Protein AF-0000000078442812 (afdb_homodimer)

Solvent-accessible surface area (backbone atoms only — not comparable to full-atom values): 28249 Å² total; per-residue (Å²): 132,88,78,66,85,74,67,72,80,41,74,65,47,37,11,46,42,33,46,47,59,70,31,63,67,51,40,49,63,43,30,47,69,53,46,41,62,39,36,38,23,37,68,52,84,61,92,64,85,57,55,71,45,46,63,47,52,42,52,51,50,50,49,54,58,50,40,55,38,58,44,39,46,77,37,81,42,53,36,33,48,32,51,81,50,75,86,76,42,66,52,78,58,76,56,96,58,49,57,55,56,26,43,18,50,23,48,52,50,48,45,42,49,49,46,60,70,72,42,85,71,58,88,68,63,68,68,58,71,88,43,47,63,45,56,71,66,58,38,59,68,57,49,50,49,52,43,51,52,54,52,49,66,38,55,59,81,32,35,40,37,41,36,38,29,31,49,52,66,36,69,34,87,94,20,29,67,50,31,49,53,45,50,52,51,55,54,47,55,32,69,38,84,80,35,50,27,35,25,34,38,39,39,30,16,49,27,80,60,77,69,80,44,62,87,52,55,74,89,33,49,46,54,39,66,79,49,57,88,53,86,20,66,33,33,71,65,49,35,48,47,53,53,66,65,40,64,44,48,36,41,55,54,60,60,66,63,62,80,103,132,87,77,67,84,77,66,73,81,41,74,65,47,38,10,45,42,33,46,47,58,70,32,66,68,52,39,50,64,43,30,46,68,55,46,40,62,39,37,38,24,37,68,51,84,62,93,65,84,55,57,72,45,47,64,46,53,40,51,52,51,49,49,53,58,50,40,56,38,60,43,40,47,76,37,82,41,56,36,33,48,31,52,80,49,74,89,76,42,65,52,77,60,77,56,97,58,48,57,53,55,26,44,18,50,22,48,52,52,49,45,44,49,48,47,58,69,73,43,85,72,58,89,69,61,69,67,58,69,88,43,48,63,45,58,71,68,58,38,60,68,58,48,51,49,51,42,51,53,54,53,50,65,39,56,59,81,31,36,39,36,41,36,41,29,32,48,51,66,36,69,34,88,94,20,29,66,50,30,48,53,45,49,50,50,57,53,48,53,32,69,37,84,82,35,49,26,34,25,33,39,39,39,29,17,49,28,79,59,78,70,81,45,62,85,52,54,75,89,33,50,46,54,39,65,78,50,59,88,53,87,20,66,36,33,70,65,49,36,49,44,53,54,66,62,40,65,44,47,36,41,54,53,60,59,65,62,62,81,102

pLDDT: mean 73.85, std 23.43, range [16.73, 98.19]

Sequence (520 aa):
MATRNHDHITGAEQGGAGHLVAHHKLQLWLRVPASSQLLIHGTSDGRGLWPVSGLSLFCASLAMTLGSHPRIIRLLFFCGLHADDRHNRGSTFQSDDEALHVGGRAIISSFICQLLCAYDFGPELLIDATREGAVVDGDLDELCRIFGALVSGLPPDLVLVCVVDGAAYYERPEFLADASVVLACILRLSMDDSVPAVVKILVASPVPTTHIRRPFSDDTILSMAALYHTQWDHSPARIERMLLDDEQVMGLDEYDMGHSMATRNHDHITGAEQGGAGHLVAHHKLQLWLRVPASSQLLIHGTSDGRGLWPVSGLSLFCASLAMTLGSHPRIIRLLFFCGLHADDRHNRGSTFQSDDEALHVGGRAIISSFICQLLCAYDFGPELLIDATREGAVVDGDLDELCRIFGALVSGLPPDLVLVCVVDGAAYYERPEFLADASVVLACILRLSMDDSVPAVVKILVASPVPTTHIRRPFSDDTILSMAALYHTQWDHSPARIERMLLDDEQVMGLDEYDMGHS

Secondary structure (DSSP, 8-state):
-TTSTT--S-HHHHHHHHHHHH-HHHHHHHH--S-EEEEEE----SSS--SS-HHHHHHHHHHHHHHTSTTEEEEEEEGGGG---TTT---S--SGGGGGGSHHHHHHHHHHHHHHHH----TT----GGGHHHHHHT-HHHHHHHHHHHHHTS-TT-EEEEEEE-GGGG-SHHHHHHHHHHHHHHHHHHH-TT--SEEEEEEEESS--SSTTTTS-GGGEEEGGGTTTS-----HHHHHHHHHH-TTGGGHHHHHHHT-/-TTSTT----HHHHHHHHHHHH-HHHHHHHH--S-EEEEEE----SSS--SS-HHHHHHHHHHHHHHTSTTEEEEEEEGGGG---TTT---S--SGGGGGGSHHHHHHHHHHHHHHHH----TT----GGGHHHHHHT-HHHHHHHHHHHHHTS-TT-EEEEEEE-GGGG-SHHHHHHHHHHHHHHHHHHH-TT-SSEEEEEEEESS--SSTTTTS-GGGEEEGGGTTTS-----HHHHHHHHHH-TTGGGHHHHHHHT-

Organism: NCBI:txid1398154

Radius of gyration: 21.72 Å; Cα contacts (8 Å, |Δi|>4): 918; chains: 2; bounding box: 67×53×62 Å

Structure (mmCIF, N/CA/C/O backbone):
data_AF-0000000078442812-model_v1
#
loop_
_entity.id
_entity.type
_entity.pdbx_description
1 polymer 'Uncharacterized protein'
#
loop_
_atom_site.group_PDB
_atom_site.id
_atom_site.type_symbol
_atom_site.label_atom_id
_atom_site.label_alt_id
_atom_site.label_comp_id
_atom_site.label_asym_id
_atom_site.label_entity_id
_atom_site.label_seq_id
_atom_site.pdbx_PDB_ins_code
_atom_site.Cartn_x
_atom_site.Cartn_y
_atom_site.Cartn_z
_atom_site.occupancy
_atom_site.B_iso_or_equiv
_atom_site.auth_seq_id
_atom_site.auth_comp_id
_atom_site.auth_asym_id
_atom_site.auth_atom_id
_atom_site.pdbx_PDB_model_num
ATOM 1 N N . MET A 1 1 ? 33.469 -2.961 11.992 1 16.73 1 MET A N 1
ATOM 2 C CA . MET A 1 1 ? 32.875 -1.829 12.711 1 16.73 1 MET A CA 1
ATOM 3 C C . MET A 1 1 ? 31.422 -1.621 12.328 1 16.73 1 MET A C 1
ATOM 5 O O . MET A 1 1 ? 30.797 -0.666 12.781 1 16.73 1 MET A O 1
ATOM 9 N N . ALA A 1 2 ? 31.062 -2.066 11.125 1 20.48 2 ALA A N 1
ATOM 10 C CA . ALA A 1 2 ? 29.797 -1.815 10.453 1 20.48 2 ALA A CA 1
ATOM 11 C C . ALA A 1 2 ? 28.656 -2.523 11.164 1 20.48 2 ALA A C 1
ATOM 13 O O . ALA A 1 2 ? 27.547 -2.623 10.633 1 20.48 2 ALA A O 1
ATOM 14 N N . THR A 1 3 ? 28.875 -3.27 12.203 1 24.17 3 THR A N 1
ATOM 15 C CA . THR A 1 3 ? 28.016 -4.23 12.883 1 24.17 3 THR A CA 1
ATOM 16 C C . THR A 1 3 ? 26.844 -3.521 13.57 1 24.17 3 THR A C 1
ATOM 18 O O . THR A 1 3 ? 25.891 -4.168 14.008 1 24.17 3 THR A O 1
ATOM 21 N N . ARG A 1 4 ? 27.047 -2.271 14.141 1 24.31 4 ARG A N 1
ATOM 22 C CA . ARG A 1 4 ? 26.406 -1.762 15.344 1 24.31 4 ARG A CA 1
ATOM 23 C C . ARG A 1 4 ? 24.969 -1.31 15.039 1 24.31 4 ARG A C 1
ATOM 25 O O . ARG A 1 4 ? 24.203 -1.036 15.961 1 24.31 4 ARG A O 1
ATOM 32 N N . ASN A 1 5 ? 24.828 -0.632 14.031 1 26.17 5 ASN A N 1
ATOM 33 C CA . ASN A 1 5 ? 23.75 0.35 14.141 1 26.17 5 ASN A CA 1
ATOM 34 C C . ASN A 1 5 ? 22.375 -0.304 14.008 1 26.17 5 ASN A C 1
ATOM 36 O O . ASN A 1 5 ? 21.391 0.36 13.664 1 26.17 5 ASN A O 1
ATOM 40 N N . HIS A 1 6 ? 22.344 -1.587 13.852 1 28.95 6 HIS A N 1
ATOM 41 C CA . HIS A 1 6 ? 21.188 -2.328 13.391 1 28.95 6 HIS A CA 1
ATOM 42 C C . HIS A 1 6 ? 20.094 -2.371 14.469 1 28.95 6 HIS A C 1
ATOM 44 O O . HIS A 1 6 ? 19.141 -3.127 14.352 1 28.95 6 HIS A O 1
ATOM 50 N N . ASP A 1 7 ? 20.359 -1.962 15.742 1 28.16 7 ASP A N 1
ATOM 51 C CA . ASP A 1 7 ? 19.625 -2.312 16.953 1 28.16 7 ASP A CA 1
ATOM 52 C C . ASP A 1 7 ? 18.156 -1.941 16.828 1 28.16 7 ASP A C 1
ATOM 54 O O . AS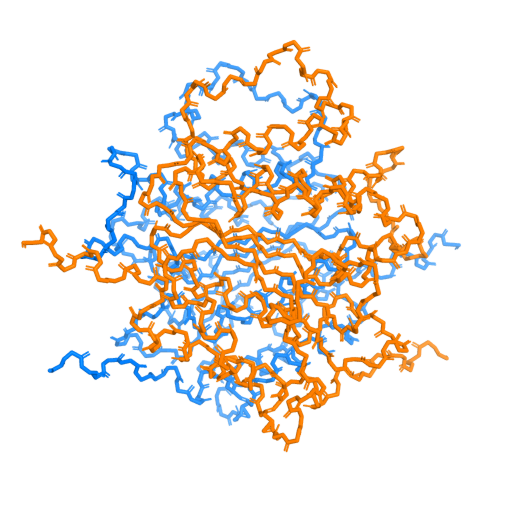P A 1 7 ? 17.266 -2.771 17.078 1 28.16 7 ASP A O 1
ATOM 58 N N . HIS A 1 8 ? 17.562 -0.663 17.281 1 31.39 8 HIS A N 1
ATOM 59 C CA . HIS A 1 8 ? 16.766 -0.429 18.484 1 31.39 8 HIS A CA 1
ATOM 60 C C . HIS A 1 8 ? 15.305 -0.149 18.125 1 31.39 8 HIS A C 1
ATOM 62 O O . HIS A 1 8 ? 14.914 1.009 17.969 1 31.39 8 HIS A O 1
ATOM 68 N N . ILE A 1 9 ? 14.812 -0.578 16.906 1 35.91 9 ILE A N 1
ATOM 69 C CA . ILE A 1 9 ? 13.43 -0.305 17.297 1 35.91 9 ILE A CA 1
ATOM 70 C C . ILE A 1 9 ? 13.141 -0.995 18.625 1 35.91 9 ILE A C 1
ATOM 72 O O . ILE A 1 9 ? 13.078 -2.225 18.703 1 35.91 9 ILE A O 1
ATOM 76 N N . THR A 1 10 ? 13.328 -0.356 19.656 1 37.56 10 THR A N 1
ATOM 77 C CA . THR A 1 10 ? 13.281 -0.78 21.062 1 37.56 10 THR A CA 1
ATOM 78 C C . THR A 1 10 ? 11.875 -1.242 21.438 1 37.56 10 THR A C 1
ATOM 80 O O . THR A 1 10 ? 10.898 -0.871 20.781 1 37.56 10 THR A O 1
ATOM 83 N N . GLY A 1 11 ? 11.789 -2.402 22.047 1 38.72 11 GLY A N 1
ATOM 84 C CA . GLY A 1 11 ? 10.594 -2.869 22.719 1 38.72 11 GLY A CA 1
ATOM 85 C C . GLY A 1 11 ? 9.641 -1.748 23.078 1 38.72 11 GLY A C 1
ATOM 86 O O . GLY A 1 11 ? 8.422 -1.914 23 1 38.72 11 GLY A O 1
ATOM 87 N N . ALA A 1 12 ? 10.172 -0.625 23.266 1 38.72 12 ALA A N 1
ATOM 88 C CA . ALA A 1 12 ? 9.391 0.548 23.641 1 38.72 12 ALA A CA 1
ATOM 89 C C . ALA A 1 12 ? 8.562 1.062 22.469 1 38.72 12 ALA A C 1
ATOM 91 O O . ALA A 1 12 ? 7.395 1.417 22.641 1 38.72 12 ALA A O 1
ATOM 92 N N . GLU A 1 13 ? 9.109 1.039 21.344 1 46.22 13 GLU A N 1
ATOM 93 C CA . GLU A 1 13 ? 8.422 1.55 20.156 1 46.22 13 GLU A CA 1
ATOM 94 C C . GLU A 1 13 ? 7.293 0.617 19.734 1 46.22 13 GLU A C 1
ATOM 96 O O . GLU A 1 13 ? 6.254 1.072 19.25 1 46.22 13 GLU A O 1
ATOM 101 N N . GLN A 1 14 ? 7.41 -0.735 19.953 1 43.97 14 GLN A N 1
ATOM 102 C CA . GLN A 1 14 ? 6.406 -1.743 19.625 1 43.97 14 GLN A CA 1
ATOM 103 C C . GLN A 1 14 ? 5.223 -1.665 20.594 1 43.97 14 GLN A C 1
ATOM 105 O O . GLN A 1 14 ? 4.074 -1.874 20.188 1 43.97 14 GLN A O 1
ATOM 110 N N . GLY A 1 15 ? 5.508 -1.459 21.844 1 43.28 15 GLY A N 1
ATOM 111 C CA . GLY A 1 15 ? 4.508 -1.268 22.875 1 43.28 15 GLY A CA 1
ATOM 112 C C . GLY A 1 15 ? 3.609 -0.071 22.625 1 43.28 15 GLY A C 1
ATOM 113 O O . GLY A 1 15 ? 2.432 -0.089 22.984 1 43.28 15 GLY A O 1
ATOM 114 N N . GLY A 1 16 ? 4.031 0.811 21.797 1 49.47 16 GLY A N 1
ATOM 115 C CA . GLY A 1 16 ? 3.369 2.09 21.609 1 49.47 16 GLY A CA 1
ATOM 116 C C . GLY A 1 16 ? 2.172 2.01 20.688 1 49.47 16 GLY A C 1
ATOM 117 O O . GLY A 1 16 ? 1.146 2.648 20.922 1 49.47 16 GLY A O 1
ATOM 118 N N . ALA A 1 17 ? 2.09 0.978 19.766 1 53.66 17 ALA A N 1
ATOM 119 C CA . ALA A 1 17 ? 1.016 0.955 18.781 1 53.66 17 ALA A CA 1
ATOM 120 C C . ALA A 1 17 ? -0.301 0.508 19.406 1 53.66 17 ALA A C 1
ATOM 122 O O . ALA A 1 17 ? -1.366 1.027 19.062 1 53.66 17 ALA A O 1
ATOM 123 N N . GLY A 1 18 ? -0.297 -0.515 20.344 1 54.41 18 GLY A N 1
ATOM 124 C CA . GLY A 1 18 ? -1.509 -0.916 21.031 1 54.41 18 GLY A CA 1
ATOM 125 C C . GLY A 1 18 ? -2.139 0.21 21.844 1 54.41 18 GLY A C 1
ATOM 126 O O . GLY A 1 18 ? -3.361 0.369 21.844 1 54.41 18 GLY A O 1
ATOM 127 N N . HIS A 1 19 ? -1.366 1.012 22.359 1 58.94 19 HIS A N 1
ATOM 128 C CA . HIS A 1 19 ? -1.847 2.154 23.141 1 58.94 19 HIS A CA 1
ATOM 129 C C . HIS A 1 19 ? -2.449 3.217 22.219 1 58.94 19 HIS A C 1
ATOM 131 O O . HIS A 1 19 ? -3.418 3.885 22.594 1 58.94 19 HIS A O 1
ATOM 137 N N . LEU A 1 20 ? -1.943 3.219 21.125 1 66.12 20 LEU A N 1
ATOM 138 C CA . LEU A 1 20 ? -2.396 4.223 20.172 1 66.12 20 LEU A CA 1
ATOM 139 C C . LEU A 1 20 ? -3.854 3.986 19.781 1 66.12 20 LEU A C 1
ATOM 141 O O . LEU A 1 20 ? -4.645 4.93 19.734 1 66.12 20 LEU A O 1
ATOM 145 N N . VAL A 1 21 ? -4.227 2.697 19.688 1 61.59 21 VAL A N 1
ATOM 146 C CA . VAL A 1 21 ? -5.57 2.406 19.188 1 61.59 21 VAL A CA 1
ATOM 147 C C . VAL A 1 21 ? -6.598 2.734 20.281 1 61.59 21 VAL A C 1
ATOM 149 O O . VAL A 1 21 ? -7.738 3.09 19.969 1 61.59 21 VAL A O 1
ATOM 152 N N . ALA A 1 22 ? -6.133 2.732 21.5 1 61 22 ALA A N 1
ATOM 153 C CA . ALA A 1 22 ? -7.051 2.973 22.609 1 61 22 ALA A CA 1
ATOM 154 C C . ALA A 1 22 ? -7.117 4.457 22.953 1 61 22 ALA A C 1
ATOM 156 O O . ALA A 1 22 ? -7.988 4.887 23.703 1 61 22 ALA A O 1
ATOM 157 N N . HIS A 1 23 ? -6.234 5.215 22.406 1 73.81 23 HIS A N 1
ATOM 158 C CA . HIS A 1 23 ? -6.219 6.633 22.734 1 73.81 23 HIS A CA 1
ATOM 159 C C . HIS A 1 23 ? -7.465 7.336 22.203 1 73.81 23 HIS A C 1
ATOM 161 O O . HIS A 1 23 ? -7.887 7.09 21.078 1 73.81 23 HIS A O 1
ATOM 167 N N . HIS A 1 24 ? -8.008 8.242 23.062 1 76.81 24 HIS A N 1
ATOM 168 C CA . HIS A 1 24 ? -9.297 8.844 22.75 1 76.81 24 HIS A CA 1
ATOM 169 C C . HIS A 1 24 ? -9.227 9.672 21.469 1 76.81 24 HIS A C 1
ATOM 171 O O . HIS A 1 24 ? -10.18 9.688 20.688 1 76.81 24 HIS A O 1
ATOM 177 N N . LYS A 1 25 ? -8.172 10.406 21.219 1 83.06 25 LYS A N 1
ATOM 178 C CA . LYS A 1 25 ? -8.055 11.242 20.031 1 83.06 25 LYS A CA 1
ATOM 179 C C . LYS A 1 25 ? -8.078 10.398 18.766 1 83.06 25 LYS A C 1
ATOM 181 O O . LYS A 1 25 ? -8.719 10.766 17.781 1 83.06 25 LYS A O 1
ATOM 186 N N . LEU A 1 26 ? -7.406 9.297 18.812 1 82.88 26 LEU A N 1
ATOM 187 C CA . LEU A 1 26 ? -7.406 8.414 17.656 1 82.88 26 LEU A CA 1
ATOM 188 C C . LEU A 1 26 ? -8.773 7.746 17.484 1 82.88 26 LEU A C 1
ATOM 190 O O . LEU A 1 26 ? -9.273 7.629 16.359 1 82.88 26 LEU A O 1
ATOM 194 N N . GLN A 1 27 ? -9.391 7.418 18.547 1 75.75 27 GLN A N 1
ATOM 195 C CA . GLN A 1 27 ? -10.719 6.805 18.5 1 75.75 27 GLN A CA 1
ATOM 196 C C . GLN A 1 27 ? -11.75 7.77 17.922 1 75.75 27 GLN A C 1
ATOM 198 O O . GLN A 1 27 ? -12.57 7.387 17.094 1 75.75 27 GLN A O 1
ATOM 203 N N . LEU A 1 28 ? -11.695 8.922 18.422 1 79.88 28 LEU A N 1
ATOM 204 C CA . LEU A 1 28 ? -12.602 9.938 17.906 1 79.88 28 LEU A CA 1
ATOM 205 C C . LEU A 1 28 ? -12.383 10.164 16.406 1 79.88 28 LEU A C 1
ATOM 207 O O . LEU A 1 28 ? -13.336 10.234 15.641 1 79.88 28 LEU A O 1
ATOM 211 N N . TRP A 1 29 ? -11.133 10.195 16.047 1 86.75 29 TRP A N 1
ATOM 212 C CA . TRP A 1 29 ? -10.773 10.375 14.641 1 86.75 29 TRP A CA 1
ATOM 213 C C . TRP A 1 29 ? -11.305 9.227 13.789 1 86.75 29 TRP A C 1
ATOM 215 O O . TRP A 1 29 ? -11.797 9.438 12.68 1 86.75 29 TRP A O 1
ATOM 225 N N . LEU A 1 30 ? -11.328 8.055 14.32 1 79.88 30 LEU A N 1
ATOM 226 C CA . LEU A 1 30 ? -11.742 6.855 13.602 1 79.88 30 LEU A CA 1
ATOM 227 C C . LEU A 1 30 ? -13.266 6.727 13.586 1 79.88 30 LEU A C 1
ATOM 229 O O . LEU A 1 30 ? -13.844 6.27 12.602 1 79.88 30 LEU A O 1
ATOM 233 N N . ARG A 1 31 ? -13.922 7.203 14.547 1 75.69 31 ARG A N 1
ATOM 234 C CA . ARG A 1 31 ? -15.336 6.879 14.742 1 75.69 31 ARG A CA 1
ATOM 235 C C . ARG A 1 31 ? -16.234 7.973 14.18 1 75.69 31 ARG A C 1
ATOM 237 O O . ARG A 1 31 ? -17.312 7.688 13.641 1 75.69 31 ARG A O 1
ATOM 244 N N . VAL A 1 32 ? -15.789 9.164 14.336 1 77.62 32 VAL A N 1
ATOM 245 C CA . VAL A 1 32 ? -16.641 10.281 13.922 1 77.62 32 VAL A CA 1
ATOM 246 C C . VAL A 1 32 ? -16.672 10.367 12.398 1 77.62 32 VAL A C 1
ATOM 248 O O . VAL A 1 32 ? -15.633 10.438 11.742 1 77.62 32 VAL A O 1
ATOM 251 N N . PRO A 1 33 ? -17.859 10.273 11.812 1 81.25 33 PRO A N 1
ATOM 252 C CA . PRO A 1 33 ? -18 10.289 10.359 1 81.25 33 PRO A CA 1
ATOM 253 C C . PRO A 1 33 ? -17.922 11.695 9.773 1 81.25 33 PRO A C 1
ATOM 255 O O . PRO A 1 33 ? -18.844 12.133 9.07 1 81.25 33 PRO A O 1
ATOM 258 N N . ALA A 1 34 ? -17.016 12.445 10.188 1 90.31 34 ALA A N 1
ATOM 259 C CA . ALA A 1 34 ? -16.781 13.789 9.68 1 90.31 34 ALA A CA 1
ATOM 260 C C . ALA A 1 34 ? -15.328 13.984 9.289 1 90.31 34 ALA A C 1
ATOM 262 O O . ALA A 1 34 ? -14.438 13.352 9.852 1 90.31 34 ALA A O 1
ATOM 263 N N . SER A 1 35 ? -15.188 14.852 8.344 1 95.31 35 SER A N 1
ATOM 264 C CA . SER A 1 35 ? -13.82 15.188 7.941 1 95.31 35 SER A CA 1
ATOM 265 C C . SER A 1 35 ? -13.008 15.703 9.125 1 95.31 35 SER A C 1
ATOM 267 O O . SER A 1 35 ? -13.523 16.438 9.969 1 95.31 35 SER A O 1
ATOM 269 N N . SER A 1 36 ? -11.82 15.234 9.266 1 94.69 36 SER A N 1
ATOM 270 C CA . SER A 1 36 ? -10.961 15.641 10.375 1 94.69 36 SER A CA 1
ATOM 271 C C . SER A 1 36 ? -9.5 15.312 10.094 1 94.69 36 SER A C 1
ATOM 273 O O . SER A 1 36 ? -9.18 14.68 9.086 1 94.69 36 SER A O 1
ATOM 275 N N . GLN A 1 37 ? -8.641 15.859 10.875 1 96.94 37 GLN A N 1
ATOM 276 C CA . GLN A 1 37 ? -7.199 15.648 10.75 1 96.94 37 GLN A CA 1
ATOM 277 C C . GLN A 1 37 ? -6.574 15.312 12.094 1 96.94 37 GLN A C 1
ATOM 279 O O . GLN A 1 37 ? -7.059 15.75 13.141 1 96.94 37 GLN A O 1
ATOM 284 N N . LEU A 1 38 ? -5.566 14.508 12.117 1 96.19 38 LEU A N 1
ATOM 285 C CA . LEU A 1 38 ? -4.859 14.07 13.32 1 96.19 38 LEU A CA 1
ATOM 286 C C . LEU A 1 38 ? -3.361 13.953 13.055 1 96.19 38 LEU A C 1
ATOM 288 O O . LEU A 1 38 ? -2.947 13.438 12.008 1 96.19 38 LEU A O 1
ATOM 292 N N . LEU A 1 39 ? -2.596 14.539 13.883 1 97.56 39 LEU A N 1
ATOM 293 C CA . LEU A 1 39 ? -1.146 14.375 13.883 1 97.56 39 LEU A CA 1
ATOM 294 C C . LEU A 1 39 ? -0.697 13.508 15.055 1 97.56 39 LEU A C 1
ATOM 296 O O . LEU A 1 39 ? -1.044 13.781 16.203 1 97.56 39 LEU A O 1
ATOM 300 N N . ILE A 1 40 ? 0.017 12.43 14.75 1 93.94 40 ILE A N 1
ATOM 301 C CA . ILE A 1 40 ? 0.534 11.547 15.789 1 93.94 40 ILE A CA 1
ATOM 302 C C . ILE A 1 40 ? 2.053 11.672 15.867 1 93.94 40 ILE A C 1
ATOM 304 O O . ILE A 1 40 ? 2.752 11.484 14.867 1 93.94 40 ILE A O 1
ATOM 308 N N . HIS A 1 41 ? 2.584 12.008 17 1 92.25 41 HIS A N 1
ATOM 309 C CA . HIS A 1 41 ? 4.012 11.992 17.297 1 92.25 41 HIS A CA 1
ATOM 310 C C . HIS A 1 41 ? 4.402 10.75 18.094 1 92.25 41 HIS A C 1
ATOM 312 O O . HIS A 1 41 ? 3.838 10.484 19.156 1 92.25 41 HIS A O 1
ATOM 318 N N . GLY A 1 42 ? 5.383 10.047 17.516 1 86.5 42 GLY A N 1
ATOM 319 C CA . GLY A 1 42 ? 5.902 8.875 18.203 1 86.5 42 GLY A CA 1
ATOM 320 C C . GLY A 1 42 ? 6.895 9.219 19.297 1 86.5 42 GLY A C 1
ATOM 321 O O . GLY A 1 42 ? 6.961 10.367 19.75 1 86.5 42 GLY A O 1
ATOM 322 N N . THR A 1 43 ? 7.574 8.148 19.797 1 77.69 43 THR A N 1
ATOM 323 C CA . THR A 1 43 ? 8.453 8.328 20.953 1 77.69 43 THR A CA 1
ATOM 324 C C . THR A 1 43 ? 9.914 8.156 20.547 1 77.69 43 THR A C 1
ATOM 326 O O . THR A 1 43 ? 10.805 8.125 21.406 1 77.69 43 THR A O 1
ATOM 329 N N . SER A 1 44 ? 10.148 8.07 19.25 1 74.44 44 SER A N 1
ATOM 330 C CA . SER A 1 44 ? 11.539 7.922 18.828 1 74.44 44 SER A CA 1
ATOM 331 C C . SER A 1 44 ? 12.375 9.133 19.25 1 74.44 44 SER A C 1
ATOM 333 O O . SER A 1 44 ? 11.852 10.25 19.328 1 74.44 44 SER A O 1
ATOM 335 N N . ASP A 1 45 ? 13.617 8.867 19.734 1 66.5 45 ASP A N 1
ATOM 336 C CA . ASP A 1 45 ? 14.445 9.961 20.234 1 66.5 45 ASP A CA 1
ATOM 337 C C . ASP A 1 45 ? 15.133 10.688 19.078 1 66.5 45 ASP A C 1
ATOM 339 O O . ASP A 1 45 ? 15.922 11.617 19.312 1 66.5 45 ASP A O 1
ATOM 343 N N . GLY A 1 46 ? 14.953 10.453 18.016 1 61.16 46 GLY A N 1
ATOM 344 C CA . GLY A 1 46 ? 15.469 11.18 16.859 1 61.16 46 GLY A CA 1
ATOM 345 C C . GLY A 1 46 ? 16.859 10.734 16.453 1 61.16 46 GLY A C 1
ATOM 346 O O . GLY A 1 46 ? 17.375 11.156 15.414 1 61.16 46 GLY A O 1
ATOM 347 N N . ARG A 1 47 ? 17.797 10.109 17.391 1 58.44 47 ARG A N 1
ATOM 348 C CA . ARG A 1 47 ? 19.188 9.781 17.109 1 58.44 47 ARG A CA 1
ATOM 349 C C . ARG A 1 47 ? 19.297 8.852 15.898 1 58.44 47 ARG A C 1
ATOM 351 O O . ARG A 1 47 ? 20.297 8.883 15.172 1 58.44 47 ARG A O 1
ATOM 358 N N . GLY A 1 48 ? 18.172 8.484 15.375 1 63.19 48 GLY A N 1
ATOM 359 C CA . GLY A 1 48 ? 18.203 7.652 14.18 1 63.19 48 GLY A CA 1
ATOM 360 C C . GLY A 1 48 ? 16.828 7.414 13.594 1 63.19 48 GLY A C 1
ATOM 361 O O . GLY A 1 48 ? 16 6.695 14.18 1 63.19 48 GLY A O 1
ATOM 362 N N . LEU A 1 49 ? 16.531 8.234 12.602 1 72.44 49 LEU A N 1
ATOM 363 C CA . LEU A 1 49 ? 15.289 7.984 11.891 1 72.44 49 LEU A CA 1
ATOM 364 C C . LEU A 1 49 ? 15.406 6.754 11 1 72.44 49 LEU A C 1
ATOM 366 O O . LEU A 1 49 ? 16.328 6.652 10.188 1 72.44 49 LEU A O 1
ATOM 370 N N . TRP A 1 50 ? 14.586 5.711 11.422 1 71.69 50 TRP A N 1
ATOM 371 C CA . TRP A 1 50 ? 14.508 4.52 10.578 1 71.69 50 TRP A CA 1
ATOM 372 C C . TRP A 1 50 ? 13.391 4.656 9.555 1 71.69 50 TRP A C 1
ATOM 374 O O . TRP A 1 50 ? 12.328 5.207 9.852 1 71.69 50 TRP A O 1
ATOM 384 N N . PRO A 1 51 ? 13.695 4.176 8.422 1 79.5 51 PRO A N 1
ATOM 385 C CA . PRO A 1 51 ? 12.688 4.309 7.375 1 79.5 51 PRO A CA 1
ATOM 386 C C . PRO A 1 51 ? 11.336 3.723 7.781 1 79.5 51 PRO A C 1
ATOM 388 O O . PRO A 1 51 ? 10.289 4.258 7.41 1 79.5 51 PRO A O 1
ATOM 391 N N . VAL A 1 52 ? 11.438 2.635 8.539 1 79.12 52 VAL A N 1
ATOM 392 C CA . VAL A 1 52 ? 10.227 1.99 9.031 1 79.12 52 VAL A CA 1
ATOM 393 C C . VAL A 1 52 ? 10.266 1.917 10.555 1 79.12 52 VAL A C 1
ATOM 395 O O . VAL A 1 52 ? 11.219 1.395 11.133 1 79.12 52 VAL A O 1
ATOM 398 N N . SER A 1 53 ? 9.289 2.502 11.18 1 75.81 53 SER A N 1
ATOM 399 C CA . SER A 1 53 ? 9.172 2.496 12.633 1 75.81 53 SER A CA 1
ATOM 400 C C . SER A 1 53 ? 7.91 1.762 13.086 1 75.81 53 SER A C 1
ATOM 402 O O . SER A 1 53 ? 7.117 1.314 12.25 1 75.81 53 SER A O 1
ATOM 404 N N . GLY A 1 54 ? 7.797 1.56 14.43 1 76.69 54 GLY A N 1
ATOM 405 C CA . GLY A 1 54 ? 6.555 1.011 14.953 1 76.69 54 GLY A CA 1
ATOM 406 C C . GLY A 1 54 ? 5.332 1.799 14.523 1 76.69 54 GLY A C 1
ATOM 407 O O . GLY A 1 54 ? 4.281 1.22 14.242 1 76.69 54 GLY A O 1
ATOM 408 N N . LEU A 1 55 ? 5.508 3.008 14.422 1 84 55 LEU A N 1
ATOM 409 C CA . LEU A 1 55 ? 4.406 3.869 14 1 84 55 LEU A CA 1
ATOM 410 C C . LEU A 1 55 ? 4.074 3.646 12.531 1 84 55 LEU A C 1
ATOM 412 O O . LEU A 1 55 ? 2.906 3.684 12.141 1 84 55 LEU A O 1
ATOM 416 N N . SER A 1 56 ? 5.102 3.406 11.688 1 85.25 56 SER A N 1
ATOM 417 C CA . SER A 1 56 ? 4.871 3.07 10.289 1 85.25 56 SER A CA 1
ATOM 418 C C . SER A 1 56 ? 4.031 1.806 10.148 1 85.25 56 SER A C 1
ATOM 420 O O . SER A 1 56 ? 3.074 1.769 9.375 1 85.25 56 SER A O 1
ATOM 422 N N . LEU A 1 57 ? 4.402 0.843 10.977 1 79.5 57 LEU A N 1
ATOM 423 C CA . LEU A 1 57 ? 3.678 -0.424 10.945 1 79.5 57 LEU A CA 1
ATOM 424 C C . LEU A 1 57 ? 2.246 -0.244 11.445 1 79.5 57 LEU A C 1
ATOM 426 O O . LEU A 1 57 ? 1.319 -0.861 10.914 1 79.5 57 LEU A O 1
ATOM 430 N N . PHE A 1 58 ? 2.098 0.576 12.406 1 79.69 58 PHE A N 1
ATOM 431 C CA . PHE A 1 58 ? 0.759 0.919 12.875 1 79.69 58 PHE A CA 1
ATOM 432 C C . PHE A 1 58 ? -0.063 1.537 11.75 1 79.69 58 PHE A C 1
ATOM 434 O O . PHE A 1 58 ? -1.207 1.141 11.516 1 79.69 58 PHE A O 1
ATOM 441 N N . CYS A 1 59 ? 0.491 2.48 11.047 1 88.81 59 CYS A N 1
ATOM 442 C CA . CYS A 1 59 ? -0.198 3.143 9.945 1 88.81 59 CYS A CA 1
ATOM 443 C C . CYS A 1 59 ? -0.592 2.137 8.867 1 88.81 59 CYS A C 1
ATOM 445 O O . CYS A 1 59 ? -1.71 2.182 8.352 1 88.81 59 CYS A O 1
ATOM 447 N N . ALA A 1 60 ? 0.314 1.243 8.555 1 87.12 60 ALA A N 1
ATOM 448 C CA . ALA A 1 60 ? 0.025 0.216 7.559 1 87.12 60 ALA A CA 1
ATOM 449 C C . ALA A 1 60 ? -1.12 -0.685 8.016 1 87.12 60 ALA A C 1
ATOM 451 O O . ALA A 1 60 ? -2.027 -0.989 7.234 1 87.12 60 ALA A O 1
ATOM 452 N N . SER A 1 61 ? -1.054 -1.082 9.25 1 79.06 61 SER A N 1
ATOM 453 C CA . SER A 1 61 ? -2.094 -1.939 9.805 1 79.06 61 SER A CA 1
ATOM 454 C C . SER A 1 61 ? -3.447 -1.236 9.812 1 79.06 61 SER A C 1
ATOM 456 O O . SER A 1 61 ? -4.465 -1.834 9.453 1 79.06 61 SER A O 1
ATOM 458 N N . LEU A 1 62 ? -3.389 -0.059 10.242 1 81.25 62 LEU A N 1
ATOM 459 C CA . LEU A 1 62 ? -4.605 0.744 10.242 1 81.25 62 LEU A CA 1
ATOM 460 C C . LEU A 1 62 ? -5.195 0.848 8.844 1 81.25 62 LEU A C 1
ATOM 462 O O . LEU A 1 62 ? -6.398 0.637 8.656 1 81.25 62 LEU A O 1
ATOM 466 N N . ALA A 1 63 ? -4.367 1.12 7.895 1 85.69 63 ALA A N 1
ATOM 467 C CA . ALA A 1 63 ? -4.801 1.254 6.508 1 85.69 63 ALA A CA 1
ATOM 468 C C . ALA A 1 63 ? -5.41 -0.049 5.992 1 85.69 63 ALA A C 1
ATOM 470 O O . ALA A 1 63 ? -6.418 -0.035 5.281 1 85.69 63 ALA A O 1
ATOM 471 N N . MET A 1 64 ? -4.781 -1.158 6.359 1 82.69 64 MET A N 1
ATOM 472 C CA . MET A 1 64 ? -5.297 -2.453 5.922 1 82.69 64 MET A CA 1
ATOM 473 C C . MET A 1 64 ? -6.676 -2.717 6.516 1 82.69 64 MET A C 1
ATOM 475 O O . MET A 1 64 ? -7.574 -3.193 5.82 1 82.69 64 MET A O 1
ATOM 479 N N . THR A 1 65 ? -6.789 -2.391 7.727 1 73.69 65 THR A N 1
ATOM 480 C CA . THR A 1 65 ? -8.07 -2.586 8.398 1 73.69 65 THR A CA 1
ATOM 481 C C . THR A 1 65 ? -9.148 -1.702 7.785 1 73.69 65 THR A C 1
ATOM 483 O O . THR A 1 65 ? -10.25 -2.17 7.504 1 73.69 65 THR A O 1
ATOM 486 N N . LEU A 1 66 ? -8.828 -0.492 7.562 1 77.88 66 LEU A N 1
ATOM 487 C CA . LEU A 1 66 ? -9.773 0.429 6.941 1 77.88 66 LEU A CA 1
ATOM 488 C C . LEU A 1 66 ? -10.109 -0.012 5.523 1 77.88 66 LEU A C 1
ATOM 490 O O . LEU A 1 66 ? -11.227 0.204 5.051 1 77.88 66 LEU A O 1
ATOM 494 N N . GLY A 1 67 ? -9.164 -0.618 4.867 1 77.81 67 GLY A N 1
ATOM 495 C CA . GLY A 1 67 ? -9.305 -1.039 3.482 1 77.81 67 GLY A CA 1
ATOM 496 C C . GLY A 1 67 ? -10.305 -2.168 3.305 1 77.81 67 GLY A C 1
ATOM 497 O O . GLY A 1 67 ? -10.742 -2.447 2.186 1 77.81 67 GLY A O 1
ATOM 498 N N . SER A 1 68 ? -10.672 -2.744 4.379 1 73.19 68 SER A N 1
ATOM 499 C CA . SER A 1 68 ? -11.656 -3.814 4.293 1 73.19 68 SER A CA 1
ATOM 500 C C . SER A 1 68 ? -13.062 -3.254 4.094 1 73.19 68 SER A C 1
ATOM 502 O O . SER A 1 68 ? -13.977 -3.977 3.686 1 73.19 68 SER A O 1
ATOM 504 N N . HIS A 1 69 ? -13.219 -2.004 4.363 1 74.62 69 HIS A N 1
ATOM 505 C CA . HIS A 1 69 ? -14.516 -1.367 4.164 1 74.62 69 HIS A CA 1
ATOM 506 C C . HIS A 1 69 ? -14.664 -0.858 2.734 1 74.62 69 HIS A C 1
ATOM 508 O O . HIS A 1 69 ? -13.82 -0.101 2.248 1 74.62 69 HIS A O 1
ATOM 514 N N . PRO A 1 70 ? -15.742 -1.189 2.07 1 76.88 70 PRO A N 1
ATOM 515 C CA . PRO A 1 70 ? -15.875 -0.891 0.643 1 76.88 70 PRO A CA 1
ATOM 516 C C . PRO A 1 70 ? -16.047 0.601 0.366 1 76.88 70 PRO A C 1
ATOM 518 O O . PRO A 1 70 ? -15.828 1.052 -0.762 1 76.88 70 PRO A O 1
ATOM 521 N N . ARG A 1 71 ? -16.422 1.395 1.393 1 83.69 71 ARG A N 1
ATOM 522 C CA . ARG A 1 71 ? -16.672 2.814 1.169 1 83.69 71 ARG A CA 1
ATOM 523 C C . ARG A 1 71 ? -15.438 3.65 1.522 1 83.69 71 ARG A C 1
ATOM 525 O O . ARG A 1 71 ? -15.469 4.879 1.414 1 83.69 71 ARG A O 1
ATOM 532 N N . ILE A 1 72 ? -14.398 2.977 1.9 1 87.69 72 ILE A N 1
ATOM 533 C CA . ILE A 1 72 ? -13.219 3.723 2.322 1 87.69 72 ILE A CA 1
ATOM 534 C C . ILE A 1 72 ? -12.125 3.604 1.262 1 87.69 72 ILE A C 1
ATOM 536 O O . ILE A 1 72 ? -11.773 2.498 0.847 1 87.69 72 ILE A O 1
ATOM 540 N N . ILE A 1 73 ? -11.695 4.727 0.787 1 93.56 73 ILE A N 1
ATOM 541 C CA . ILE A 1 73 ? -10.492 4.812 -0.035 1 93.56 73 ILE A CA 1
ATOM 542 C C . ILE A 1 73 ? -9.312 5.27 0.823 1 93.56 73 ILE A C 1
ATOM 544 O O . ILE A 1 73 ? -9.422 6.254 1.56 1 93.56 73 ILE A O 1
ATOM 548 N N . ARG A 1 74 ? -8.266 4.531 0.798 1 93.38 74 ARG A N 1
ATOM 549 C CA . ARG A 1 74 ? -7.098 4.887 1.593 1 93.38 74 ARG A CA 1
ATOM 550 C C . ARG A 1 74 ? -5.906 5.211 0.698 1 93.38 74 ARG A C 1
ATOM 552 O O . ARG A 1 74 ? -5.664 4.523 -0.297 1 93.38 74 ARG A O 1
ATOM 559 N N . LEU A 1 75 ? -5.23 6.262 0.977 1 97.12 75 LEU A N 1
ATOM 560 C CA . LEU A 1 75 ? -3.969 6.652 0.354 1 97.12 75 LEU A CA 1
ATOM 561 C C . LEU A 1 75 ? -2.846 6.707 1.384 1 97.12 75 LEU A C 1
ATOM 563 O O . LEU A 1 75 ? -3.016 7.277 2.465 1 97.12 75 LEU A O 1
ATOM 567 N N . LEU A 1 76 ? -1.739 6.078 1.025 1 96.44 76 LEU A N 1
ATOM 568 C CA . LEU A 1 76 ? -0.635 5.988 1.975 1 96.44 76 LEU A CA 1
ATOM 569 C C . LEU A 1 76 ? 0.662 6.492 1.349 1 96.44 76 LEU A C 1
ATOM 571 O O . LEU A 1 76 ? 0.945 6.207 0.183 1 96.44 76 LEU A O 1
ATOM 575 N N . PHE A 1 77 ? 1.396 7.242 2.104 1 96.5 77 PHE A N 1
ATOM 576 C CA . PHE A 1 77 ? 2.748 7.633 1.719 1 96.5 77 PHE A CA 1
ATOM 577 C C . PHE A 1 77 ? 3.691 7.562 2.912 1 96.5 77 PHE A C 1
ATOM 579 O O . PHE A 1 77 ? 3.447 8.195 3.941 1 96.5 77 PHE A O 1
ATOM 586 N N . PHE A 1 78 ? 4.746 6.781 2.742 1 94.19 78 PHE A N 1
ATOM 587 C CA . PHE A 1 78 ? 5.77 6.633 3.768 1 94.19 78 PHE A CA 1
ATOM 588 C C . PHE A 1 78 ? 7.016 7.438 3.408 1 94.19 78 PHE A C 1
ATOM 590 O O . PHE A 1 78 ? 7.84 6.984 2.611 1 94.19 78 PHE A O 1
ATOM 597 N N . CYS A 1 79 ? 7.152 8.531 4.051 1 94.75 79 CYS A N 1
ATOM 598 C CA . CYS A 1 79 ? 8.258 9.438 3.738 1 94.75 79 CYS A CA 1
ATOM 599 C C . CYS A 1 79 ? 9.602 8.75 3.943 1 94.75 79 CYS A C 1
ATOM 601 O O . CYS A 1 79 ? 10.539 8.961 3.174 1 94.75 79 CYS A O 1
ATOM 603 N N . GLY A 1 80 ? 9.695 7.938 4.961 1 90 80 GLY A N 1
ATOM 604 C CA . GLY A 1 80 ? 10.945 7.254 5.266 1 90 80 GLY A CA 1
ATOM 605 C C . GLY A 1 80 ? 11.414 6.352 4.141 1 90 80 GLY A C 1
ATOM 606 O O . GLY A 1 80 ? 12.609 6.07 4.027 1 90 80 GLY A O 1
ATOM 607 N N . LEU A 1 81 ? 10.477 5.926 3.338 1 88.44 81 LEU A N 1
ATOM 608 C CA . LEU A 1 81 ? 10.812 5.047 2.221 1 88.44 81 LEU A CA 1
ATOM 609 C C . LEU A 1 81 ? 11.18 5.859 0.982 1 88.44 81 LEU A C 1
ATOM 611 O O . LEU A 1 81 ? 11.602 5.301 -0.03 1 88.44 81 LEU A O 1
ATOM 615 N N . HIS A 1 82 ? 10.953 7.125 0.984 1 87.88 82 HIS A N 1
ATOM 616 C CA . HIS A 1 82 ? 11.234 8.047 -0.108 1 87.88 82 HIS A CA 1
ATOM 617 C C . HIS A 1 82 ? 12.188 9.148 0.338 1 87.88 82 HIS A C 1
ATOM 619 O O . HIS A 1 82 ? 11.992 10.32 0.011 1 87.88 82 HIS A O 1
ATOM 625 N N . ALA A 1 83 ? 12.992 8.773 1.271 1 76.31 83 ALA A N 1
ATOM 626 C CA . ALA A 1 83 ? 13.969 9.742 1.762 1 76.31 83 ALA A CA 1
ATOM 627 C C . ALA A 1 83 ? 15.305 9.586 1.046 1 76.31 83 ALA A C 1
ATOM 629 O O . ALA A 1 83 ? 15.633 8.5 0.551 1 76.31 83 ALA A O 1
ATOM 630 N N . ASP A 1 84 ? 15.773 10.656 0.246 1 60.81 84 ASP A N 1
ATOM 631 C CA . ASP A 1 84 ? 17.031 10.68 -0.498 1 60.81 84 ASP A CA 1
ATOM 632 C C . ASP A 1 84 ? 18.156 10 0.289 1 60.81 84 ASP A C 1
ATOM 634 O O . ASP A 1 84 ? 18.516 10.461 1.37 1 60.81 84 ASP A O 1
ATOM 638 N N . ASP A 1 85 ? 18.094 8.844 0.709 1 51.06 85 ASP A N 1
ATOM 639 C CA . ASP A 1 85 ? 19.406 8.562 1.265 1 51.06 85 ASP A CA 1
ATOM 640 C C . ASP A 1 85 ? 20.5 8.719 0.205 1 51.06 85 ASP A C 1
ATOM 642 O O . ASP A 1 85 ? 20.609 7.883 -0.695 1 51.06 85 ASP A O 1
ATOM 646 N N . ARG A 1 86 ? 20.844 9.898 -0.328 1 41.56 86 ARG A N 1
ATOM 647 C CA . ARG A 1 86 ? 22.078 10.078 -1.098 1 41.56 86 ARG A CA 1
ATOM 648 C C . ARG A 1 86 ? 23.047 8.93 -0.851 1 41.56 86 ARG A C 1
ATOM 650 O O . ARG A 1 86 ? 23.906 8.648 -1.687 1 41.56 86 ARG A O 1
ATOM 657 N N . HIS A 1 87 ? 23.578 8.734 0.331 1 36.97 87 HIS A N 1
ATOM 658 C CA . HIS A 1 87 ? 24.734 7.852 0.441 1 36.97 87 HIS A CA 1
ATOM 659 C C . HIS A 1 87 ? 24.453 6.492 -0.184 1 36.97 87 HIS A C 1
ATOM 661 O O . HIS A 1 87 ? 25.375 5.738 -0.5 1 36.97 87 HIS A O 1
ATOM 667 N N . ASN A 1 88 ? 23.344 5.801 0.038 1 34.72 88 ASN A N 1
ATOM 668 C CA . ASN A 1 88 ? 23.328 4.398 -0.369 1 34.72 88 ASN A CA 1
ATOM 669 C C . ASN A 1 88 ? 22.547 4.195 -1.662 1 34.72 88 ASN A C 1
ATOM 671 O O . ASN A 1 88 ? 22.328 3.061 -2.094 1 34.72 88 ASN A O 1
ATOM 675 N N . ARG A 1 89 ? 21.641 5.105 -1.996 1 35.88 89 ARG A N 1
ATOM 676 C CA . ARG A 1 89 ? 20.641 4.535 -2.906 1 35.88 89 ARG A CA 1
ATOM 677 C C . ARG A 1 89 ? 21.016 4.812 -4.359 1 35.88 89 ARG A C 1
ATOM 679 O O . ARG A 1 89 ? 21.297 5.953 -4.73 1 35.88 89 ARG A O 1
ATOM 686 N N . GLY A 1 90 ? 21.672 4.156 -4.988 1 33.19 90 GLY A N 1
ATOM 687 C CA . GLY A 1 90 ? 21.734 4.082 -6.441 1 33.19 90 GLY A CA 1
ATOM 688 C C . GLY A 1 90 ? 20.406 4.336 -7.117 1 33.19 90 GLY A C 1
ATOM 689 O O . GLY A 1 90 ? 19.609 3.416 -7.277 1 33.19 90 GLY A O 1
ATOM 690 N N . SER A 1 91 ? 19.906 5.477 -6.789 1 37.97 91 SER A N 1
ATOM 691 C CA . SER A 1 91 ? 18.609 5.785 -7.398 1 37.97 91 SER A CA 1
ATOM 692 C C . SER A 1 91 ? 18.578 5.359 -8.867 1 37.97 91 SER A C 1
ATOM 694 O O . SER A 1 91 ? 19.547 5.594 -9.602 1 37.97 91 SER A O 1
ATOM 696 N N . THR A 1 92 ? 17.969 4.391 -9.148 1 38.66 92 THR A N 1
ATOM 697 C CA . THR A 1 92 ? 17.75 3.908 -10.508 1 38.66 92 THR A CA 1
ATOM 698 C C . THR A 1 92 ? 17.25 5.031 -11.406 1 38.66 92 THR A C 1
ATOM 700 O O . THR A 1 92 ? 17 4.816 -12.602 1 38.66 92 THR A O 1
ATOM 703 N N . PHE A 1 93 ? 16.719 6.105 -10.742 1 39.44 93 PHE A N 1
ATOM 704 C CA . PHE A 1 93 ? 16.344 7.219 -11.602 1 39.44 93 PHE A CA 1
ATOM 705 C C . PHE A 1 93 ? 17.516 8.164 -11.812 1 39.44 93 PHE A C 1
ATOM 707 O O . PHE A 1 93 ? 18.125 8.641 -10.852 1 39.44 93 PHE A O 1
ATOM 714 N N . GLN A 1 94 ? 18.25 7.953 -12.633 1 38.47 94 GLN A N 1
ATOM 715 C CA . GLN A 1 94 ? 19.422 8.75 -13.008 1 38.47 94 GLN A CA 1
ATOM 716 C C . GLN A 1 94 ? 19.109 10.242 -12.938 1 38.47 94 GLN A C 1
ATOM 718 O O . GLN A 1 94 ? 20 11.062 -12.75 1 38.47 94 GLN A O 1
ATOM 723 N N . SER A 1 95 ? 18.156 10.727 -13.75 1 39.75 95 SER A N 1
ATOM 724 C CA . SER A 1 95 ? 18.078 12.117 -14.188 1 39.75 95 SER A CA 1
ATOM 725 C C . SER A 1 95 ? 17.594 13.023 -13.062 1 39.75 95 SER A C 1
ATOM 727 O O . SER A 1 95 ? 17.094 12.539 -12.047 1 39.75 95 SER A O 1
ATOM 729 N N . ASP A 1 96 ? 17.734 14.359 -13.211 1 41.16 96 ASP A N 1
ATOM 730 C CA . ASP A 1 96 ? 17.109 15.523 -12.586 1 41.16 96 ASP A CA 1
ATOM 731 C C . ASP A 1 96 ? 15.742 15.156 -12.016 1 41.16 96 ASP A C 1
ATOM 733 O O . ASP A 1 96 ? 15.109 15.977 -11.336 1 41.16 96 ASP A O 1
ATOM 737 N N . ASP A 1 97 ? 15.25 13.945 -12.234 1 45.47 97 ASP A N 1
ATOM 738 C CA . ASP A 1 97 ? 13.898 13.469 -11.961 1 45.47 97 ASP A CA 1
ATOM 739 C C . ASP A 1 97 ? 13.812 12.812 -10.586 1 45.47 97 ASP A C 1
ATOM 741 O O . ASP A 1 97 ? 12.781 12.234 -10.227 1 45.47 97 ASP A O 1
ATOM 745 N N . GLU A 1 98 ? 14.891 12.727 -9.961 1 49.88 98 GLU A N 1
ATOM 746 C CA . GLU A 1 98 ? 14.984 12.242 -8.586 1 49.88 98 GLU A CA 1
ATOM 747 C C . GLU A 1 98 ? 14.008 12.977 -7.676 1 49.88 98 GLU A C 1
ATOM 749 O O . GLU A 1 98 ? 13.445 12.391 -6.75 1 49.88 98 GLU A O 1
ATOM 754 N N . ALA A 1 99 ? 13.945 14.219 -8.078 1 48.91 99 ALA A N 1
ATOM 755 C CA . ALA A 1 99 ? 13.117 15.102 -7.266 1 48.91 99 ALA A CA 1
ATOM 756 C C . ALA A 1 99 ? 11.664 14.617 -7.246 1 48.91 99 ALA A C 1
ATOM 758 O O . ALA A 1 99 ? 10.922 14.906 -6.309 1 48.91 99 ALA A O 1
ATOM 759 N N . LEU A 1 100 ? 11.438 13.727 -8.258 1 54.78 100 LEU A N 1
ATOM 760 C CA . LEU A 1 100 ? 10.031 13.344 -8.367 1 54.78 100 LEU A CA 1
ATOM 761 C C . LEU A 1 100 ? 9.711 12.195 -7.406 1 54.78 100 LEU A C 1
ATOM 763 O O . LEU A 1 100 ? 8.539 11.93 -7.125 1 54.78 100 LEU A O 1
ATOM 767 N N . HIS A 1 101 ? 10.781 11.742 -6.734 1 66.62 101 HIS A N 1
ATOM 768 C CA . HIS A 1 101 ? 10.508 10.547 -5.945 1 66.62 101 HIS A CA 1
ATOM 769 C C . HIS A 1 101 ? 10.688 10.812 -4.457 1 66.62 101 HIS A C 1
ATOM 771 O O . HIS A 1 101 ? 10.555 9.906 -3.635 1 66.62 101 HIS A O 1
ATOM 777 N N . VAL A 1 102 ? 11.062 12.109 -4.277 1 80.25 102 VAL A N 1
ATOM 778 C CA . VAL A 1 102 ? 11.203 12.484 -2.871 1 80.25 102 VAL A CA 1
ATOM 779 C C . VAL A 1 102 ? 10.492 13.812 -2.619 1 80.25 102 VAL A C 1
ATOM 781 O O . VAL A 1 102 ? 10.234 14.578 -3.555 1 80.25 102 VAL A O 1
ATOM 784 N N . GLY A 1 103 ? 10.086 14.039 -1.378 1 89 103 GLY A N 1
ATOM 785 C CA . GLY A 1 103 ? 9.555 15.336 -0.982 1 89 103 GLY A CA 1
ATOM 786 C C . GLY A 1 103 ? 8.078 15.5 -1.266 1 89 103 GLY A C 1
ATOM 787 O O . GLY A 1 103 ? 7.363 14.508 -1.436 1 89 103 GLY A O 1
ATOM 788 N N . GLY A 1 104 ? 7.652 16.719 -1.229 1 93.5 104 GLY A N 1
ATOM 789 C CA . GLY A 1 104 ? 6.242 17.047 -1.392 1 93.5 104 GLY A CA 1
ATOM 790 C C . GLY A 1 104 ? 5.68 16.594 -2.727 1 93.5 104 GLY A C 1
ATOM 791 O O . GLY A 1 104 ? 4.559 16.094 -2.795 1 93.5 104 GLY A O 1
ATOM 792 N N . ARG A 1 105 ? 6.492 16.734 -3.736 1 92.12 105 ARG A N 1
ATOM 793 C CA . ARG A 1 105 ? 6.047 16.312 -5.059 1 92.12 105 ARG A CA 1
ATOM 794 C C . ARG A 1 105 ? 5.777 14.812 -5.094 1 92.12 105 ARG A C 1
ATOM 796 O O . ARG A 1 105 ? 4.82 14.359 -5.727 1 92.12 105 ARG A O 1
ATOM 803 N N . ALA A 1 106 ? 6.578 14.078 -4.43 1 92.38 106 ALA A N 1
ATOM 804 C CA . ALA A 1 106 ? 6.395 12.633 -4.371 1 92.38 106 ALA A CA 1
ATOM 805 C C . ALA A 1 106 ? 5.113 12.273 -3.625 1 92.38 106 ALA A C 1
ATOM 807 O O . ALA A 1 106 ? 4.387 11.359 -4.027 1 92.38 106 ALA A O 1
ATOM 808 N N . ILE A 1 107 ? 4.797 13.008 -2.602 1 96 107 ILE A N 1
ATOM 809 C CA . ILE A 1 107 ? 3.586 12.75 -1.829 1 96 107 ILE A CA 1
ATOM 810 C C . ILE A 1 107 ? 2.357 12.93 -2.721 1 96 107 ILE A C 1
ATOM 812 O O . ILE A 1 107 ? 1.568 11.992 -2.891 1 96 107 ILE A O 1
ATOM 816 N N . ILE A 1 108 ? 2.307 14.086 -3.318 1 96.19 108 ILE A N 1
ATOM 817 C CA . ILE A 1 108 ? 1.081 14.445 -4.023 1 96.19 108 ILE A CA 1
ATOM 818 C C . ILE A 1 108 ? 0.96 13.617 -5.301 1 96.19 108 ILE A C 1
ATOM 820 O O . ILE A 1 108 ? -0.137 13.195 -5.676 1 96.19 108 ILE A O 1
ATOM 824 N N . SER A 1 109 ? 2.047 13.359 -5.953 1 92.88 109 SER A N 1
ATOM 825 C CA . SER A 1 109 ? 2.016 12.5 -7.129 1 92.88 109 SER A CA 1
ATOM 826 C C . SER A 1 109 ? 1.568 11.086 -6.766 1 92.88 109 SER A C 1
ATOM 828 O O . SER A 1 109 ? 0.76 10.484 -7.477 1 92.88 109 SER A O 1
ATOM 830 N N . SER A 1 110 ? 2.072 10.602 -5.66 1 93.94 110 SER A N 1
ATOM 831 C CA . SER A 1 110 ? 1.687 9.281 -5.188 1 93.94 110 SER A CA 1
ATOM 832 C C . SER A 1 110 ? 0.201 9.227 -4.844 1 93.94 110 SER A C 1
ATOM 834 O O . SER A 1 110 ? -0.489 8.266 -5.195 1 93.94 110 SER A O 1
ATOM 836 N N . PHE A 1 111 ? -0.271 10.258 -4.242 1 96.56 111 PHE A N 1
ATOM 837 C CA . PHE A 1 111 ? -1.679 10.312 -3.865 1 96.56 111 PHE A CA 1
ATOM 838 C C . PHE A 1 111 ? -2.568 10.352 -5.102 1 96.56 111 PHE A C 1
ATOM 840 O O . PHE A 1 111 ? -3.594 9.672 -5.16 1 96.56 111 PHE A O 1
ATOM 847 N N . ILE A 1 112 ? -2.156 11.125 -6.082 1 93.81 112 ILE A N 1
ATOM 848 C CA . ILE A 1 112 ? -2.914 11.203 -7.324 1 93.81 112 ILE A CA 1
ATOM 849 C C . ILE A 1 112 ? -2.967 9.828 -7.988 1 93.81 112 ILE A C 1
ATOM 851 O O . ILE A 1 112 ? -4.043 9.352 -8.367 1 93.81 112 ILE A O 1
ATOM 855 N N . CYS A 1 113 ? -1.833 9.211 -8.062 1 91.56 113 CYS A N 1
ATOM 856 C CA . CYS A 1 113 ? -1.754 7.906 -8.711 1 91.56 113 CYS A CA 1
ATOM 857 C C . CYS A 1 113 ? -2.596 6.875 -7.973 1 91.56 113 CYS A C 1
ATOM 859 O O . CYS A 1 113 ? -3.381 6.148 -8.586 1 91.56 113 CYS A O 1
ATOM 861 N N . GLN A 1 114 ? -2.494 6.816 -6.68 1 92.75 114 GLN A N 1
ATOM 862 C CA . GLN A 1 114 ? -3.25 5.859 -5.879 1 92.75 114 GLN A CA 1
ATOM 863 C C . GLN A 1 114 ? -4.75 6.09 -6.016 1 92.75 114 GLN A C 1
ATOM 865 O O . GLN A 1 114 ? -5.523 5.137 -6.141 1 92.75 114 GLN A O 1
ATOM 870 N N . LEU A 1 115 ? -5.129 7.336 -6.004 1 94.31 115 LEU A N 1
ATOM 871 C CA . LEU A 1 115 ? -6.547 7.668 -6.105 1 94.31 115 LEU A CA 1
ATOM 872 C C . LEU A 1 115 ? -7.105 7.254 -7.461 1 94.31 115 LEU A C 1
ATOM 874 O O . LEU A 1 115 ? -8.195 6.676 -7.539 1 94.31 115 LEU A O 1
ATOM 878 N N . LEU A 1 116 ? -6.375 7.461 -8.492 1 89.38 116 LEU A N 1
ATOM 879 C CA . LEU A 1 116 ? -6.793 7.074 -9.828 1 89.38 116 LEU A CA 1
ATOM 880 C C . LEU A 1 116 ? -6.895 5.559 -9.953 1 89.38 116 LEU A C 1
ATOM 882 O O . LEU A 1 116 ? -7.73 5.047 -10.703 1 89.38 116 LEU A O 1
ATOM 886 N N . CYS A 1 117 ? -6.086 4.867 -9.203 1 88.12 117 CYS A N 1
ATOM 887 C CA . CYS A 1 117 ? -6.117 3.41 -9.227 1 88.12 117 CYS A CA 1
ATOM 888 C C . CYS A 1 117 ? -7.289 2.881 -8.398 1 88.12 117 CYS A C 1
ATOM 890 O O . CYS A 1 117 ? -7.824 1.812 -8.695 1 88.12 117 CYS A O 1
ATOM 892 N N . ALA A 1 118 ? -7.688 3.656 -7.445 1 89.31 118 ALA A N 1
ATOM 893 C CA . ALA A 1 118 ? -8.656 3.166 -6.473 1 89.31 118 ALA A CA 1
ATOM 894 C C . ALA A 1 118 ? -10.086 3.512 -6.898 1 89.31 118 ALA A C 1
ATOM 896 O O . ALA A 1 118 ? -11.047 2.889 -6.438 1 89.31 118 ALA A O 1
ATOM 897 N N . TYR A 1 119 ? -10.188 4.5 -7.719 1 89.25 119 TYR A N 1
ATOM 898 C CA . TYR A 1 119 ? -11.523 4.98 -8.062 1 89.25 119 TYR A CA 1
ATOM 899 C C . TYR A 1 119 ? -11.609 5.344 -9.539 1 89.25 119 TYR A C 1
ATOM 901 O O . TYR A 1 119 ? -10.703 5.988 -10.078 1 89.25 119 TYR A O 1
ATOM 909 N N . ASP A 1 120 ? -12.703 4.957 -10.141 1 84.44 120 ASP A N 1
ATOM 910 C CA . ASP A 1 120 ? -12.938 5.266 -11.547 1 84.44 120 ASP A CA 1
ATOM 911 C C . ASP A 1 120 ? -13.711 6.578 -11.703 1 84.44 120 ASP A C 1
ATOM 913 O O . ASP A 1 120 ? -14.922 6.617 -11.5 1 84.44 120 ASP A O 1
ATOM 917 N N . PHE A 1 121 ? -13 7.574 -12.031 1 85.38 121 PHE A N 1
ATOM 918 C CA . PHE A 1 121 ? -13.602 8.898 -12.156 1 85.38 121 PHE A CA 1
ATOM 919 C C . PHE A 1 121 ? -14.289 9.055 -13.508 1 85.38 121 PHE A C 1
ATOM 921 O O . PHE A 1 121 ? -14.953 10.062 -13.758 1 85.38 121 PHE A O 1
ATOM 928 N N . GLY A 1 122 ? -14.289 8 -14.281 1 76.06 122 GLY A N 1
ATOM 929 C CA . GLY A 1 122 ? -14.906 8.078 -15.594 1 76.06 122 GLY A CA 1
ATOM 930 C C . GLY A 1 122 ? -14.109 8.914 -16.578 1 76.06 122 GLY A C 1
ATOM 931 O O . GLY A 1 122 ? -13.008 9.383 -16.25 1 76.06 122 GLY A O 1
ATOM 932 N N . PRO A 1 123 ? -14.539 8.812 -17.766 1 66.62 123 PRO A N 1
ATOM 933 C CA . PRO A 1 123 ? -13.812 9.508 -18.828 1 66.62 123 PRO A CA 1
ATOM 934 C C . PRO A 1 123 ? -13.789 11.023 -18.625 1 66.62 123 PRO A C 1
ATOM 936 O O . PRO A 1 123 ? -12.969 11.719 -19.234 1 66.62 123 PRO A O 1
ATOM 939 N N . GLU A 1 124 ? -14.648 11.508 -17.812 1 59.22 124 GLU A N 1
ATOM 940 C CA . GLU A 1 124 ? -14.758 12.953 -17.656 1 59.22 124 GLU A CA 1
ATOM 941 C C . GLU A 1 124 ? -13.586 13.523 -16.875 1 59.22 124 GLU A C 1
ATOM 943 O O . GLU A 1 124 ? -13.43 14.742 -16.766 1 59.22 124 GLU A O 1
ATOM 948 N N . LEU A 1 125 ? -12.883 12.641 -16.188 1 58.38 125 LEU A N 1
ATOM 949 C CA . LEU A 1 125 ? -11.82 13.242 -15.391 1 58.38 125 LEU A CA 1
ATOM 950 C C . LEU A 1 125 ? -10.93 14.133 -16.25 1 58.38 125 LEU A C 1
ATOM 952 O O . LEU A 1 125 ? -10.266 13.648 -17.172 1 58.38 125 LEU A O 1
ATOM 956 N N . LEU A 1 126 ? -11.375 15.328 -16.703 1 54.22 126 LEU A N 1
ATOM 957 C CA . LEU A 1 126 ? -10.867 16.375 -17.594 1 54.22 126 LEU A CA 1
ATOM 958 C C . LEU A 1 126 ? -9.492 16.844 -17.141 1 54.22 126 LEU A C 1
ATOM 960 O O . LEU A 1 126 ? -9.375 17.562 -16.141 1 54.22 126 LEU A O 1
ATOM 964 N N . ILE A 1 127 ? -8.547 15.977 -17.109 1 54.91 127 ILE A N 1
ATOM 965 C CA . ILE A 1 127 ? -7.289 16.703 -17.031 1 54.91 127 ILE A CA 1
ATOM 966 C C . ILE A 1 127 ? -7.188 17.672 -18.203 1 54.91 127 ILE A C 1
ATOM 968 O O . ILE A 1 127 ? -7.391 17.297 -19.359 1 54.91 127 ILE A O 1
ATOM 972 N N . ASP A 1 128 ? -7.309 18.891 -17.875 1 56.12 128 ASP A N 1
ATOM 973 C CA . ASP A 1 128 ? -7.074 19.938 -18.875 1 56.12 128 ASP A CA 1
ATOM 974 C C . ASP A 1 128 ? -5.812 19.656 -19.688 1 56.12 128 ASP A C 1
ATOM 976 O O . ASP A 1 128 ? -4.699 19.797 -19.172 1 56.12 128 ASP A O 1
ATOM 980 N N . ALA A 1 129 ? -5.988 19.016 -20.75 1 57.09 129 ALA A N 1
ATOM 981 C CA . ALA A 1 129 ? -4.891 18.688 -21.656 1 57.09 129 ALA A CA 1
ATOM 982 C C . ALA A 1 129 ? -3.906 19.859 -21.766 1 57.09 129 ALA A C 1
ATOM 984 O O . ALA A 1 129 ? -2.717 19.641 -22.031 1 57.09 129 ALA A O 1
ATOM 985 N N . THR A 1 130 ? -4.426 21.031 -21.531 1 49.88 130 THR A N 1
ATOM 986 C CA . THR A 1 130 ? -3.568 22.203 -21.656 1 49.88 130 THR A CA 1
ATOM 987 C C . THR A 1 130 ? -2.549 22.234 -20.516 1 49.88 130 THR A C 1
ATOM 989 O O . THR A 1 130 ? -1.553 22.969 -20.609 1 49.88 130 THR A O 1
ATOM 992 N N . ARG A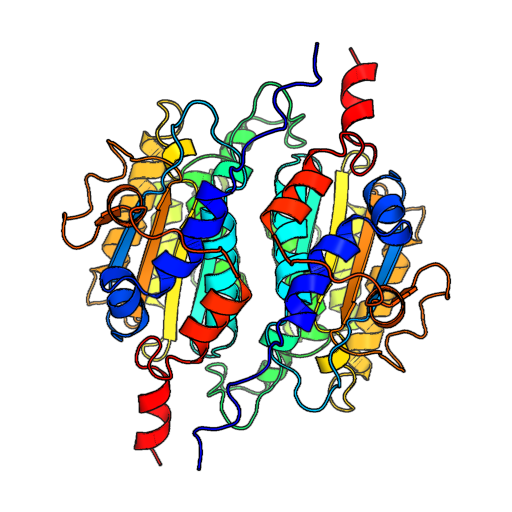 1 131 ? -2.807 21.391 -19.625 1 57.53 131 ARG A N 1
ATOM 993 C CA . ARG A 1 131 ? -1.894 21.484 -18.5 1 57.53 131 ARG A CA 1
ATOM 994 C C . ARG A 1 131 ? -1.062 20.203 -18.359 1 57.53 131 ARG A C 1
ATOM 996 O O . ARG A 1 131 ? -0.48 19.953 -17.297 1 57.53 131 ARG A O 1
ATOM 1003 N N . GLU A 1 132 ? -1.158 19.391 -19.375 1 62.31 132 GLU A N 1
ATOM 1004 C CA . GLU A 1 132 ? -0.403 18.141 -19.406 1 62.31 132 GLU A CA 1
ATOM 1005 C C . GLU A 1 132 ? 1.085 18.391 -19.188 1 62.31 132 GLU A C 1
ATOM 1007 O O . GLU A 1 132 ? 1.751 17.625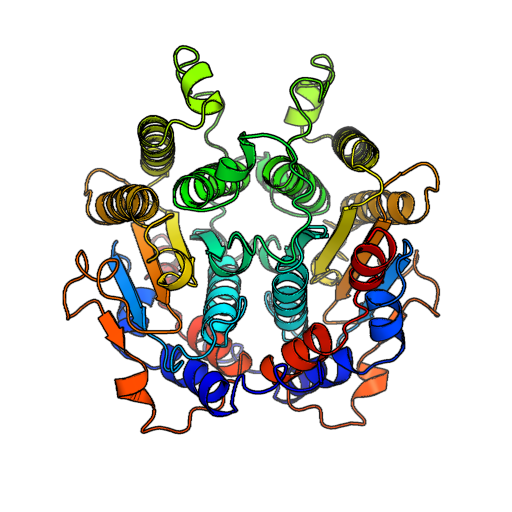 -18.5 1 62.31 132 GLU A O 1
ATOM 1012 N N . GLY A 1 133 ? 1.511 19.422 -19.797 1 61.22 133 GLY A N 1
ATOM 1013 C CA . GLY A 1 133 ? 2.914 19.766 -19.656 1 61.22 133 GLY A CA 1
ATOM 1014 C C . GLY A 1 133 ? 3.309 20.062 -18.219 1 61.22 133 GLY A C 1
ATOM 1015 O O . GLY A 1 133 ? 4.359 19.625 -17.75 1 61.22 133 GLY A O 1
ATOM 1016 N N . ALA A 1 134 ? 2.449 20.766 -17.562 1 62.62 134 ALA A N 1
ATOM 1017 C CA . ALA A 1 134 ? 2.738 21.125 -16.172 1 62.62 134 ALA A CA 1
ATOM 1018 C C . ALA A 1 134 ? 2.783 19.875 -15.297 1 62.62 134 ALA A C 1
ATOM 1020 O O . ALA A 1 134 ? 3.598 19.781 -14.375 1 62.62 134 ALA A O 1
ATOM 1021 N N . VAL A 1 135 ? 1.979 18.984 -15.609 1 67.5 135 VAL A N 1
ATOM 1022 C CA . VAL A 1 135 ? 1.942 17.734 -14.867 1 67.5 135 VAL A CA 1
ATOM 1023 C C . VAL A 1 135 ? 3.225 16.938 -15.125 1 67.5 135 VAL A C 1
ATOM 1025 O O . VAL A 1 135 ? 3.832 16.422 -14.188 1 67.5 135 VAL A O 1
ATOM 1028 N N . VAL A 1 136 ? 3.572 17.109 -16.266 1 65.69 136 VAL A N 1
ATOM 1029 C CA . VAL A 1 136 ? 4.77 16.375 -16.672 1 65.69 136 VAL A CA 1
ATOM 1030 C C . VAL A 1 136 ? 6 17 -16.016 1 65.69 136 VAL A C 1
ATOM 1032 O O . VAL A 1 136 ? 6.926 16.297 -15.609 1 65.69 136 VAL A O 1
ATOM 1035 N N . ASP A 1 137 ? 5.824 18.312 -15.844 1 68.81 137 ASP A N 1
ATOM 1036 C CA . ASP A 1 137 ? 6.953 19.031 -15.25 1 68.81 137 ASP A CA 1
ATOM 1037 C C . ASP A 1 137 ? 6.957 18.891 -13.734 1 68.81 137 ASP A C 1
ATOM 1039 O O . ASP A 1 137 ? 7.898 19.312 -13.062 1 68.81 137 ASP A O 1
ATOM 1043 N N . GLY A 1 138 ? 6.004 18.312 -13.273 1 73.19 138 GLY A N 1
ATOM 1044 C CA . GLY A 1 138 ? 5.938 18.109 -11.836 1 73.19 138 GLY A CA 1
ATOM 1045 C C . GLY A 1 138 ? 5.68 19.375 -11.062 1 73.19 138 GLY A C 1
ATOM 1046 O O . GLY A 1 138 ? 6.219 19.578 -9.969 1 73.19 138 GLY A O 1
ATOM 1047 N N . ASP A 1 139 ? 5.047 20.297 -11.656 1 85.69 139 ASP A N 1
ATOM 1048 C CA . ASP A 1 139 ? 4.684 21.531 -10.969 1 85.69 139 ASP A CA 1
ATOM 1049 C C . ASP A 1 139 ? 3.811 21.25 -9.742 1 85.69 139 ASP A C 1
ATOM 1051 O O . ASP A 1 139 ? 2.729 20.672 -9.867 1 85.69 139 ASP A O 1
ATOM 1055 N N . LEU A 1 140 ? 4.27 21.719 -8.672 1 91.06 140 LEU A N 1
ATOM 1056 C CA . LEU A 1 140 ? 3.664 21.375 -7.395 1 91.06 140 LEU A CA 1
ATOM 1057 C C . LEU A 1 140 ? 2.246 21.922 -7.293 1 91.06 140 LEU A C 1
ATOM 1059 O O . LEU A 1 140 ? 1.331 21.219 -6.863 1 91.06 140 LEU A O 1
ATOM 1063 N N . ASP A 1 141 ? 2.051 23.109 -7.723 1 90.69 141 ASP A N 1
ATOM 1064 C CA . ASP A 1 141 ? 0.738 23.734 -7.656 1 90.69 141 ASP A CA 1
ATOM 1065 C C . ASP A 1 141 ? -0.267 23.031 -8.555 1 90.69 141 ASP A C 1
ATOM 1067 O O . ASP A 1 141 ? -1.425 22.844 -8.18 1 90.69 141 ASP A O 1
ATOM 1071 N N . GLU A 1 142 ? 0.186 22.672 -9.68 1 90.5 142 GLU A N 1
ATOM 1072 C CA . GLU A 1 142 ? -0.689 21.969 -10.609 1 90.5 142 GLU A CA 1
ATOM 1073 C C . GLU A 1 142 ? -1.073 20.594 -10.062 1 90.5 142 GLU A C 1
ATOM 1075 O O . GLU A 1 142 ? -2.225 20.172 -10.18 1 90.5 142 GLU A O 1
ATOM 1080 N N . LEU A 1 143 ? -0.12 19.922 -9.492 1 92.94 143 LEU A N 1
ATOM 1081 C CA . LEU A 1 143 ? -0.4 18.609 -8.914 1 92.94 143 LEU A CA 1
ATOM 1082 C C . LEU A 1 143 ? -1.413 18.734 -7.781 1 92.94 143 LEU A C 1
ATOM 1084 O O . LEU A 1 143 ? -2.336 17.922 -7.684 1 92.94 143 LEU A O 1
ATOM 1088 N N . CYS A 1 144 ? -1.261 19.75 -6.988 1 94.62 144 CYS A N 1
ATOM 1089 C CA . CYS A 1 144 ? -2.223 19.984 -5.918 1 94.62 144 CYS A CA 1
ATOM 1090 C C . CYS A 1 144 ? -3.607 20.281 -6.484 1 94.62 144 CYS A C 1
ATOM 1092 O O . CYS A 1 144 ? -4.613 19.797 -5.961 1 94.62 144 CYS A O 1
ATOM 1094 N N . ARG A 1 145 ? -3.615 21.016 -7.516 1 93.25 145 ARG A N 1
ATOM 1095 C CA . ARG A 1 145 ? -4.883 21.328 -8.172 1 93.25 145 ARG A CA 1
ATOM 1096 C C . ARG A 1 145 ? -5.559 20.062 -8.68 1 93.25 145 ARG A C 1
ATOM 1098 O O . ARG A 1 145 ? -6.762 19.859 -8.484 1 93.25 145 ARG A O 1
ATOM 1105 N N . ILE A 1 146 ? -4.836 19.219 -9.328 1 92.44 146 ILE A N 1
ATOM 1106 C CA . ILE A 1 146 ? -5.363 17.969 -9.867 1 92.44 146 ILE A CA 1
ATOM 1107 C C . ILE A 1 146 ? -5.891 17.094 -8.727 1 92.44 146 ILE A C 1
ATOM 1109 O O . ILE A 1 146 ? -6.988 16.547 -8.812 1 92.44 146 ILE A O 1
ATOM 1113 N N . PHE A 1 147 ? -5.109 16.984 -7.715 1 95.31 147 PHE A N 1
ATOM 1114 C CA . PHE A 1 147 ? -5.535 16.172 -6.578 1 95.31 147 PHE A CA 1
ATOM 1115 C C . PHE A 1 147 ? -6.836 16.703 -5.988 1 95.31 147 PHE A C 1
ATOM 1117 O O . PHE A 1 147 ? -7.762 15.945 -5.715 1 95.31 147 PHE A O 1
ATOM 1124 N N . GLY A 1 148 ? -6.852 18 -5.812 1 95.56 148 GLY A N 1
ATOM 1125 C CA . GLY A 1 148 ? -8.062 18.625 -5.32 1 95.56 148 GLY A CA 1
ATOM 1126 C C . GLY A 1 148 ? -9.273 18.344 -6.191 1 95.56 148 GLY A C 1
ATOM 1127 O O . GLY A 1 148 ? -10.367 18.078 -5.684 1 95.56 148 GLY A O 1
ATOM 1128 N N . ALA A 1 149 ? -9.078 18.391 -7.449 1 93.19 149 ALA A N 1
ATOM 1129 C CA . ALA A 1 149 ? -10.164 18.109 -8.391 1 93.19 149 ALA A CA 1
ATOM 1130 C C . ALA A 1 149 ? -10.648 16.672 -8.273 1 93.19 149 ALA A C 1
ATOM 1132 O O . ALA A 1 149 ? -11.852 16.406 -8.297 1 93.19 149 ALA A O 1
ATOM 1133 N N . LEU A 1 150 ? -9.727 15.812 -8.164 1 94.56 150 LEU A N 1
ATOM 1134 C CA . LEU A 1 150 ? -10.086 14.406 -8.008 1 94.56 150 LEU A CA 1
ATOM 1135 C C . LEU A 1 150 ? -10.883 14.188 -6.727 1 94.56 150 LEU A C 1
ATOM 1137 O O . LEU A 1 150 ? -11.93 13.547 -6.746 1 94.56 150 LEU A O 1
ATOM 1141 N N . VAL A 1 151 ? -10.43 14.773 -5.668 1 96.88 151 VAL A N 1
ATOM 1142 C CA . VAL A 1 151 ? -11.078 14.602 -4.375 1 96.88 151 VAL A CA 1
ATOM 1143 C C . VAL A 1 151 ? -12.477 15.203 -4.414 1 96.88 151 VAL A C 1
ATOM 1145 O O . VAL A 1 151 ? -13.43 14.617 -3.902 1 96.88 151 VAL A O 1
ATOM 1148 N N . SER A 1 152 ? -12.617 16.281 -5.059 1 94.88 152 SER A N 1
ATOM 1149 C CA . SER A 1 152 ? -13.906 16.953 -5.168 1 94.88 152 SER A CA 1
ATOM 1150 C C . SER A 1 152 ? -14.883 16.156 -6.012 1 94.88 152 SER A C 1
ATOM 1152 O O . SER A 1 152 ? -16.094 16.375 -5.961 1 94.88 152 SER A O 1
ATOM 1154 N N . GLY A 1 153 ? -14.367 15.25 -6.781 1 93.06 153 GLY A N 1
ATOM 1155 C CA . GLY A 1 153 ? -15.203 14.422 -7.641 1 93.06 153 GLY A CA 1
ATOM 1156 C C . GLY A 1 153 ? -15.68 13.156 -6.965 1 93.06 153 GLY A C 1
ATOM 1157 O O . GLY A 1 153 ? -16.484 12.414 -7.527 1 93.06 153 GLY A O 1
ATOM 1158 N N . LEU A 1 154 ? -15.258 12.859 -5.766 1 94.12 154 LEU A N 1
ATOM 1159 C CA . LEU A 1 154 ? -15.695 11.672 -5.039 1 94.12 154 LEU A CA 1
ATOM 1160 C C . LEU A 1 154 ? -17.125 11.844 -4.523 1 94.12 154 LEU A C 1
ATOM 1162 O O . LEU A 1 154 ? -17.5 12.938 -4.082 1 94.12 154 LEU A O 1
ATOM 1166 N N . PRO A 1 155 ? -17.891 10.867 -4.574 1 93.62 155 PRO A N 1
ATOM 1167 C CA . PRO A 1 155 ? -19.266 10.953 -4.082 1 93.62 155 PRO A CA 1
ATOM 1168 C C . PRO A 1 155 ? -19.344 11.047 -2.561 1 93.62 155 PRO A C 1
ATOM 1170 O O . PRO A 1 155 ? -18.391 10.688 -1.868 1 93.62 155 PRO A O 1
ATOM 1173 N N . PRO A 1 156 ? -20.484 11.5 -2.018 1 93.38 156 PRO A N 1
ATOM 1174 C CA . PRO A 1 156 ? -20.625 11.781 -0.586 1 93.38 156 PRO A CA 1
ATOM 1175 C C . PRO A 1 156 ? -20.656 10.516 0.262 1 93.38 156 PRO A C 1
ATOM 1177 O O . PRO A 1 156 ? -20.5 10.578 1.482 1 93.38 156 PRO A O 1
ATOM 1180 N N . ASP A 1 157 ? -20.844 9.398 -0.302 1 88.81 157 ASP A N 1
ATOM 1181 C CA . ASP A 1 157 ? -20.953 8.172 0.483 1 88.81 157 ASP A CA 1
ATOM 1182 C C . ASP A 1 157 ? -19.578 7.543 0.715 1 88.81 157 ASP A C 1
ATOM 1184 O O . ASP A 1 157 ? -19.469 6.562 1.449 1 88.81 157 ASP A O 1
ATOM 1188 N N . LEU A 1 158 ? -18.547 8.188 0.17 1 92 158 LEU A N 1
ATOM 1189 C CA . LEU A 1 158 ? -17.203 7.656 0.345 1 92 158 LEU A CA 1
ATOM 1190 C C . LEU A 1 158 ? -16.438 8.422 1.424 1 92 158 LEU A C 1
ATOM 1192 O O . LEU A 1 158 ? -16.75 9.586 1.691 1 92 158 LEU A O 1
ATOM 1196 N N . VAL A 1 159 ? -15.547 7.699 2.061 1 91.88 159 VAL A N 1
ATOM 1197 C CA . VAL A 1 159 ? -14.578 8.289 2.975 1 91.88 159 VAL A CA 1
ATOM 1198 C C . VAL A 1 159 ? -13.172 8.156 2.395 1 91.88 159 VAL A C 1
ATOM 1200 O O . VAL A 1 159 ? -12.742 7.055 2.029 1 91.88 159 VAL A O 1
ATOM 1203 N N . LEU A 1 160 ? -12.523 9.242 2.223 1 96.56 160 LEU A N 1
ATOM 1204 C CA . LEU A 1 160 ? -11.125 9.25 1.784 1 96.56 160 LEU A CA 1
ATOM 1205 C C . LEU A 1 160 ? -10.188 9.422 2.971 1 96.56 160 LEU A C 1
ATOM 1207 O O . LEU A 1 160 ? -10.266 10.422 3.691 1 96.56 160 LEU A O 1
ATOM 1211 N N . VAL A 1 161 ? -9.352 8.445 3.195 1 95.5 161 VAL A N 1
ATOM 1212 C CA . VAL A 1 161 ? -8.359 8.516 4.262 1 95.5 161 VAL A CA 1
ATOM 1213 C C . VAL A 1 161 ? -6.969 8.711 3.658 1 95.5 161 VAL A C 1
ATOM 1215 O O . VAL A 1 161 ? -6.496 7.871 2.887 1 95.5 161 VAL A O 1
ATOM 1218 N N . CYS A 1 162 ? -6.316 9.789 3.932 1 98 162 CYS A N 1
ATOM 1219 C CA . CYS A 1 162 ? -4.945 10.055 3.52 1 98 162 CYS A CA 1
ATOM 1220 C C . CYS A 1 162 ? -3.984 9.914 4.695 1 98 162 CYS A C 1
ATOM 1222 O O . CYS A 1 162 ? -4.137 10.594 5.715 1 98 162 CYS A O 1
ATOM 1224 N N . VAL A 1 163 ? -3.012 9.07 4.547 1 97.62 163 VAL A N 1
ATOM 1225 C CA . VAL A 1 163 ? -2.031 8.836 5.602 1 97.62 163 VAL A CA 1
ATOM 1226 C C . VAL A 1 163 ? -0.64 9.234 5.109 1 97.62 163 VAL A C 1
ATOM 1228 O O . VAL A 1 163 ? -0.173 8.734 4.082 1 97.62 163 VAL A O 1
ATOM 1231 N N . VAL A 1 164 ? -0.019 10.148 5.762 1 98 164 VAL A N 1
ATOM 1232 C CA . VAL A 1 164 ? 1.375 10.508 5.531 1 98 164 VAL A CA 1
ATOM 1233 C C . VAL A 1 164 ? 2.215 10.141 6.75 1 98 164 VAL A C 1
ATOM 1235 O O . VAL A 1 164 ? 2.111 10.781 7.801 1 98 164 VAL A O 1
ATOM 1238 N N . ASP A 1 165 ? 3 9.125 6.637 1 94.88 165 ASP A N 1
ATOM 1239 C CA . ASP A 1 165 ? 3.82 8.625 7.734 1 94.88 165 ASP A CA 1
ATOM 1240 C C . ASP A 1 165 ? 5.277 9.055 7.574 1 94.88 165 ASP A C 1
ATOM 1242 O O . ASP A 1 165 ? 5.754 9.242 6.453 1 94.88 165 ASP A O 1
ATOM 1246 N N . GLY A 1 166 ? 5.922 9.18 8.672 1 95 166 GLY A N 1
ATOM 1247 C CA . GLY A 1 166 ? 7.324 9.555 8.664 1 95 166 GLY A CA 1
ATOM 1248 C C . GLY A 1 166 ? 7.551 11.023 8.352 1 95 166 GLY A C 1
ATOM 1249 O O . GLY A 1 166 ? 8.523 11.383 7.684 1 95 166 GLY A O 1
ATOM 1250 N N . ALA A 1 167 ? 6.727 11.867 8.805 1 95.94 167 ALA A N 1
ATOM 1251 C CA . ALA A 1 167 ? 6.723 13.281 8.43 1 95.94 167 ALA A CA 1
ATOM 1252 C C . ALA A 1 167 ? 8.047 13.945 8.789 1 95.94 167 ALA A C 1
ATOM 1254 O O . ALA A 1 167 ? 8.484 14.883 8.117 1 95.94 167 ALA A O 1
ATOM 1255 N N . ALA A 1 168 ? 8.734 13.453 9.805 1 93.88 168 ALA A N 1
ATOM 1256 C CA . ALA A 1 168 ? 9.992 14.039 10.25 1 93.88 168 ALA A CA 1
ATOM 1257 C C . ALA A 1 168 ? 11.055 13.953 9.156 1 93.88 168 ALA A C 1
ATOM 1259 O O . ALA A 1 168 ? 11.961 14.789 9.094 1 93.88 168 ALA A O 1
ATOM 1260 N N . TYR A 1 169 ? 10.914 13.023 8.25 1 92.25 169 TYR A N 1
ATOM 1261 C CA . TYR A 1 169 ? 11.867 12.867 7.156 1 92.25 169 TYR A CA 1
ATOM 1262 C C . TYR A 1 169 ? 11.812 14.062 6.215 1 92.25 169 TYR A C 1
ATOM 1264 O O . TYR A 1 169 ? 12.797 14.383 5.547 1 92.25 169 TYR A O 1
ATOM 1272 N N . TYR A 1 170 ? 10.719 14.703 6.176 1 93.81 170 TYR A N 1
ATOM 1273 C CA . TYR A 1 170 ? 10.555 15.797 5.227 1 93.81 170 TYR A CA 1
ATOM 1274 C C . TYR A 1 170 ? 10.625 17.156 5.93 1 93.81 170 TYR A C 1
ATOM 1276 O O . TYR A 1 170 ? 10.406 18.188 5.305 1 93.81 170 TYR A O 1
ATOM 1284 N N . GLU A 1 171 ? 10.82 17.094 7.262 1 92.06 171 GLU A N 1
ATOM 1285 C CA . GLU A 1 171 ? 11.148 18.344 7.953 1 92.06 171 GLU A CA 1
ATOM 1286 C C . GLU A 1 171 ? 12.641 18.656 7.859 1 92.06 171 GLU A C 1
ATOM 1288 O O . GLU A 1 171 ? 13.32 18.781 8.875 1 92.06 171 GLU A O 1
ATOM 1293 N N . ARG A 1 172 ? 13.148 18.641 6.766 1 90.25 172 ARG A N 1
ATOM 1294 C CA . ARG A 1 172 ? 14.5 19.016 6.367 1 90.25 172 ARG A CA 1
ATOM 1295 C C . ARG A 1 172 ? 14.484 20.141 5.344 1 90.25 172 ARG A C 1
ATOM 1297 O O . ARG A 1 172 ? 13.539 20.266 4.562 1 90.25 172 ARG A O 1
ATOM 1304 N N . PRO A 1 173 ? 15.516 20.875 5.395 1 89.62 173 PRO A N 1
ATOM 1305 C CA . PRO A 1 173 ? 15.516 22.078 4.551 1 89.62 173 PRO A CA 1
ATOM 1306 C C . PRO A 1 173 ? 15.242 21.75 3.08 1 89.62 173 PRO A C 1
ATOM 1308 O O . PRO A 1 173 ? 14.562 22.516 2.396 1 89.62 173 PRO A O 1
ATOM 1311 N N . GLU A 1 174 ? 15.734 20.609 2.607 1 89.25 174 GLU A N 1
ATOM 1312 C CA . GLU A 1 174 ? 15.633 20.281 1.189 1 89.25 174 GLU A CA 1
ATOM 1313 C C . GLU A 1 174 ? 14.211 19.875 0.815 1 89.25 174 GLU A C 1
ATOM 1315 O O . GLU A 1 174 ? 13.836 19.922 -0.359 1 89.25 174 GLU A O 1
ATOM 1320 N N . PHE A 1 175 ? 13.391 19.547 1.868 1 91.88 175 PHE A N 1
ATOM 1321 C CA . PHE A 1 175 ? 12.102 18.938 1.548 1 91.88 175 PHE A CA 1
ATOM 1322 C C . PHE A 1 175 ? 10.961 19.781 2.127 1 91.88 175 PHE A C 1
ATOM 1324 O O . PHE A 1 175 ? 9.828 19.703 1.646 1 91.88 175 PHE A O 1
ATOM 1331 N N . LEU A 1 176 ? 11.234 20.562 3.047 1 94.31 176 LEU A N 1
ATOM 1332 C CA . LEU A 1 176 ? 10.219 21.141 3.918 1 94.31 176 LEU A CA 1
ATOM 1333 C C . LEU A 1 176 ? 9.281 22.062 3.133 1 94.31 176 LEU A C 1
ATOM 1335 O O . LEU A 1 176 ? 8.062 22.016 3.318 1 94.31 176 LEU A O 1
ATOM 1339 N N . ALA A 1 177 ? 9.82 22.844 2.27 1 93.88 177 ALA A N 1
ATOM 1340 C CA . ALA A 1 177 ? 9 23.812 1.55 1 93.88 177 ALA A CA 1
ATOM 1341 C C . ALA A 1 177 ? 7.914 23.125 0.738 1 93.88 177 ALA A C 1
ATOM 1343 O O . ALA A 1 177 ? 6.727 23.406 0.907 1 93.88 177 ALA A O 1
ATOM 1344 N N . ASP A 1 178 ? 8.281 22.172 -0.126 1 93.31 178 ASP A N 1
ATOM 1345 C CA . ASP A 1 178 ? 7.32 21.453 -0.955 1 93.31 178 ASP A CA 1
ATOM 1346 C C . ASP A 1 178 ? 6.375 20.609 -0.097 1 93.31 178 ASP A C 1
ATOM 1348 O O . ASP A 1 178 ? 5.172 20.547 -0.368 1 93.31 178 ASP A O 1
ATOM 1352 N N . ALA A 1 179 ? 6.922 19.984 0.896 1 95.75 179 ALA A N 1
ATOM 1353 C CA . ALA A 1 179 ? 6.102 19.156 1.775 1 95.75 179 ALA A CA 1
ATOM 1354 C C . ALA A 1 179 ? 5.039 20 2.48 1 95.75 179 ALA A C 1
ATOM 1356 O O . ALA A 1 179 ? 3.893 19.562 2.629 1 95.75 179 ALA A O 1
ATOM 1357 N N . SER A 1 180 ? 5.434 21.156 2.873 1 95.38 180 SER A N 1
ATOM 1358 C CA . SER A 1 180 ? 4.504 22.047 3.555 1 95.38 180 SER A CA 1
ATOM 1359 C C . SER A 1 180 ? 3.359 22.453 2.635 1 95.38 180 SER A C 1
ATOM 1361 O O . SER A 1 180 ? 2.203 22.516 3.061 1 95.38 180 SER A O 1
ATOM 1363 N N . VAL A 1 181 ? 3.668 22.703 1.432 1 95.62 181 VAL A N 1
ATOM 1364 C CA . VAL A 1 181 ? 2.654 23.094 0.452 1 95.62 181 VAL A CA 1
ATOM 1365 C C . VAL A 1 181 ? 1.657 21.953 0.272 1 95.62 181 VAL A C 1
ATOM 1367 O O . VAL A 1 181 ? 0.443 22.172 0.287 1 95.62 181 VAL A O 1
ATOM 1370 N N . VAL A 1 182 ? 2.164 20.781 0.128 1 97.31 182 VAL A N 1
ATOM 1371 C CA . VAL A 1 182 ? 1.321 19.609 -0.111 1 97.31 182 VAL A CA 1
ATOM 1372 C C . VAL A 1 182 ? 0.478 19.312 1.128 1 97.31 182 VAL A C 1
ATOM 1374 O O . VAL A 1 182 ? -0.721 19.047 1.021 1 97.31 182 VAL A O 1
ATOM 1377 N N . LEU A 1 183 ? 1.082 19.391 2.291 1 97.44 183 LEU A N 1
ATOM 1378 C CA . LEU A 1 183 ? 0.347 19.156 3.529 1 97.44 183 LEU A CA 1
ATOM 1379 C C . LEU A 1 183 ? -0.766 20.188 3.699 1 97.44 183 LEU A C 1
ATOM 1381 O O . LEU A 1 183 ? -1.892 19.844 4.059 1 97.44 183 LEU A O 1
ATOM 1385 N N . ALA A 1 184 ? -0.435 21.391 3.422 1 96.62 184 ALA A N 1
ATOM 1386 C CA . ALA A 1 184 ? -1.458 22.422 3.492 1 96.62 184 ALA A CA 1
ATOM 1387 C C . ALA A 1 184 ? -2.607 22.125 2.531 1 96.62 184 ALA A C 1
ATOM 1389 O O . ALA A 1 184 ? -3.777 22.312 2.879 1 96.62 184 ALA A O 1
ATOM 1390 N N . CYS A 1 185 ? -2.27 21.672 1.386 1 97.06 185 CYS A N 1
ATOM 1391 C CA . CYS A 1 185 ? -3.256 21.344 0.363 1 97.06 185 CYS A CA 1
ATOM 1392 C C . CYS A 1 185 ? -4.203 20.25 0.853 1 97.06 185 CYS A C 1
ATOM 1394 O O . CYS A 1 185 ? -5.422 20.406 0.787 1 97.06 185 CYS A O 1
ATOM 1396 N N . ILE A 1 186 ? -3.682 19.203 1.389 1 98 186 ILE A N 1
ATOM 1397 C CA . ILE A 1 186 ? -4.527 18.078 1.765 1 98 186 ILE A CA 1
ATOM 1398 C C . ILE A 1 186 ? -5.309 18.422 3.031 1 98 186 ILE A C 1
ATOM 1400 O O . ILE A 1 186 ? -6.461 18 3.184 1 98 186 ILE A O 1
ATOM 1404 N N . LEU A 1 187 ? -4.691 19.172 3.943 1 97.94 187 LEU A N 1
ATOM 1405 C CA . LEU A 1 187 ? -5.395 19.594 5.145 1 97.94 187 LEU A CA 1
ATOM 1406 C C . LEU A 1 187 ? -6.578 20.5 4.789 1 97.94 187 LEU A C 1
ATOM 1408 O O . LEU A 1 187 ? -7.66 20.359 5.371 1 97.94 187 LEU A O 1
ATOM 1412 N N . ARG A 1 188 ? -6.402 21.328 3.836 1 97.5 188 ARG A N 1
ATOM 1413 C CA . ARG A 1 188 ? -7.469 22.234 3.404 1 97.5 188 ARG A CA 1
ATOM 1414 C C . ARG A 1 188 ? -8.648 21.453 2.842 1 97.5 188 ARG A C 1
ATOM 1416 O O . ARG A 1 188 ? -9.805 21.828 3.051 1 97.5 188 ARG A O 1
ATOM 1423 N N . LEU A 1 189 ? -8.359 20.375 2.164 1 97.81 189 LEU A N 1
ATOM 1424 C CA . LEU A 1 189 ? -9.414 19.547 1.593 1 97.81 189 LEU A CA 1
ATOM 1425 C C . LEU A 1 189 ? -10.281 18.938 2.691 1 97.81 189 LEU A C 1
ATOM 1427 O O . LEU A 1 189 ? -11.492 18.766 2.516 1 97.81 189 LEU A O 1
ATOM 1431 N N . SER A 1 190 ? -9.703 18.594 3.805 1 97.19 190 SER A N 1
ATOM 1432 C CA . SER A 1 190 ? -10.445 18 4.914 1 97.19 190 SER A CA 1
ATOM 1433 C C . SER A 1 190 ? -11.273 19.062 5.645 1 97.19 190 SER A C 1
ATOM 1435 O O . SER A 1 190 ? -12.133 18.719 6.465 1 97.19 190 SER A O 1
ATOM 1437 N N . MET A 1 191 ? -11.023 20.328 5.348 1 96.19 191 MET A N 1
ATOM 1438 C CA . MET A 1 191 ? -11.758 21.4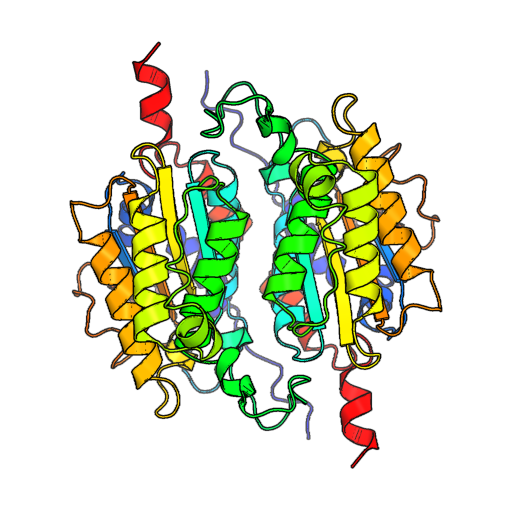22 5.988 1 96.19 191 MET A CA 1
ATOM 1439 C C . MET A 1 191 ? -12.719 22.078 5.008 1 96.19 191 MET A C 1
ATOM 1441 O O . MET A 1 191 ? -13.43 23.016 5.367 1 96.19 191 MET A O 1
ATOM 1445 N N . ASP A 1 192 ? -12.688 21.656 3.785 1 96.38 192 ASP A N 1
ATOM 1446 C CA . ASP A 1 192 ? -13.5 22.25 2.723 1 96.38 192 ASP A CA 1
ATOM 1447 C C . ASP A 1 192 ? -14.883 21.609 2.668 1 96.38 192 ASP A C 1
ATOM 1449 O O . ASP A 1 192 ? -15.039 20.484 2.188 1 96.38 192 ASP A O 1
ATOM 1453 N N . ASP A 1 193 ? -15.898 22.281 3.021 1 94.88 193 ASP A N 1
ATOM 1454 C CA . ASP A 1 193 ? -17.266 21.781 3.107 1 94.88 193 ASP A CA 1
ATOM 1455 C C . ASP A 1 193 ? -17.844 21.5 1.721 1 94.88 193 ASP A C 1
ATOM 1457 O O . ASP A 1 193 ? -18.859 20.828 1.591 1 94.88 193 ASP A O 1
ATOM 1461 N N . SER A 1 194 ? -17.188 21.969 0.71 1 96.12 194 SER A N 1
ATOM 1462 C CA . SER A 1 194 ? -17.688 21.75 -0.641 1 96.12 194 SER A CA 1
ATOM 1463 C C . SER A 1 194 ? -17.297 20.375 -1.162 1 96.12 194 SER A C 1
ATOM 1465 O O . SER A 1 194 ? -17.844 19.906 -2.162 1 96.12 194 SER A O 1
ATOM 1467 N N . VAL A 1 195 ? -16.359 19.75 -0.515 1 96.75 195 VAL A N 1
ATOM 1468 C CA . VAL A 1 195 ? -15.969 18.391 -0.876 1 96.75 195 VAL A CA 1
ATOM 1469 C C . VAL A 1 195 ? -17.031 17.406 -0.39 1 96.75 195 VAL A C 1
ATOM 1471 O O . VAL A 1 195 ? -17.312 17.328 0.809 1 96.75 195 VAL A O 1
ATOM 1474 N N . PRO A 1 196 ? -17.641 16.703 -1.284 1 96.75 196 PRO A N 1
ATOM 1475 C CA . PRO A 1 196 ? -18.766 15.828 -0.891 1 96.75 196 PRO A CA 1
ATOM 1476 C C . PRO A 1 196 ? -18.312 14.672 0.006 1 96.75 196 PRO A C 1
ATOM 1478 O O . PRO A 1 196 ? -18.984 14.375 1.002 1 96.75 196 PRO A O 1
ATOM 1481 N N . ALA A 1 197 ? -17.25 14.055 -0.271 1 95.62 197 ALA A N 1
ATOM 1482 C CA . ALA A 1 197 ? -16.766 12.906 0.501 1 95.62 197 ALA A CA 1
ATOM 1483 C C . ALA A 1 197 ? -16.203 13.352 1.845 1 95.62 197 ALA A C 1
ATOM 1485 O O . ALA A 1 197 ? -15.727 14.484 1.983 1 95.62 197 ALA A O 1
ATOM 1486 N N . VAL A 1 198 ? -16.312 12.5 2.826 1 95.12 198 VAL A N 1
ATOM 1487 C CA . VAL A 1 198 ? -15.594 12.719 4.082 1 95.12 198 VAL A CA 1
ATOM 1488 C C . VAL A 1 198 ? -14.094 12.516 3.869 1 95.12 198 VAL A C 1
ATOM 1490 O O . VAL A 1 198 ? -13.68 11.516 3.285 1 95.12 198 VAL A O 1
ATOM 1493 N N . VAL A 1 199 ? -13.32 13.5 4.277 1 97.69 199 VAL A N 1
ATOM 1494 C CA . VAL A 1 199 ? -11.875 13.438 4.094 1 97.69 199 VAL A CA 1
ATOM 1495 C C . VAL A 1 199 ? -11.18 13.398 5.453 1 97.69 199 VAL A C 1
ATOM 1497 O O . VAL A 1 199 ? -11.344 14.305 6.266 1 97.69 199 VAL A O 1
ATOM 1500 N N . LYS A 1 200 ? -10.453 12.344 5.688 1 95.94 200 LYS A N 1
ATOM 1501 C CA . LYS A 1 200 ? -9.711 12.164 6.934 1 95.94 200 LYS A CA 1
ATOM 1502 C C . LYS A 1 200 ? -8.211 12.133 6.68 1 95.94 200 LYS A C 1
ATOM 1504 O O . LYS A 1 200 ? -7.73 11.367 5.836 1 95.94 200 LYS A O 1
ATOM 1509 N N . ILE A 1 201 ? -7.473 12.961 7.422 1 98.12 201 ILE A N 1
ATOM 1510 C CA . ILE A 1 201 ? -6.031 13.07 7.234 1 98.12 201 ILE A CA 1
ATOM 1511 C C . ILE A 1 201 ? -5.309 12.594 8.492 1 98.12 201 ILE A C 1
ATOM 1513 O O . ILE A 1 201 ? -5.613 13.047 9.594 1 98.12 201 ILE A O 1
ATOM 1517 N N . LEU A 1 202 ? -4.438 11.641 8.312 1 96.94 202 LEU A N 1
ATOM 1518 C CA . LEU A 1 202 ? -3.549 11.203 9.383 1 96.94 202 LEU A CA 1
ATOM 1519 C C . LEU A 1 202 ? -2.092 11.461 9.023 1 96.94 202 LEU A C 1
ATOM 1521 O O . LEU A 1 202 ? -1.589 10.93 8.031 1 96.94 202 LEU A O 1
ATOM 1525 N N . VAL A 1 203 ? -1.467 12.32 9.766 1 98.19 203 VAL A N 1
ATOM 1526 C CA . VAL A 1 203 ? -0.025 12.508 9.648 1 98.19 203 VAL A CA 1
ATOM 1527 C C . VAL A 1 203 ? 0.679 11.883 10.852 1 98.19 203 VAL A C 1
ATOM 1529 O O . VAL A 1 203 ? 0.25 12.062 11.992 1 98.19 203 VAL A O 1
ATOM 1532 N N . ALA A 1 204 ? 1.677 11.062 10.586 1 95.69 204 ALA A N 1
ATOM 1533 C CA . ALA A 1 204 ? 2.424 10.391 11.648 1 95.69 204 ALA A CA 1
ATOM 1534 C C . ALA A 1 204 ? 3.916 10.695 11.547 1 95.69 204 ALA A C 1
ATOM 1536 O O . ALA A 1 204 ? 4.469 10.75 10.445 1 95.69 204 ALA A O 1
ATOM 1537 N N . SER A 1 205 ? 4.496 10.922 12.648 1 94.81 205 SER A N 1
ATOM 1538 C CA . SER A 1 205 ? 5.934 11.164 12.742 1 94.81 205 SER A CA 1
ATOM 1539 C C . SER A 1 205 ? 6.547 10.398 13.906 1 94.81 205 SER A C 1
ATOM 1541 O O . SER A 1 205 ? 6.016 10.414 15.016 1 94.81 205 SER A O 1
ATOM 1543 N N . PRO A 1 206 ? 7.699 9.695 13.625 1 88.38 206 PRO A N 1
ATOM 1544 C CA . PRO A 1 206 ? 8.312 8.953 14.727 1 88.38 206 PRO A CA 1
ATOM 1545 C C . PRO A 1 206 ? 8.836 9.859 15.836 1 88.38 206 PRO A C 1
ATOM 1547 O O . PRO A 1 206 ? 8.969 9.43 16.984 1 88.38 206 PRO A O 1
ATOM 1550 N N . VAL A 1 207 ? 9.141 11.133 15.484 1 90.62 207 VAL A N 1
ATOM 1551 C CA . VAL A 1 207 ? 9.609 12.133 16.438 1 90.62 207 VAL A CA 1
ATOM 1552 C C . VAL A 1 207 ? 8.742 13.391 16.328 1 90.62 207 VAL A C 1
ATOM 1554 O O . VAL A 1 207 ? 8.078 13.609 15.32 1 90.62 207 VAL A O 1
ATOM 1557 N N . PRO A 1 208 ? 8.742 14.18 17.406 1 92.44 208 PRO A N 1
ATOM 1558 C CA . PRO A 1 208 ? 7.988 15.438 17.297 1 92.44 208 PRO A CA 1
ATOM 1559 C C . PRO A 1 208 ? 8.484 16.344 16.172 1 92.44 208 PRO A C 1
ATOM 1561 O O . PRO A 1 208 ? 9.688 16.391 15.914 1 92.44 208 PRO A O 1
ATOM 1564 N N . THR A 1 209 ? 7.555 17 15.547 1 94.81 209 THR A N 1
ATOM 1565 C CA . THR A 1 209 ? 7.887 17.938 14.469 1 94.81 209 THR A CA 1
ATOM 1566 C C . THR A 1 209 ? 7.688 19.375 14.93 1 94.81 209 THR A C 1
ATOM 1568 O O . THR A 1 209 ? 6.941 19.641 15.875 1 94.81 209 THR A O 1
ATOM 1571 N N . THR A 1 210 ? 8.43 20.25 14.297 1 94.75 210 THR A N 1
ATOM 1572 C CA . THR A 1 210 ? 8.336 21.672 14.648 1 94.75 210 THR A CA 1
ATOM 1573 C C . THR A 1 210 ? 7.57 22.438 13.578 1 94.75 210 THR A C 1
ATOM 1575 O O . THR A 1 210 ? 6.734 23.281 13.891 1 94.75 210 THR A O 1
ATOM 1578 N N . HIS A 1 211 ? 7.812 22.203 12.391 1 95.5 211 HIS A N 1
ATOM 1579 C CA . HIS A 1 211 ? 7.207 22.953 11.297 1 95.5 211 HIS A CA 1
ATOM 1580 C C . HIS A 1 211 ? 5.93 22.281 10.805 1 95.5 211 HIS A C 1
ATOM 1582 O O . HIS A 1 211 ? 4.895 22.938 10.648 1 95.5 211 HIS A O 1
ATOM 1588 N N . ILE A 1 212 ? 6.004 21 10.664 1 95.94 212 ILE A N 1
ATOM 1589 C CA . ILE A 1 212 ? 4.898 20.219 10.109 1 95.94 212 ILE A CA 1
ATOM 1590 C C . ILE A 1 212 ? 3.707 20.266 11.062 1 95.94 212 ILE A C 1
ATOM 1592 O O . ILE A 1 212 ? 2.555 20.219 10.633 1 95.94 212 ILE A O 1
ATOM 1596 N N . ARG A 1 213 ? 4.02 20.484 12.312 1 96.44 213 ARG A N 1
ATOM 1597 C CA . ARG A 1 213 ? 2.951 20.469 13.312 1 96.44 213 ARG A CA 1
ATOM 1598 C C . ARG A 1 213 ? 2.184 21.781 13.297 1 96.44 213 ARG A C 1
ATOM 1600 O O . ARG A 1 213 ? 1.096 21.875 13.875 1 96.44 213 ARG A O 1
ATOM 1607 N N . ARG A 1 214 ? 2.646 22.797 12.703 1 96.19 214 ARG A N 1
ATOM 1608 C CA . ARG A 1 214 ? 2.156 24.172 12.844 1 96.19 214 ARG A CA 1
ATOM 1609 C C . ARG A 1 214 ? 0.698 24.266 12.414 1 96.19 214 ARG A C 1
ATOM 1611 O O . ARG A 1 214 ? -0.102 24.938 13.07 1 96.19 214 ARG A O 1
ATOM 1618 N N . PRO A 1 215 ? 0.313 23.609 11.336 1 96.19 215 PRO A N 1
ATOM 1619 C CA . PRO A 1 215 ? -1.08 23.734 10.906 1 96.19 215 PRO A CA 1
ATOM 1620 C C . PRO A 1 215 ? -2.053 22.984 11.812 1 96.19 215 PRO A C 1
ATOM 1622 O O . PRO A 1 215 ? -3.268 23.172 11.711 1 96.19 215 PRO A O 1
ATOM 1625 N N . PHE A 1 216 ? -1.591 22.203 12.695 1 96.62 216 PHE A N 1
ATOM 1626 C CA . PHE A 1 216 ? -2.443 21.406 13.57 1 96.62 216 PHE A CA 1
ATOM 1627 C C . PHE A 1 216 ? -2.68 22.125 14.891 1 96.62 216 PHE A C 1
ATOM 1629 O O . PHE A 1 216 ? -1.75 22.688 15.477 1 96.62 216 PHE A O 1
ATOM 1636 N N . SER A 1 217 ? -3.904 22.125 15.352 1 94.44 217 SER A N 1
ATOM 1637 C CA . SER A 1 217 ? -4.176 22.609 16.703 1 94.44 217 SER A CA 1
ATOM 1638 C C . SER A 1 217 ? -3.799 21.562 17.75 1 94.44 217 SER A C 1
ATOM 1640 O O . SER A 1 217 ? -3.684 20.375 17.422 1 94.44 217 SER A O 1
ATOM 1642 N N . ASP A 1 218 ? -3.66 21.891 19 1 91.06 218 ASP A N 1
ATOM 1643 C CA . ASP A 1 218 ? -3.221 21 20.078 1 91.06 218 ASP A CA 1
ATOM 1644 C C . ASP A 1 218 ? -4.199 19.844 20.266 1 91.06 218 ASP A C 1
ATOM 1646 O O . ASP A 1 218 ? -3.793 18.734 20.594 1 91.06 218 ASP A O 1
ATOM 1650 N N . ASP A 1 219 ? -5.453 20.125 20.031 1 91.19 219 ASP A N 1
ATOM 1651 C CA . ASP A 1 219 ? -6.469 19.094 20.219 1 91.19 219 ASP A CA 1
ATOM 1652 C C . ASP A 1 219 ? -6.402 18.031 19.125 1 91.19 219 ASP A C 1
ATOM 1654 O O . ASP A 1 219 ? -6.996 16.969 19.25 1 91.19 219 ASP A O 1
ATOM 1658 N N . THR A 1 220 ? -5.68 18.297 18.047 1 94.5 220 THR A N 1
ATOM 1659 C CA . THR A 1 220 ? -5.57 17.344 16.938 1 94.5 220 THR A CA 1
ATOM 1660 C C . THR A 1 220 ? -4.172 16.734 16.891 1 94.5 220 THR A C 1
ATOM 1662 O O . THR A 1 220 ? -3.785 16.141 15.875 1 94.5 220 THR A O 1
ATOM 1665 N N . ILE A 1 221 ? -3.424 16.938 17.953 1 94.94 221 ILE A N 1
ATOM 1666 C CA . ILE A 1 221 ? -2.102 16.328 18.047 1 94.94 221 ILE A CA 1
ATOM 1667 C C . ILE A 1 221 ? -2.098 15.273 19.156 1 94.94 221 ILE A C 1
ATOM 1669 O O . ILE A 1 221 ? -2.479 15.555 20.297 1 94.94 221 ILE A O 1
ATOM 1673 N N . LEU A 1 222 ? -1.773 14.094 18.781 1 92.12 222 LEU A N 1
ATOM 1674 C CA . LEU A 1 222 ? -1.581 12.992 19.703 1 92.12 222 LEU A CA 1
ATOM 1675 C C . LEU A 1 222 ? -0.099 12.688 19.891 1 92.12 222 LEU A C 1
ATOM 1677 O O . LEU A 1 222 ? 0.574 12.266 18.953 1 92.12 222 LEU A O 1
ATOM 1681 N N . SER A 1 223 ? 0.435 12.898 21.031 1 88.12 223 SER A N 1
ATOM 1682 C CA . SER A 1 223 ? 1.823 12.578 21.359 1 88.12 223 SER A CA 1
ATOM 1683 C C . SER A 1 223 ? 1.921 11.289 22.172 1 88.12 223 SER A C 1
ATOM 1685 O O . SER A 1 223 ? 1.38 11.211 23.281 1 88.12 223 SER A O 1
ATOM 1687 N N . MET A 1 224 ? 2.643 10.359 21.656 1 81.19 224 MET A N 1
ATOM 1688 C CA . MET A 1 224 ? 2.785 9.078 22.344 1 81.19 224 MET A CA 1
ATOM 1689 C C . MET A 1 224 ? 3.682 9.211 23.578 1 81.19 224 MET A C 1
ATOM 1691 O O . MET A 1 224 ? 3.596 8.406 24.5 1 81.19 224 MET A O 1
ATOM 1695 N N . ALA A 1 225 ? 4.672 10.07 23.469 1 72.25 225 ALA A N 1
ATOM 1696 C CA . ALA A 1 225 ? 5.488 10.328 24.656 1 72.25 225 ALA A CA 1
ATOM 1697 C C . ALA A 1 225 ? 4.613 10.664 25.859 1 72.25 225 ALA A C 1
ATOM 1699 O O . ALA A 1 225 ? 4.98 10.375 27 1 72.25 225 ALA A O 1
ATOM 1700 N N . ALA A 1 226 ? 3.545 11.164 25.516 1 63.62 226 ALA A N 1
ATOM 1701 C CA . ALA A 1 226 ? 2.625 11.531 26.594 1 63.62 226 ALA A CA 1
ATOM 1702 C C . ALA A 1 226 ? 1.843 10.312 27.078 1 63.62 226 ALA A C 1
ATOM 1704 O O . ALA A 1 226 ? 1.237 10.344 28.156 1 63.62 226 ALA A O 1
ATOM 1705 N N . LEU A 1 227 ? 1.948 9.156 26.188 1 59.22 227 LEU A N 1
ATOM 1706 C CA . LEU A 1 227 ? 1.203 7.938 26.5 1 59.22 227 LEU A CA 1
ATOM 1707 C C . LEU A 1 227 ? 2.049 6.98 27.328 1 59.22 227 LEU A C 1
ATOM 1709 O O . LEU A 1 227 ? 1.513 6.152 28.062 1 59.22 227 LEU A O 1
ATOM 1713 N N . TYR A 1 228 ? 3.412 6.609 26.875 1 53.22 228 TYR A N 1
ATOM 1714 C CA . TYR A 1 228 ? 4.301 5.602 27.438 1 53.22 228 TYR A CA 1
ATOM 1715 C C . TYR A 1 228 ? 4.137 5.516 28.953 1 53.22 228 TYR A C 1
ATOM 1717 O O . TYR A 1 228 ? 4.609 4.566 29.578 1 53.22 228 TYR A O 1
ATOM 1725 N N . HIS A 1 229 ? 3.59 6.234 29.703 1 45.06 229 HIS A N 1
ATOM 1726 C CA . HIS A 1 229 ? 3.539 5.613 31.016 1 45.06 229 HIS A CA 1
ATOM 1727 C C . HIS A 1 229 ? 2.844 4.254 30.969 1 45.06 229 HIS A C 1
ATOM 1729 O O . HIS A 1 229 ? 2.812 3.529 31.953 1 45.06 229 HIS A O 1
ATOM 1735 N N . THR A 1 230 ? 2.256 3.801 29.859 1 36.44 230 THR A N 1
ATOM 1736 C CA . THR A 1 230 ? 1.579 2.51 29.891 1 36.44 230 THR A CA 1
ATOM 1737 C C . THR A 1 230 ? 2.207 1.544 28.891 1 36.44 230 THR A C 1
ATOM 1739 O O . THR A 1 230 ? 2.529 1.93 27.766 1 36.44 230 THR A O 1
ATOM 1742 N N . GLN A 1 231 ? 3.033 0.52 29.219 1 34.25 231 GLN A N 1
ATOM 1743 C CA . GLN A 1 231 ? 3.834 -0.511 28.562 1 34.25 231 GLN A CA 1
ATOM 1744 C C . GLN A 1 231 ? 3.068 -1.153 27.406 1 34.25 231 GLN A C 1
ATOM 1746 O O . GLN A 1 231 ? 2.07 -1.845 27.625 1 34.25 231 GLN A O 1
ATOM 1751 N N . TRP A 1 232 ? 2.607 -0.552 26.469 1 35.69 232 TRP A N 1
ATOM 1752 C CA . TRP A 1 232 ? 1.656 -1.214 25.578 1 35.69 232 TRP A CA 1
ATOM 1753 C C . TRP A 1 232 ? 2.375 -2.135 24.594 1 35.69 232 TRP A C 1
ATOM 1755 O O . TRP A 1 232 ? 3.436 -1.785 24.062 1 35.69 232 TRP A O 1
ATOM 1765 N N . ASP A 1 233 ? 2.289 -3.355 24.703 1 34.28 233 ASP A N 1
ATOM 1766 C CA . ASP A 1 233 ? 2.762 -4.449 23.859 1 34.28 233 ASP A CA 1
ATOM 1767 C C . ASP A 1 233 ? 2.186 -4.344 22.453 1 34.28 233 ASP A C 1
ATOM 1769 O O . ASP A 1 233 ? 0.978 -4.164 22.281 1 34.28 233 ASP A O 1
ATOM 1773 N N . HIS A 1 234 ? 2.834 -3.842 21.5 1 35.56 234 HIS A N 1
ATOM 1774 C CA . HIS A 1 234 ? 2.506 -3.705 20.078 1 35.56 234 HIS A CA 1
ATOM 1775 C C . HIS A 1 234 ? 2.012 -5.027 19.5 1 35.56 234 HIS A C 1
ATOM 1777 O O . HIS A 1 234 ? 2.797 -5.953 19.297 1 35.56 234 HIS A O 1
ATOM 1783 N N . SER A 1 235 ? 0.759 -5.414 19.812 1 38.28 235 SER A N 1
ATOM 1784 C CA . SER A 1 235 ? 0.247 -6.578 19.094 1 38.28 235 SER A CA 1
ATOM 1785 C C . SER A 1 235 ? -0.626 -6.156 17.922 1 38.28 235 SER A C 1
ATOM 1787 O O . SER A 1 235 ? -1.69 -5.562 18.109 1 38.28 235 SER A O 1
ATOM 1789 N N . PRO A 1 236 ? 0.046 -5.887 16.703 1 40.66 236 PRO A N 1
ATOM 1790 C CA . PRO A 1 236 ? -0.798 -5.645 15.531 1 40.66 236 PRO A CA 1
ATOM 1791 C C . PRO A 1 236 ? -2.158 -6.332 15.633 1 40.66 236 PRO A C 1
ATOM 1793 O O . PRO A 1 236 ? -3.174 -5.762 15.234 1 40.66 236 PRO A O 1
ATOM 1796 N N . ALA A 1 237 ? -2.139 -7.449 16.25 1 42.06 237 ALA A N 1
ATOM 1797 C CA . ALA A 1 237 ? -3.396 -8.148 16.484 1 42.06 237 ALA A CA 1
ATOM 1798 C C . ALA A 1 237 ? -4.332 -7.32 17.359 1 42.06 237 ALA A C 1
ATOM 1800 O O . ALA A 1 237 ? -5.543 -7.297 17.141 1 42.06 237 ALA A O 1
ATOM 1801 N N . ARG A 1 238 ? -3.756 -6.629 18.234 1 43.03 238 ARG A N 1
ATOM 1802 C CA . ARG A 1 238 ? -4.574 -5.797 19.094 1 43.03 238 ARG A CA 1
ATOM 1803 C C . ARG A 1 238 ? -5.137 -4.598 18.344 1 43.03 238 ARG A C 1
ATOM 1805 O O . ARG A 1 238 ? -6.297 -4.227 18.531 1 43.03 238 ARG A O 1
ATOM 1812 N N . ILE A 1 239 ? -4.383 -3.971 17.547 1 42.41 239 ILE A N 1
ATOM 1813 C CA . ILE A 1 239 ? -4.832 -2.824 16.766 1 42.41 239 ILE A CA 1
ATOM 1814 C C . ILE A 1 239 ? -6 -3.234 15.875 1 42.41 239 ILE A C 1
ATOM 1816 O O . ILE A 1 239 ? -7.02 -2.541 15.812 1 42.41 239 ILE A O 1
ATOM 1820 N N . GLU A 1 240 ? -5.773 -4.289 15.188 1 40.19 240 GLU A N 1
ATOM 1821 C CA . GLU A 1 240 ? -6.836 -4.793 14.328 1 40.19 240 GLU A CA 1
ATOM 1822 C C . GLU A 1 240 ? -8.109 -5.078 15.125 1 40.19 240 GLU A C 1
ATOM 1824 O O . GLU A 1 240 ? -9.211 -4.73 14.688 1 40.19 240 GLU A O 1
ATOM 1829 N N . ARG A 1 241 ? -7.906 -5.699 16.234 1 42.75 241 ARG A N 1
ATOM 1830 C CA . ARG A 1 241 ? -9.047 -5.984 17.094 1 42.75 241 ARG A CA 1
ATOM 1831 C C . ARG A 1 241 ? -9.758 -4.695 17.5 1 42.75 241 ARG A C 1
ATOM 1833 O O . ARG A 1 241 ? -10.992 -4.637 17.516 1 42.75 241 ARG A O 1
ATOM 1840 N N . MET A 1 242 ? -9.008 -3.834 17.781 1 40.81 242 MET A N 1
ATOM 1841 C CA . MET A 1 242 ? -9.578 -2.572 18.25 1 40.81 242 MET A CA 1
ATOM 1842 C C . MET A 1 242 ? -10.312 -1.862 17.109 1 40.81 242 MET A C 1
ATOM 1844 O O . MET A 1 242 ? -11.367 -1.257 17.344 1 40.81 242 MET A O 1
ATOM 1848 N N . LEU A 1 243 ? -9.719 -1.923 16.016 1 40.16 243 LEU A N 1
ATOM 1849 C CA . LEU A 1 243 ? -10.328 -1.232 14.883 1 40.16 243 LEU A CA 1
ATOM 1850 C C . LEU A 1 243 ? -11.547 -1.99 14.375 1 40.16 243 LEU A C 1
ATOM 1852 O O . LEU A 1 243 ? -12.531 -1.379 13.953 1 40.16 243 LEU A O 1
ATOM 1856 N N . LEU A 1 244 ? -11.375 -3.254 14.258 1 40.97 244 LEU A N 1
ATOM 1857 C CA . LEU A 1 244 ? -12.492 -4.062 13.773 1 40.97 244 LEU A CA 1
ATOM 1858 C C . LEU A 1 244 ? -13.586 -4.168 14.828 1 40.97 244 LEU A C 1
ATOM 1860 O O . LEU A 1 244 ? -14.758 -4.352 14.5 1 40.97 244 LEU A O 1
ATOM 1864 N N . ASP A 1 245 ? -13.195 -4.242 16 1 40.03 245 ASP A N 1
ATOM 1865 C CA . ASP A 1 245 ? -14.195 -4.258 17.062 1 40.03 245 ASP A CA 1
ATOM 1866 C C . ASP A 1 245 ? -14.992 -2.957 17.078 1 40.03 245 ASP A C 1
ATOM 1868 O O . ASP A 1 245 ? -16.109 -2.916 17.594 1 40.03 245 ASP A O 1
ATOM 1872 N N . ASP A 1 246 ? -14.406 -1.917 16.641 1 36.94 246 ASP A N 1
ATOM 1873 C CA . ASP A 1 246 ? -15.195 -0.69 16.734 1 36.94 246 ASP A CA 1
ATOM 1874 C C . ASP A 1 246 ? -16.094 -0.529 15.516 1 36.94 246 ASP A C 1
ATOM 1876 O O . ASP A 1 246 ? -15.617 -0.315 14.398 1 36.94 246 ASP A O 1
ATOM 1880 N N . GLU A 1 247 ? -17.281 -1.285 15.445 1 40.16 247 GLU A N 1
ATOM 1881 C CA . GLU A 1 247 ? -18.422 -1.185 14.547 1 40.16 247 GLU A CA 1
ATOM 1882 C C . GLU A 1 247 ? -18.547 0.219 13.953 1 40.16 247 GLU A C 1
ATOM 1884 O O . GLU A 1 247 ? -19.25 0.427 12.969 1 40.16 247 GLU A O 1
ATOM 1889 N N . GLN A 1 248 ? -18.141 1.178 14.672 1 41.44 248 GLN A N 1
ATOM 1890 C CA . GLN A 1 248 ? -18.484 2.564 14.359 1 41.44 248 GLN A CA 1
ATOM 1891 C C . GLN A 1 248 ? -17.328 3.248 13.617 1 41.44 248 GLN A C 1
ATOM 1893 O O . GLN A 1 248 ? -17.047 4.426 13.852 1 41.44 248 GLN A O 1
ATOM 1898 N N . VAL A 1 249 ? -16.562 2.395 12.922 1 41.03 249 VAL A N 1
ATOM 1899 C CA . VAL A 1 249 ? -15.492 3.145 12.281 1 41.03 249 VAL A CA 1
ATOM 1900 C C . VAL A 1 249 ? -16.078 4.145 11.289 1 41.03 249 VAL A C 1
ATOM 1902 O O . VAL A 1 249 ? -16.781 3.76 10.352 1 41.03 249 VAL A O 1
ATOM 1905 N N . MET A 1 250 ? -15.836 5.219 11.469 1 43.72 250 MET A N 1
ATOM 1906 C CA . MET A 1 250 ? -16.188 6.41 10.695 1 43.72 250 MET A CA 1
ATOM 1907 C C . MET A 1 250 ? -17.688 6.457 10.43 1 43.72 250 MET A C 1
ATOM 1909 O O . MET A 1 250 ? -18.125 6.969 9.398 1 43.72 250 MET A O 1
ATOM 1913 N N . GLY A 1 251 ? -18.453 5.844 11.336 1 44.5 251 GLY A N 1
ATOM 1914 C CA . GLY A 1 251 ? -19.891 5.91 11.227 1 44.5 251 GLY A CA 1
ATOM 1915 C C . GLY A 1 251 ? -20.438 5.109 10.062 1 44.5 251 GLY A C 1
ATOM 1916 O O . GLY A 1 251 ? -21.594 5.297 9.664 1 44.5 251 GLY A O 1
ATOM 1917 N N . LEU A 1 252 ? -19.578 4.492 9.375 1 46.47 252 LEU A N 1
ATOM 1918 C CA . LEU A 1 252 ? -20 3.875 8.117 1 46.47 252 LEU A CA 1
ATOM 1919 C C . LEU A 1 252 ? -20.906 2.682 8.375 1 46.47 252 LEU A C 1
ATOM 1921 O O . LEU A 1 252 ? -21.688 2.287 7.504 1 46.47 252 LEU A O 1
ATOM 1925 N N . ASP A 1 253 ? -20.906 1.946 9.336 1 47.84 253 ASP A N 1
ATOM 1926 C CA . ASP A 1 253 ? -21.828 0.832 9.555 1 47.84 253 ASP A CA 1
ATOM 1927 C C . ASP A 1 253 ? -23.25 1.33 9.805 1 47.84 253 ASP A C 1
ATOM 1929 O O . ASP A 1 253 ? -24.219 0.645 9.477 1 47.84 253 ASP A O 1
ATOM 1933 N N . GLU A 1 254 ? -23.484 2.441 10.453 1 43.91 254 GLU A N 1
ATOM 1934 C CA . GLU A 1 254 ? -24.844 2.9 10.703 1 43.91 254 GLU A CA 1
ATOM 1935 C C . GLU A 1 254 ? -25.562 3.203 9.391 1 43.91 254 GLU A C 1
ATOM 1937 O O . GLU A 1 254 ? -26.797 3.09 9.312 1 43.91 254 GLU A O 1
ATOM 1942 N N . TYR A 1 255 ? -24.953 3.613 8.43 1 36.31 255 TYR A N 1
ATOM 1943 C CA . TYR A 1 255 ? -25.719 3.963 7.238 1 36.31 255 TYR A CA 1
ATOM 1944 C C . TYR A 1 255 ? -26.344 2.727 6.613 1 36.31 255 TYR A C 1
ATOM 1946 O O . TYR A 1 255 ? -27.406 2.818 5.977 1 36.31 255 TYR A O 1
ATOM 1954 N N . ASP A 1 256 ? -25.75 1.612 6.734 1 36.88 256 ASP A N 1
ATOM 1955 C CA . ASP A 1 256 ? -26.406 0.489 6.074 1 36.88 256 ASP A CA 1
ATOM 1956 C C . ASP A 1 256 ? -27.641 0.048 6.848 1 36.88 256 ASP A C 1
ATOM 1958 O O . ASP A 1 256 ? -28.594 -0.495 6.262 1 36.88 256 ASP A O 1
ATOM 1962 N N . MET A 1 257 ? -27.812 0.257 8.109 1 33.97 257 MET A N 1
ATOM 1963 C CA . MET A 1 257 ? -29.031 -0.203 8.781 1 33.97 257 MET A CA 1
ATOM 1964 C C . MET A 1 257 ? -30.203 0.721 8.484 1 33.97 257 MET A C 1
ATOM 1966 O O . MET A 1 257 ? -31.359 0.347 8.68 1 33.97 257 MET A O 1
ATOM 1970 N N . GLY A 1 258 ? -30.016 1.913 8.242 1 31.84 258 GLY A N 1
ATOM 1971 C CA . GLY A 1 258 ? -31.203 2.734 8.141 1 31.84 258 GLY A CA 1
ATOM 1972 C C . GLY A 1 258 ? -31.953 2.543 6.828 1 31.84 258 GLY A C 1
ATOM 1973 O O . GLY A 1 258 ? -33.031 3.07 6.648 1 31.84 258 GLY A O 1
ATOM 1974 N N . HIS A 1 259 ? -31.328 2.375 5.668 1 31.47 259 HIS A N 1
ATOM 1975 C CA . HIS A 1 259 ? -32.219 2.307 4.512 1 31.47 259 HIS A CA 1
ATOM 1976 C C . HIS A 1 259 ? -32.719 0.879 4.273 1 31.47 259 HIS A C 1
ATOM 1978 O O . HIS A 1 259 ? -33.156 0.55 3.174 1 31.47 259 HIS A O 1
ATOM 1984 N N . SER A 1 260 ? -32.625 0.067 5.301 1 25.72 260 SER A N 1
ATOM 1985 C CA . SER A 1 260 ? -33.656 -0.973 5.164 1 25.72 260 SER A CA 1
ATOM 1986 C C . SER A 1 260 ? -35 -0.493 5.668 1 25.72 260 SER A C 1
ATOM 1988 O O . SER A 1 260 ? -35.062 0.26 6.641 1 25.72 260 SER A O 1
ATOM 1990 N N . MET B 1 1 ? -27.25 -11 19.016 1 16.84 1 MET B N 1
ATOM 1991 C CA . MET B 1 1 ? -26.625 -12.195 18.469 1 16.84 1 MET B CA 1
ATOM 1992 C C . MET B 1 1 ? -25.375 -11.828 17.672 1 16.84 1 MET B C 1
ATOM 1994 O O . MET B 1 1 ? -24.688 -12.711 17.156 1 16.84 1 MET B O 1
ATOM 1998 N N . ALA B 1 2 ? -25.359 -10.625 17.109 1 21.14 2 ALA B N 1
ATOM 1999 C CA . ALA B 1 2 ? -24.359 -10.164 16.156 1 21.14 2 ALA B CA 1
ATOM 2000 C C . ALA B 1 2 ? -23 -10 16.844 1 21.14 2 ALA B C 1
ATOM 2002 O O . ALA B 1 2 ? -22.078 -9.398 16.266 1 21.14 2 ALA B O 1
ATOM 2003 N N . THR B 1 3 ? -22.859 -10.195 18.109 1 24.25 3 THR B N 1
ATOM 2004 C CA . THR B 1 3 ? -21.734 -9.828 18.969 1 24.25 3 THR B CA 1
ATOM 2005 C C . THR B 1 3 ? -20.5 -10.672 18.641 1 24.25 3 THR B C 1
ATOM 2007 O O . THR B 1 3 ? -19.406 -10.375 19.109 1 24.25 3 THR B O 1
ATOM 2010 N N . ARG B 1 4 ? -20.656 -11.992 18.266 1 24.62 4 ARG B N 1
ATOM 2011 C CA . ARG B 1 4 ? -19.719 -13.086 18.547 1 24.62 4 ARG B CA 1
ATOM 2012 C C . ARG B 1 4 ? -18.531 -13.039 17.609 1 24.62 4 ARG B C 1
ATOM 2014 O O . ARG B 1 4 ? -17.547 -13.773 17.797 1 24.62 4 ARG B O 1
ATOM 2021 N N . ASN B 1 5 ? -18.766 -12.805 16.422 1 26.77 5 ASN B N 1
ATOM 2022 C CA . ASN B 1 5 ? -17.828 -13.438 15.516 1 26.77 5 ASN B CA 1
ATOM 2023 C C . ASN B 1 5 ? -16.484 -12.703 15.484 1 26.77 5 ASN B C 1
ATOM 2025 O O . ASN B 1 5 ? -15.734 -12.805 14.516 1 26.77 5 ASN B O 1
ATOM 2029 N N . HIS B 1 6 ? -16.375 -11.672 16.266 1 29.16 6 HIS B N 1
ATOM 2030 C CA . HIS B 1 6 ? -15.312 -10.68 16.141 1 29.16 6 HIS B CA 1
ATOM 2031 C C . HIS B 1 6 ? -13.961 -11.25 16.562 1 29.16 6 HIS B C 1
ATOM 2033 O O . HIS B 1 6 ? -12.992 -10.508 16.703 1 29.16 6 HIS B O 1
ATOM 2039 N N . ASP B 1 7 ? -13.891 -12.445 17.219 1 28.52 7 ASP B N 1
ATOM 2040 C CA . ASP B 1 7 ? -12.805 -12.898 18.094 1 28.52 7 ASP B CA 1
ATOM 2041 C C . ASP B 1 7 ? -11.477 -12.922 17.344 1 28.52 7 ASP B C 1
ATOM 2043 O O . ASP B 1 7 ? -10.477 -12.383 17.828 1 28.52 7 ASP B O 1
ATOM 2047 N N . HIS B 1 8 ? -10.953 -14.094 16.594 1 30.84 8 HIS B N 1
ATOM 2048 C CA . HIS B 1 8 ? -9.867 -14.977 16.984 1 30.84 8 HIS B CA 1
ATOM 2049 C C . HIS B 1 8 ? -8.617 -14.734 16.141 1 30.84 8 HIS B C 1
ATOM 2051 O O . HIS B 1 8 ? -8.414 -15.406 15.133 1 30.84 8 HIS B O 1
ATOM 2057 N N . ILE B 1 9 ? -8.453 -13.508 15.531 1 36 9 ILE B N 1
ATOM 2058 C CA . ILE B 1 9 ? -7.059 -13.781 15.203 1 36 9 ILE B CA 1
ATOM 2059 C C . ILE B 1 9 ? -6.301 -14.18 16.469 1 36 9 ILE B C 1
ATOM 2061 O O . ILE B 1 9 ? -6.094 -13.352 17.359 1 36 9 ILE B O 1
ATOM 2065 N N . THR B 1 10 ? -6.23 -15.391 16.75 1 37.59 10 THR B N 1
ATOM 2066 C CA . THR B 1 10 ? -5.727 -16.062 17.953 1 37.59 10 THR B CA 1
ATOM 2067 C C . THR B 1 10 ? -4.23 -15.812 18.125 1 37.59 10 THR B C 1
ATOM 2069 O O . THR B 1 10 ? -3.535 -15.492 17.156 1 37.59 10 THR B O 1
ATOM 2072 N N . GLY B 1 11 ? -3.82 -15.398 19.312 1 38.28 11 GLY B N 1
ATOM 2073 C CA . GLY B 1 11 ? -2.432 -15.383 19.75 1 38.28 11 GLY B CA 1
ATOM 2074 C C . GLY B 1 11 ? -1.541 -16.297 18.922 1 38.28 11 GLY B C 1
ATOM 2075 O O . GLY B 1 11 ? -0.393 -15.953 18.625 1 38.28 11 GLY B O 1
ATOM 2076 N N . ALA B 1 12 ? -2.111 -17.297 18.406 1 38.94 12 ALA B N 1
ATOM 2077 C CA . ALA B 1 12 ? -1.388 -18.281 17.609 1 38.94 12 ALA B CA 1
ATOM 2078 C C . ALA B 1 12 ? -1.007 -17.719 16.25 1 38.94 12 ALA B C 1
ATOM 2080 O O . ALA B 1 12 ? 0.11 -17.938 15.773 1 38.94 12 ALA B O 1
ATOM 2081 N N . GLU B 1 13 ? -1.859 -16.969 15.68 1 46 13 GLU B N 1
ATOM 2082 C CA . GLU B 1 13 ? -1.612 -16.422 14.352 1 46 13 GLU B CA 1
ATOM 2083 C C . GLU B 1 13 ? -0.558 -15.312 14.398 1 46 13 GLU B C 1
ATOM 2085 O O . GLU B 1 13 ? 0.232 -15.164 13.469 1 46 13 GLU B O 1
ATOM 2090 N N . GLN B 1 14 ? -0.439 -14.539 15.531 1 43.75 14 GLN B N 1
ATOM 2091 C CA . GLN B 1 14 ? 0.537 -13.477 15.742 1 43.75 14 GLN B CA 1
ATOM 2092 C C . GLN B 1 14 ? 1.936 -14.047 15.953 1 43.75 14 GLN B C 1
ATOM 2094 O O . GLN B 1 14 ? 2.924 -13.469 15.492 1 43.75 14 GLN B O 1
ATOM 2099 N N . GLY B 1 15 ? 2.014 -15.094 16.719 1 43.5 15 GLY B N 1
ATOM 2100 C CA . GLY B 1 15 ? 3.246 -15.828 16.953 1 43.5 15 GLY B CA 1
ATOM 2101 C C . GLY B 1 15 ? 3.865 -16.375 15.672 1 43.5 15 GLY B C 1
ATOM 2102 O O . GLY B 1 15 ? 5.09 -16.453 15.562 1 43.5 15 GLY B O 1
ATOM 2103 N N . GLY B 1 16 ? 3.104 -16.453 14.648 1 49.66 16 GLY B N 1
ATOM 2104 C CA . GLY B 1 16 ? 3.508 -17.141 13.43 1 49.66 16 GLY B CA 1
ATOM 2105 C C . GLY B 1 16 ? 4.375 -16.281 12.531 1 49.66 16 GLY B C 1
ATOM 2106 O O . GLY B 1 16 ? 5.336 -16.781 11.93 1 49.66 16 GLY B O 1
ATOM 2107 N N . ALA B 1 17 ? 4.312 -14.906 12.641 1 53.88 17 ALA B N 1
ATOM 2108 C CA . ALA B 1 17 ? 5.039 -14.062 11.695 1 53.88 17 ALA B CA 1
ATOM 2109 C C . ALA B 1 17 ? 6.531 -14.031 12.023 1 53.88 17 ALA B C 1
ATOM 2111 O O . ALA B 1 17 ? 7.371 -14.023 11.125 1 53.88 17 ALA B O 1
ATOM 2112 N N . GLY B 1 18 ? 6.922 -13.977 13.344 1 54.38 18 GLY B N 1
ATOM 2113 C CA . GLY B 1 18 ? 8.328 -14.031 13.719 1 54.38 18 GLY B CA 1
ATOM 2114 C C . GLY B 1 18 ? 9.016 -15.305 13.266 1 54.38 18 GLY B C 1
ATOM 2115 O O . GLY B 1 18 ? 10.148 -15.266 12.781 1 54.38 18 GLY B O 1
ATOM 2116 N N . HIS B 1 19 ? 8.336 -16.328 13.289 1 58.78 19 HIS B N 1
ATOM 2117 C CA . HIS B 1 19 ? 8.867 -17.609 12.852 1 58.78 19 HIS B CA 1
ATOM 2118 C C . HIS B 1 19 ? 9.031 -17.656 11.336 1 58.78 19 HIS B C 1
ATOM 2120 O O . HIS B 1 19 ? 9.977 -18.266 10.828 1 58.78 19 HIS B O 1
ATOM 2126 N N . LEU B 1 20 ? 8.234 -16.953 10.773 1 65.94 20 LEU B N 1
ATOM 2127 C CA . LEU B 1 20 ? 8.25 -16.938 9.32 1 65.94 20 LEU B CA 1
ATOM 2128 C C . LEU B 1 20 ? 9.539 -16.328 8.797 1 65.94 20 LEU B C 1
ATOM 2130 O O . LEU B 1 20 ? 10.148 -16.859 7.863 1 65.94 20 LEU B O 1
ATOM 2134 N N . VAL B 1 21 ? 10.023 -15.297 9.508 1 61.28 21 VAL B N 1
ATOM 2135 C CA . VAL B 1 21 ? 11.188 -14.586 8.992 1 61.28 21 VAL B CA 1
ATOM 2136 C C . VAL B 1 21 ? 12.438 -15.445 9.156 1 61.28 21 VAL B C 1
ATOM 2138 O O . VAL B 1 21 ? 13.375 -15.344 8.367 1 61.28 21 VAL B O 1
ATOM 2141 N N . ALA B 1 22 ? 12.367 -16.344 10.102 1 60.84 22 ALA B N 1
ATOM 2142 C CA . ALA B 1 22 ? 13.539 -17.172 10.391 1 60.84 22 ALA B CA 1
ATOM 2143 C C . ALA B 1 22 ? 13.516 -18.453 9.562 1 60.84 22 ALA B C 1
ATOM 2145 O O . ALA B 1 22 ? 14.508 -19.188 9.508 1 60.84 22 ALA B O 1
ATOM 2146 N N . HIS B 1 23 ? 12.43 -18.719 8.938 1 73.5 23 HIS B N 1
ATOM 2147 C CA . HIS B 1 23 ? 12.336 -19.969 8.172 1 73.5 23 HIS B CA 1
ATOM 2148 C C . HIS B 1 23 ? 13.273 -19.938 6.969 1 73.5 23 HIS B C 1
ATOM 2150 O O . HIS B 1 23 ? 13.367 -18.922 6.27 1 73.5 23 HIS B O 1
ATOM 2156 N N . HIS B 1 24 ? 13.922 -21.109 6.727 1 76.88 24 HIS B N 1
ATOM 2157 C CA . HIS B 1 24 ? 14.977 -21.156 5.723 1 76.88 24 HIS B CA 1
ATOM 2158 C C . HIS B 1 24 ? 14.43 -20.859 4.332 1 76.88 24 HIS B C 1
ATOM 2160 O O . HIS B 1 24 ? 15.102 -20.203 3.529 1 76.88 24 HIS B O 1
ATOM 2166 N N . LYS B 1 25 ? 13.273 -21.328 3.969 1 82.94 25 LYS B N 1
ATOM 2167 C CA . LYS B 1 25 ? 12.703 -21.094 2.643 1 82.94 25 LYS B CA 1
ATOM 2168 C C . LYS B 1 25 ? 12.461 -19.609 2.396 1 82.94 25 LYS B C 1
ATOM 2170 O O . LYS B 1 25 ? 12.727 -19.109 1.306 1 82.94 25 LYS B O 1
ATOM 2175 N N . LEU B 1 26 ? 11.969 -18.953 3.391 1 82.81 26 LEU B N 1
ATOM 2176 C CA . LEU B 1 26 ? 11.742 -17.516 3.256 1 82.81 26 LEU B CA 1
ATOM 2177 C C . LEU B 1 26 ? 13.062 -16.75 3.203 1 82.81 26 LEU B C 1
ATOM 2179 O O . LEU B 1 26 ? 13.219 -15.828 2.404 1 82.81 26 LEU B O 1
ATOM 2183 N N . GLN B 1 27 ? 14.008 -17.203 3.951 1 75.69 27 GLN B N 1
ATOM 2184 C CA . GLN B 1 27 ? 15.32 -16.562 3.955 1 75.69 27 GLN B CA 1
ATOM 2185 C C . GLN B 1 27 ? 16.016 -16.719 2.6 1 75.69 27 GLN B C 1
ATOM 2187 O O . GLN B 1 27 ? 16.578 -15.75 2.08 1 75.69 27 GLN B O 1
ATOM 2192 N N . LEU B 1 28 ? 15.961 -17.875 2.129 1 79.69 28 LEU B N 1
ATOM 2193 C CA . LEU B 1 28 ? 16.547 -18.109 0.814 1 79.69 28 LEU B CA 1
ATOM 2194 C C . LEU B 1 28 ? 15.867 -17.266 -0.25 1 79.69 28 LEU B C 1
ATOM 2196 O O . LEU B 1 28 ? 16.531 -16.656 -1.088 1 79.69 28 LEU B O 1
ATOM 2200 N N . TRP B 1 29 ? 14.57 -17.188 -0.147 1 86.75 29 TRP B N 1
ATOM 2201 C CA . TRP B 1 29 ? 13.789 -16.375 -1.081 1 86.75 29 TRP B CA 1
ATOM 2202 C C . TRP B 1 29 ? 14.188 -14.906 -0.987 1 86.75 29 TRP B C 1
ATOM 2204 O O . TRP B 1 29 ? 14.297 -14.219 -2.006 1 86.75 29 TRP B O 1
ATOM 2214 N N . LEU B 1 30 ? 14.516 -14.445 0.172 1 79.69 30 LEU B N 1
ATOM 2215 C CA . LEU B 1 30 ? 14.844 -13.047 0.416 1 79.69 30 LEU B CA 1
ATOM 2216 C C . LEU B 1 30 ? 16.297 -12.75 0.043 1 79.69 30 LEU B C 1
ATOM 2218 O O . LEU B 1 30 ? 16.609 -11.664 -0.454 1 79.69 30 LEU B O 1
ATOM 2222 N N . ARG B 1 31 ? 17.141 -13.672 0.153 1 75.5 31 ARG B N 1
ATOM 2223 C CA . ARG B 1 31 ? 18.562 -13.398 0.091 1 75.5 31 ARG B CA 1
ATOM 2224 C C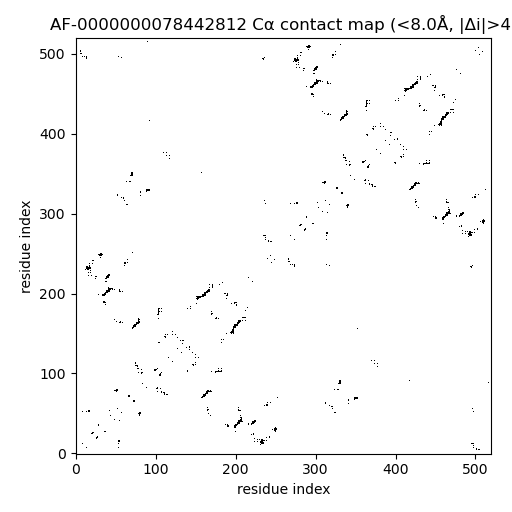 . ARG B 1 31 ? 19.109 -13.664 -1.308 1 75.5 31 ARG B C 1
ATOM 2226 O O . ARG B 1 31 ? 20.016 -12.953 -1.776 1 75.5 31 ARG B O 1
ATOM 2233 N N . VAL B 1 32 ? 18.609 -14.672 -1.922 1 77.44 32 VAL B N 1
ATOM 2234 C CA . VAL B 1 32 ? 19.141 -15.062 -3.223 1 77.44 32 VAL B CA 1
ATOM 2235 C C . VAL B 1 32 ? 18.719 -14.047 -4.281 1 77.44 32 VAL B C 1
ATOM 2237 O O . VAL B 1 32 ? 17.516 -13.789 -4.449 1 77.44 32 VAL B O 1
ATOM 2240 N N . PRO B 1 33 ? 19.672 -13.43 -4.941 1 81.25 33 PRO B N 1
ATOM 2241 C CA . PRO B 1 33 ? 19.375 -12.406 -5.949 1 81.25 33 PRO B CA 1
ATOM 2242 C C . PRO B 1 33 ? 18.938 -13.008 -7.285 1 81.25 33 PRO B C 1
ATOM 2244 O O . PRO B 1 33 ? 19.531 -12.703 -8.32 1 81.25 33 PRO B O 1
ATOM 2247 N N . ALA B 1 34 ? 18.141 -13.938 -7.258 1 90.31 34 ALA B N 1
ATOM 2248 C CA . ALA B 1 34 ? 17.594 -14.57 -8.461 1 90.31 34 ALA B CA 1
ATOM 2249 C C . ALA B 1 34 ? 16.062 -14.609 -8.422 1 90.31 34 ALA B C 1
ATOM 2251 O O . ALA B 1 34 ? 15.469 -14.648 -7.348 1 90.31 34 ALA B O 1
ATOM 2252 N N . SER B 1 35 ? 15.547 -14.578 -9.609 1 95.25 35 SER B N 1
ATOM 2253 C CA . SER B 1 35 ? 14.094 -14.703 -9.703 1 95.25 35 SER B CA 1
ATOM 2254 C C . SER B 1 35 ? 13.617 -15.992 -9.047 1 95.25 35 SER B C 1
ATOM 2256 O O . SER B 1 35 ? 14.258 -17.031 -9.164 1 95.25 35 SER B O 1
ATOM 2258 N N . SER B 1 36 ? 12.594 -15.914 -8.273 1 94.75 36 SER B N 1
ATOM 2259 C CA . SER B 1 36 ? 12.062 -17.078 -7.582 1 94.75 36 SER B CA 1
ATOM 2260 C C . SER B 1 36 ? 10.633 -16.844 -7.105 1 94.75 36 SER B C 1
ATOM 2262 O O . SER B 1 36 ? 10.117 -15.727 -7.211 1 94.75 36 SER B O 1
ATOM 2264 N N . GLN B 1 37 ? 9.977 -17.875 -6.73 1 96.94 37 GLN B N 1
ATOM 2265 C CA . GLN B 1 37 ? 8.609 -17.828 -6.234 1 96.94 37 GLN B CA 1
ATOM 2266 C C . GLN B 1 37 ? 8.461 -18.594 -4.934 1 96.94 37 GLN B C 1
ATOM 2268 O O . GLN B 1 37 ? 9.172 -19.578 -4.699 1 96.94 37 GLN B O 1
ATOM 2273 N N . LEU B 1 38 ? 7.609 -18.172 -4.055 1 96.19 38 LEU B N 1
ATOM 2274 C CA . LEU B 1 38 ? 7.348 -18.797 -2.76 1 96.19 38 LEU B CA 1
ATOM 2275 C C . LEU B 1 38 ? 5.867 -18.719 -2.41 1 96.19 38 LEU B C 1
ATOM 2277 O O . LEU B 1 38 ? 5.23 -17.688 -2.607 1 96.19 38 LEU B O 1
ATOM 2281 N N . LEU B 1 39 ? 5.305 -19.828 -2.053 1 97.56 39 LEU B N 1
ATOM 2282 C CA . LEU B 1 39 ? 3.953 -19.891 -1.508 1 97.56 39 LEU B CA 1
ATOM 2283 C C . LEU B 1 39 ? 3.982 -20.141 -0.005 1 97.56 39 LEU B C 1
ATOM 2285 O O . LEU B 1 39 ? 4.621 -21.094 0.449 1 97.56 39 LEU B O 1
ATOM 2289 N N . ILE B 1 40 ? 3.354 -19.266 0.755 1 93.94 40 ILE B N 1
ATOM 2290 C CA . ILE B 1 40 ? 3.281 -19.422 2.203 1 93.94 40 ILE B CA 1
ATOM 2291 C C . ILE B 1 40 ? 1.849 -19.766 2.611 1 93.94 40 ILE B C 1
ATOM 2293 O O . ILE B 1 40 ? 0.916 -19.016 2.301 1 93.94 40 ILE B O 1
ATOM 2297 N N . HIS B 1 41 ? 1.636 -20.859 3.291 1 92.19 41 HIS B N 1
ATOM 2298 C CA . HIS B 1 41 ? 0.369 -21.234 3.908 1 92.19 41 HIS B CA 1
ATOM 2299 C C . HIS B 1 41 ? 0.386 -20.969 5.41 1 92.19 41 HIS B C 1
ATOM 2301 O O . HIS B 1 41 ? 1.264 -21.453 6.125 1 92.19 41 HIS B O 1
ATOM 2307 N N . GLY B 1 42 ? -0.622 -20.172 5.805 1 86.31 42 GLY B N 1
ATOM 2308 C CA . GLY B 1 42 ? -0.764 -19.906 7.223 1 86.31 42 GLY B CA 1
ATOM 2309 C C . GLY B 1 42 ? -1.428 -21.031 7.988 1 86.31 42 GLY B C 1
ATOM 2310 O O . GLY B 1 42 ? -1.506 -22.156 7.5 1 86.31 42 GLY B O 1
ATOM 2311 N N . THR B 1 43 ? -1.785 -20.719 9.281 1 77.44 43 THR B N 1
ATOM 2312 C CA . THR B 1 43 ? -2.303 -21.75 10.164 1 77.44 43 THR B CA 1
ATOM 2313 C C . THR B 1 43 ? -3.787 -21.531 10.445 1 77.44 43 THR B C 1
ATOM 2315 O O . THR B 1 43 ? -4.375 -22.219 11.281 1 77.44 43 THR B O 1
ATOM 2318 N N . SER B 1 44 ? -4.375 -20.594 9.727 1 74.12 44 SER B N 1
ATOM 2319 C CA . SER B 1 44 ? -5.797 -20.375 9.969 1 74.12 44 SER B CA 1
ATOM 2320 C C . SER B 1 44 ? -6.613 -21.609 9.641 1 74.12 44 SER B C 1
ATOM 2322 O O . SER B 1 44 ? -6.238 -22.391 8.758 1 74.12 44 SER B O 1
ATOM 2324 N N . ASP B 1 45 ? -7.617 -21.922 10.523 1 66.12 45 ASP B N 1
ATOM 2325 C CA . ASP B 1 45 ? -8.391 -23.156 10.328 1 66.12 45 ASP B CA 1
ATOM 2326 C C . ASP B 1 45 ? -9.477 -22.953 9.266 1 66.12 45 ASP B C 1
ATOM 2328 O O . ASP B 1 45 ? -10.273 -23.859 9.008 1 66.12 45 ASP B O 1
ATOM 2332 N N . GLY B 1 46 ? -9.57 -22.016 8.664 1 60.75 46 GLY B N 1
ATOM 2333 C CA . GLY B 1 46 ? -10.492 -21.781 7.555 1 60.75 46 GLY B CA 1
ATOM 2334 C C . GLY B 1 46 ? -11.875 -21.359 8.008 1 60.75 46 GLY B C 1
ATOM 2335 O O . GLY B 1 46 ? -12.719 -21 7.184 1 60.75 46 GLY B O 1
ATOM 2336 N N . ARG B 1 47 ? -12.414 -21.688 9.328 1 58.22 47 ARG B N 1
ATOM 2337 C CA . ARG B 1 47 ? -13.773 -21.422 9.781 1 58.22 47 ARG B CA 1
ATOM 2338 C C . ARG B 1 47 ? -14.117 -19.938 9.68 1 58.22 47 ARG B C 1
ATOM 2340 O O . ARG B 1 47 ? -15.273 -19.578 9.461 1 58.22 47 ARG B O 1
ATOM 2347 N N . GLY B 1 48 ? -13.141 -19.172 9.312 1 63.38 48 GLY B N 1
ATOM 2348 C CA . GLY B 1 48 ? -13.414 -17.75 9.125 1 63.38 48 GLY B CA 1
ATOM 2349 C C . GLY B 1 48 ? -12.258 -17 8.492 1 63.38 48 GLY B C 1
ATOM 2350 O O . GLY B 1 48 ? -11.227 -16.781 9.133 1 63.38 48 GLY B O 1
ATOM 2351 N N . LEU B 1 49 ? -12.383 -16.875 7.188 1 72.75 49 LEU B N 1
ATOM 2352 C CA . LEU B 1 49 ? -11.383 -16.047 6.527 1 72.75 49 LEU B CA 1
ATOM 2353 C C . LEU B 1 49 ? -11.602 -14.57 6.832 1 72.75 49 LEU B C 1
ATOM 2355 O O . LEU B 1 49 ? -12.695 -14.047 6.625 1 72.75 49 LEU B O 1
ATOM 2359 N N . TRP B 1 50 ? -10.578 -14.039 7.605 1 71.56 50 TRP B N 1
ATOM 2360 C CA . TRP B 1 50 ? -10.609 -12.602 7.859 1 71.56 50 TRP B CA 1
ATOM 2361 C C . TRP B 1 50 ? -9.875 -11.836 6.762 1 71.56 50 TRP B C 1
ATOM 2363 O O . TRP B 1 50 ? -8.852 -12.297 6.254 1 71.56 50 TRP B O 1
ATOM 2373 N N . PRO B 1 51 ? -10.445 -10.758 6.453 1 79.69 51 PRO B N 1
ATOM 2374 C CA . PRO B 1 51 ? -9.82 -9.992 5.375 1 79.69 51 PRO B CA 1
ATOM 2375 C C . PRO B 1 51 ? -8.344 -9.688 5.641 1 79.69 51 PRO B C 1
ATOM 2377 O O . PRO B 1 51 ? -7.535 -9.672 4.711 1 79.69 51 PRO B O 1
ATOM 2380 N N . VAL B 1 52 ? -8.086 -9.453 6.922 1 78.88 52 VAL B N 1
ATOM 2381 C CA . VAL B 1 52 ? -6.711 -9.188 7.328 1 78.88 52 VAL B CA 1
ATOM 2382 C C . VAL B 1 52 ? -6.285 -10.203 8.391 1 78.88 52 VAL B C 1
ATOM 2384 O O . VAL B 1 52 ? -6.957 -10.359 9.414 1 78.88 52 VAL B O 1
ATOM 2387 N N . SER B 1 53 ? -5.258 -10.922 8.109 1 75.62 53 SER B N 1
ATOM 2388 C CA . SER B 1 53 ? -4.711 -11.922 9.031 1 75.62 53 SER B CA 1
ATOM 2389 C C . SER B 1 53 ? -3.295 -11.555 9.461 1 75.62 53 SER B C 1
ATOM 2391 O O . SER B 1 53 ? -2.732 -10.562 8.984 1 75.62 53 SER B O 1
ATOM 2393 N N . GLY B 1 54 ? -2.768 -12.336 10.445 1 76.62 54 GLY B N 1
ATOM 2394 C CA . GLY B 1 54 ? -1.368 -12.156 10.797 1 76.62 54 GLY B CA 1
ATOM 2395 C C . GLY B 1 54 ? -0.434 -12.266 9.602 1 76.62 54 GLY B C 1
ATOM 2396 O O . GLY B 1 54 ? 0.552 -11.531 9.516 1 76.62 54 GLY B O 1
ATOM 2397 N N . LEU B 1 55 ? -0.769 -13.078 8.75 1 83.94 55 LEU B N 1
ATOM 2398 C CA . LEU B 1 55 ? 0.04 -13.258 7.551 1 83.94 55 LEU B CA 1
ATOM 2399 C C . LEU B 1 55 ? -0.05 -12.031 6.648 1 83.94 55 LEU B C 1
ATOM 2401 O O . LEU B 1 55 ? 0.939 -11.641 6.023 1 83.94 55 LEU B O 1
ATOM 2405 N N . SER B 1 56 ? -1.246 -11.406 6.57 1 85.19 56 SER B N 1
ATOM 2406 C CA . SER B 1 56 ? -1.4 -10.164 5.82 1 85.19 56 SER B CA 1
ATOM 2407 C C . SER B 1 56 ? -0.488 -9.07 6.367 1 85.19 56 SER B C 1
ATOM 2409 O O . SER B 1 56 ? 0.192 -8.383 5.605 1 85.19 56 SER B O 1
ATOM 2411 N N . LEU B 1 57 ? -0.483 -9.008 7.688 1 79.38 57 LEU B N 1
ATOM 2412 C CA . LEU B 1 57 ? 0.35 -8 8.344 1 79.38 57 LEU B CA 1
ATOM 2413 C C . LEU B 1 57 ? 1.83 -8.297 8.125 1 79.38 57 LEU B C 1
ATOM 2415 O O . LEU B 1 57 ? 2.629 -7.379 7.934 1 79.38 57 LEU B O 1
ATOM 2419 N N . PHE B 1 58 ? 2.166 -9.531 8.125 1 79.62 58 PHE B N 1
ATOM 2420 C CA . PHE B 1 58 ? 3.529 -9.93 7.797 1 79.62 58 PHE B CA 1
ATOM 2421 C C . PHE B 1 58 ? 3.9 -9.484 6.391 1 79.62 58 PHE B C 1
ATOM 2423 O O . PHE B 1 58 ? 4.965 -8.898 6.18 1 79.62 58 PHE B O 1
ATOM 2430 N N . CYS B 1 59 ? 3.051 -9.727 5.441 1 88.81 59 CYS B N 1
ATOM 2431 C CA . CYS B 1 59 ? 3.295 -9.336 4.055 1 88.81 59 CYS B CA 1
ATOM 2432 C C . CYS B 1 59 ? 3.471 -7.832 3.936 1 88.81 59 CYS B C 1
ATOM 2434 O O . CYS B 1 59 ? 4.371 -7.359 3.236 1 88.81 59 CYS B O 1
ATOM 2436 N N . ALA B 1 60 ? 2.631 -7.098 4.621 1 87.06 60 ALA B N 1
ATOM 2437 C CA . ALA B 1 60 ? 2.734 -5.641 4.602 1 87.06 60 ALA B CA 1
ATOM 2438 C C . ALA B 1 60 ? 4.062 -5.176 5.188 1 87.06 60 ALA B C 1
ATOM 2440 O O . ALA B 1 60 ? 4.727 -4.301 4.625 1 87.06 60 ALA B O 1
ATOM 2441 N N . SER B 1 61 ? 4.418 -5.754 6.289 1 79 61 SER B N 1
ATOM 2442 C CA . SER B 1 61 ? 5.672 -5.406 6.945 1 79 61 SER B CA 1
ATOM 2443 C C . SER B 1 61 ? 6.871 -5.734 6.059 1 79 61 SER B C 1
ATOM 2445 O O . SER B 1 61 ? 7.801 -4.938 5.945 1 79 61 SER B O 1
ATOM 2447 N N . LEU B 1 62 ? 6.793 -6.875 5.531 1 81.31 62 LEU B N 1
ATOM 2448 C CA . LEU B 1 62 ? 7.852 -7.293 4.617 1 81.31 62 LEU B CA 1
ATOM 2449 C C . LEU B 1 62 ? 7.98 -6.316 3.451 1 81.31 62 LEU B C 1
ATOM 2451 O O . LEU B 1 62 ? 9.086 -5.887 3.117 1 81.31 62 LEU B O 1
ATOM 2455 N N . ALA B 1 63 ? 6.883 -5.953 2.891 1 85.81 63 ALA B N 1
ATOM 2456 C CA . ALA B 1 63 ? 6.863 -5.023 1.763 1 85.81 63 ALA B CA 1
ATOM 2457 C C . ALA B 1 63 ? 7.445 -3.67 2.156 1 85.81 63 ALA B C 1
ATOM 2459 O O . ALA B 1 63 ? 8.188 -3.057 1.385 1 85.81 63 ALA B O 1
ATOM 2460 N N . MET B 1 64 ? 7.102 -3.227 3.361 1 82.62 64 MET B N 1
ATOM 2461 C CA . MET B 1 64 ? 7.621 -1.945 3.826 1 82.62 64 MET B CA 1
ATOM 2462 C C . MET B 1 64 ? 9.133 -1.999 3.992 1 82.62 64 MET B C 1
ATOM 2464 O O . MET B 1 64 ? 9.844 -1.066 3.602 1 82.62 64 MET B O 1
ATOM 2468 N N . THR B 1 65 ? 9.57 -3.057 4.512 1 73.56 65 THR B N 1
ATOM 2469 C CA . THR B 1 65 ? 11 -3.23 4.711 1 73.56 65 THR B CA 1
ATOM 2470 C C . THR B 1 65 ? 11.734 -3.287 3.375 1 73.56 65 THR B C 1
ATOM 2472 O O . THR B 1 65 ? 12.758 -2.625 3.191 1 73.56 65 THR B O 1
ATOM 2475 N N . LEU B 1 66 ? 11.211 -4.016 2.477 1 78.06 66 LEU B N 1
ATOM 2476 C CA . LEU B 1 66 ? 11.812 -4.113 1.15 1 78.06 66 LEU B CA 1
ATOM 2477 C C . LEU B 1 66 ? 11.766 -2.771 0.429 1 78.06 66 LEU B C 1
ATOM 2479 O O . LEU B 1 66 ? 12.656 -2.457 -0.365 1 78.06 66 LEU B O 1
ATOM 2483 N N . GLY B 1 67 ? 10.75 -2.012 0.718 1 78 67 GLY B N 1
ATOM 2484 C CA . GLY B 1 67 ? 10.523 -0.732 0.065 1 78 67 GLY B CA 1
ATOM 2485 C C . GLY B 1 67 ? 11.555 0.315 0.438 1 78 67 GLY B C 1
ATOM 2486 O O . GLY B 1 67 ? 11.664 1.35 -0.222 1 78 67 GLY B O 1
ATOM 2487 N N . SER B 1 68 ? 12.297 0.016 1.425 1 73 68 SER B N 1
ATOM 2488 C CA . SER B 1 68 ? 13.336 0.956 1.82 1 73 68 SER B CA 1
ATOM 2489 C C . SER B 1 68 ? 14.539 0.877 0.882 1 73 68 SER B C 1
ATOM 2491 O O . SER B 1 68 ? 15.367 1.786 0.851 1 73 68 SER B O 1
ATOM 2493 N N . HIS B 1 69 ? 14.602 -0.168 0.125 1 74.56 69 HIS B N 1
ATOM 2494 C CA . HIS B 1 69 ? 15.695 -0.316 -0.833 1 74.56 69 HIS B CA 1
ATOM 2495 C C . HIS B 1 69 ? 15.352 0.345 -2.164 1 74.56 69 HIS B C 1
ATOM 2497 O O . HIS B 1 69 ? 14.312 0.046 -2.762 1 74.56 69 HIS B O 1
ATOM 2503 N N . PRO B 1 70 ? 16.219 1.171 -2.676 1 76.75 70 PRO B N 1
ATOM 2504 C CA . PRO B 1 70 ? 15.891 1.973 -3.855 1 76.75 70 PRO B CA 1
ATOM 2505 C C . PRO B 1 70 ? 15.781 1.135 -5.129 1 76.75 70 PRO B C 1
ATOM 2507 O O . PRO B 1 70 ? 15.195 1.577 -6.117 1 76.75 70 PRO B O 1
ATOM 2510 N N . ARG B 1 71 ? 16.344 -0.096 -5.117 1 83.75 71 ARG B N 1
ATOM 2511 C CA . ARG B 1 71 ? 16.328 -0.911 -6.328 1 83.75 71 ARG B CA 1
ATOM 2512 C C . ARG B 1 71 ? 15.172 -1.898 -6.316 1 83.75 71 ARG B C 1
ATOM 2514 O O . ARG B 1 71 ? 15.016 -2.689 -7.25 1 83.75 71 ARG B O 1
ATOM 2521 N N . ILE B 1 72 ? 14.383 -1.808 -5.293 1 87.69 72 ILE B N 1
ATOM 2522 C CA . ILE B 1 72 ? 13.297 -2.775 -5.188 1 87.69 72 ILE B CA 1
ATOM 2523 C C . ILE B 1 72 ? 11.961 -2.09 -5.477 1 87.69 72 ILE B C 1
ATOM 2525 O O . ILE B 1 72 ? 11.648 -1.061 -4.875 1 87.69 72 ILE B O 1
ATOM 2529 N N . ILE B 1 73 ? 11.273 -2.6 -6.438 1 93.56 73 ILE B N 1
ATOM 2530 C CA . ILE B 1 73 ? 9.875 -2.242 -6.68 1 93.56 73 ILE B CA 1
ATOM 2531 C C . ILE B 1 73 ? 8.961 -3.312 -6.09 1 93.56 73 ILE B C 1
ATOM 2533 O O . ILE B 1 73 ? 9.156 -4.504 -6.328 1 93.56 73 ILE B O 1
ATOM 2537 N N . ARG B 1 74 ? 8.055 -2.916 -5.289 1 93.5 74 ARG B N 1
ATOM 2538 C CA . ARG B 1 74 ? 7.141 -3.871 -4.676 1 93.5 74 ARG B CA 1
ATOM 2539 C C . ARG B 1 74 ? 5.707 -3.621 -5.133 1 93.5 74 ARG B C 1
ATOM 2541 O O . ARG B 1 74 ? 5.27 -2.473 -5.219 1 93.5 74 ARG B O 1
ATOM 2548 N N . LEU B 1 75 ? 5.008 -4.641 -5.477 1 97.12 75 LEU B N 1
ATOM 2549 C CA . LEU B 1 75 ? 3.582 -4.637 -5.781 1 97.12 75 LEU B CA 1
ATOM 2550 C C . LEU B 1 75 ? 2.816 -5.535 -4.816 1 97.12 75 LEU B C 1
ATOM 2552 O O . LEU B 1 75 ? 3.227 -6.668 -4.559 1 97.12 75 LEU B O 1
ATOM 2556 N N . LEU B 1 76 ? 1.745 -4.984 -4.281 1 96.5 76 LEU B N 1
ATOM 2557 C CA . LEU B 1 76 ? 0.99 -5.723 -3.273 1 96.5 76 LEU B CA 1
ATOM 2558 C C . LEU B 1 76 ? -0.485 -5.805 -3.652 1 96.5 76 LEU B C 1
ATOM 2560 O O . LEU B 1 76 ? -1.063 -4.824 -4.133 1 96.5 76 LEU B O 1
ATOM 2564 N N . PHE B 1 77 ? -1.057 -6.941 -3.459 1 96.56 77 PHE B N 1
ATOM 2565 C CA . PHE B 1 77 ? -2.498 -7.121 -3.586 1 96.56 77 PHE B CA 1
ATOM 2566 C C . PHE B 1 77 ? -3.031 -8.023 -2.482 1 96.56 77 PHE B C 1
ATOM 2568 O O . PHE B 1 77 ? -2.576 -9.164 -2.332 1 96.56 77 PHE B O 1
ATOM 2575 N N . PHE B 1 78 ? -3.98 -7.492 -1.727 1 94.25 78 PHE B N 1
ATOM 2576 C CA . PHE B 1 78 ? -4.629 -8.234 -0.65 1 94.25 78 PHE B CA 1
ATOM 2577 C C . PHE B 1 78 ? -6.012 -8.703 -1.073 1 94.25 78 PHE B C 1
ATOM 2579 O O . PHE B 1 78 ? -6.977 -7.938 -1.029 1 94.25 78 PHE B O 1
ATOM 2586 N N . CYS B 1 79 ? -6.098 -9.945 -1.38 1 94.81 79 CYS B N 1
ATOM 2587 C CA . CYS B 1 79 ? -7.348 -10.5 -1.886 1 94.81 79 CYS B CA 1
ATOM 2588 C C . CYS B 1 79 ? -8.469 -10.328 -0.872 1 94.81 79 CYS B C 1
ATOM 2590 O O . CYS B 1 79 ? -9.617 -10.062 -1.247 1 94.81 79 CYS B O 1
ATOM 2592 N N . GLY B 1 80 ? -8.156 -10.477 0.387 1 90 80 GLY B N 1
ATOM 2593 C CA . GLY B 1 80 ? -9.156 -10.359 1.433 1 90 80 GLY B CA 1
ATOM 2594 C C . GLY B 1 80 ? -9.828 -9 1.471 1 90 80 GLY B C 1
ATOM 2595 O O . GLY B 1 80 ? -10.961 -8.867 1.945 1 90 80 GLY B O 1
ATOM 2596 N N . LEU B 1 81 ? -9.117 -8.023 0.968 1 88.38 81 LEU B N 1
ATOM 2597 C CA . LEU B 1 81 ? -9.656 -6.664 0.95 1 88.38 81 LEU B CA 1
ATOM 2598 C C . LEU B 1 81 ? -10.469 -6.422 -0.317 1 88.38 81 LEU B C 1
ATOM 2600 O O . LEU B 1 81 ? -11.109 -5.375 -0.459 1 88.38 81 LEU B O 1
ATOM 2604 N N . HIS B 1 82 ? -10.414 -7.285 -1.264 1 88.12 82 HIS B N 1
ATOM 2605 C CA . HIS B 1 82 ? -11.125 -7.211 -2.535 1 88.12 82 HIS B CA 1
ATOM 2606 C C . HIS B 1 82 ? -12.039 -8.422 -2.73 1 88.12 82 HIS B C 1
ATOM 2608 O O . HIS B 1 82 ? -12.086 -8.992 -3.822 1 88.12 82 HIS B O 1
ATOM 2614 N N . ALA B 1 83 ? -12.461 -8.906 -1.63 1 76.75 83 ALA B N 1
ATOM 2615 C CA . ALA B 1 83 ? -13.359 -10.055 -1.696 1 76.75 83 ALA B CA 1
ATOM 2616 C C . ALA B 1 83 ? -14.82 -9.609 -1.655 1 76.75 83 ALA B C 1
ATOM 2618 O O . ALA B 1 83 ? -15.133 -8.539 -1.136 1 76.75 83 ALA B O 1
ATOM 2619 N N . ASP B 1 84 ? -15.648 -9.891 -2.779 1 61.06 84 ASP B N 1
ATOM 2620 C CA . ASP B 1 84 ? -17.062 -9.547 -2.91 1 61.06 84 ASP B CA 1
ATOM 2621 C C . ASP B 1 84 ? -17.797 -9.734 -1.586 1 61.06 84 ASP B C 1
ATOM 2623 O O . ASP B 1 84 ? -17.906 -10.859 -1.085 1 61.06 84 ASP B O 1
ATOM 2627 N N . ASP B 1 85 ? -17.469 -9.219 -0.536 1 50.97 85 ASP B N 1
ATOM 2628 C CA . ASP B 1 85 ? -18.516 -9.555 0.419 1 50.97 85 ASP B CA 1
ATOM 2629 C C . ASP B 1 85 ? -19.875 -9.039 -0.054 1 50.97 85 ASP B C 1
ATOM 2631 O O . ASP B 1 85 ? -20.125 -7.836 -0.022 1 50.97 85 ASP B O 1
ATOM 2635 N N . ARG B 1 86 ? -20.516 -9.531 -1.116 1 41.5 86 ARG B N 1
ATOM 2636 C CA . ARG B 1 86 ? -21.922 -9.258 -1.374 1 41.5 86 ARG B CA 1
ATOM 2637 C C . ARG B 1 86 ? -22.609 -8.727 -0.123 1 41.5 86 ARG B C 1
ATOM 2639 O O . ARG B 1 86 ? -23.625 -8.031 -0.217 1 41.5 86 ARG B O 1
ATOM 2646 N N . HIS B 1 87 ? -22.781 -9.5 0.933 1 36.88 87 HIS B N 1
ATOM 2647 C CA . HIS B 1 87 ? -23.719 -9.078 1.964 1 36.88 87 HIS B CA 1
ATOM 2648 C C . HIS B 1 87 ? -23.422 -7.648 2.42 1 36.88 87 HIS B C 1
ATOM 2650 O O . HIS B 1 87 ? -24.297 -6.996 3.012 1 36.88 87 HIS B O 1
ATOM 2656 N N . ASN B 1 88 ? -22.203 -7.215 2.74 1 34.75 88 ASN B N 1
ATOM 2657 C CA . ASN B 1 88 ? -22.125 -5.941 3.445 1 34.75 88 ASN B CA 1
ATOM 2658 C C . ASN B 1 88 ? -21.734 -4.801 2.504 1 34.75 88 ASN B C 1
ATOM 2660 O O . ASN B 1 88 ? -21.516 -3.674 2.943 1 34.75 88 ASN B O 1
ATOM 2664 N N . ARG B 1 89 ? -21.062 -5.098 1.384 1 35.47 89 ARG B N 1
ATOM 2665 C CA . ARG B 1 89 ? -20.312 -3.943 0.914 1 35.47 89 ARG B CA 1
ATOM 2666 C C . ARG B 1 89 ? -21.094 -3.154 -0.127 1 35.47 89 ARG B C 1
ATOM 2668 O O . ARG B 1 89 ? -21.594 -3.727 -1.098 1 35.47 89 ARG B O 1
ATOM 2675 N N . GLY B 1 90 ? -21.797 -2.318 0.098 1 33.34 90 GLY B N 1
ATOM 2676 C CA . GLY B 1 90 ? -22.266 -1.25 -0.768 1 33.34 90 GLY B CA 1
ATOM 2677 C C . GLY B 1 90 ? -21.234 -0.8 -1.781 1 33.34 90 GLY B C 1
ATOM 2678 O O . GLY B 1 90 ? -20.453 0.122 -1.517 1 33.34 90 GLY B O 1
ATOM 2679 N N . SER B 1 91 ? -20.766 -1.777 -2.48 1 37.84 91 SER B N 1
ATOM 2680 C CA . SER B 1 91 ? -19.766 -1.386 -3.471 1 37.84 91 SER B CA 1
ATOM 2681 C C . SER B 1 91 ? -20.156 -0.093 -4.176 1 37.84 91 SER B C 1
ATOM 2683 O O . SER B 1 91 ? -21.328 0.094 -4.527 1 37.84 91 SER B O 1
ATOM 2685 N N . THR B 1 92 ? -19.578 0.911 -3.895 1 38.5 92 THR B N 1
ATOM 2686 C CA . THR B 1 92 ? -19.766 2.217 -4.52 1 38.5 92 THR B CA 1
ATOM 2687 C C . THR B 1 92 ? -19.688 2.105 -6.039 1 38.5 92 THR B C 1
ATOM 2689 O O . THR B 1 92 ? -19.797 3.109 -6.746 1 38.5 92 THR B O 1
ATOM 2692 N N . PHE B 1 93 ? -19.109 0.951 -6.508 1 39.59 93 PHE B N 1
ATOM 2693 C CA . PHE B 1 93 ? -19.156 0.815 -7.957 1 39.59 93 PHE B CA 1
ATOM 2694 C C . PHE B 1 93 ? -20.453 0.149 -8.398 1 39.59 93 PHE B C 1
ATOM 2696 O O . PHE B 1 93 ? -20.797 -0.934 -7.918 1 39.59 93 PHE B O 1
ATOM 2703 N N . GLN B 1 94 ? -21.359 0.786 -8.555 1 38.5 94 GLN B N 1
ATOM 2704 C CA . GLN B 1 94 ? -22.672 0.349 -9.008 1 38.5 94 GLN B CA 1
ATOM 2705 C C . GLN B 1 94 ? -22.562 -0.707 -10.102 1 38.5 94 GLN B C 1
ATOM 2707 O O . GLN B 1 94 ? -23.469 -1.511 -10.297 1 38.5 94 GLN B O 1
ATOM 2712 N N . SER B 1 95 ? -21.953 -0.375 -11.242 1 39.75 95 SER B N 1
ATOM 2713 C CA . SER B 1 95 ? -22.203 -1.048 -12.516 1 39.75 95 SER B CA 1
ATOM 2714 C C . SER B 1 95 ? -21.547 -2.426 -12.547 1 39.75 95 SER B C 1
ATOM 2716 O O . SER B 1 95 ? -20.719 -2.746 -11.688 1 39.75 95 SER B O 1
ATOM 2718 N N . ASP B 1 96 ? -21.922 -3.289 -13.539 1 41.19 96 ASP B N 1
ATOM 2719 C CA . ASP B 1 96 ? -21.312 -4.477 -14.125 1 41.19 96 ASP B CA 1
ATOM 2720 C C . ASP B 1 96 ? -19.797 -4.473 -13.914 1 41.19 96 ASP B C 1
ATOM 2722 O O . ASP B 1 96 ? -19.109 -5.449 -14.242 1 41.19 96 ASP B O 1
ATOM 2726 N N . ASP B 1 97 ? -19.219 -3.416 -13.344 1 45.44 97 ASP B N 1
ATOM 2727 C CA . ASP B 1 97 ? -17.797 -3.123 -13.25 1 45.44 97 ASP B CA 1
ATOM 2728 C C . ASP B 1 97 ? -17.219 -3.613 -11.914 1 45.44 97 ASP B C 1
ATOM 2730 O O . ASP B 1 97 ? -16.062 -3.355 -11.602 1 45.44 97 ASP B O 1
ATOM 2734 N N . GLU B 1 98 ? -18.047 -4.109 -11.141 1 50 98 GLU B N 1
ATOM 2735 C CA . GLU B 1 98 ? -17.672 -4.746 -9.883 1 50 98 GLU B CA 1
ATOM 2736 C C . GLU B 1 98 ? -16.578 -5.781 -10.094 1 50 98 GLU B C 1
ATOM 2738 O O . GLU B 1 98 ? -15.695 -5.945 -9.242 1 50 98 GLU B O 1
ATOM 2743 N N . ALA B 1 99 ? -16.781 -6.352 -11.25 1 49 99 ALA B N 1
ATOM 2744 C CA . ALA B 1 99 ? -15.867 -7.43 -11.594 1 49 99 ALA B CA 1
ATOM 2745 C C . ALA B 1 99 ? -14.43 -6.922 -11.664 1 49 99 ALA B C 1
ATOM 2747 O O . ALA B 1 99 ? -13.484 -7.688 -11.477 1 49 99 ALA B O 1
ATOM 2748 N N . LEU B 1 100 ? -14.406 -5.562 -11.766 1 54.91 100 LEU B N 1
ATOM 2749 C CA . LEU B 1 100 ? -13.055 -5.035 -11.961 1 54.91 100 LEU B CA 1
ATOM 2750 C C . LEU B 1 100 ? -12.336 -4.855 -10.633 1 54.91 100 LEU B C 1
ATOM 2752 O O . LEU B 1 100 ? -11.117 -4.707 -10.594 1 54.91 100 LEU B O 1
ATOM 2756 N N . HIS B 1 101 ? -13.102 -5.133 -9.57 1 66.81 101 HIS B N 1
ATOM 2757 C CA . HIS B 1 101 ? -12.477 -4.805 -8.289 1 66.81 101 HIS B CA 1
ATOM 2758 C C . HIS B 1 101 ? -12.242 -6.062 -7.453 1 66.81 101 HIS B C 1
ATOM 2760 O O . HIS B 1 101 ? -11.773 -5.977 -6.32 1 66.81 101 HIS B O 1
ATOM 2766 N N . VAL B 1 102 ? -12.711 -7.148 -8.133 1 80.44 102 VAL B N 1
ATOM 2767 C CA . VAL B 1 102 ? -12.469 -8.406 -7.441 1 80.44 102 VAL B CA 1
ATOM 2768 C C . VAL B 1 102 ? -11.898 -9.438 -8.414 1 80.44 102 VAL B C 1
ATOM 2770 O O . VAL B 1 102 ? -12.039 -9.289 -9.633 1 80.44 102 VAL B O 1
ATOM 2773 N N . GLY B 1 103 ? -11.156 -10.406 -7.895 1 89.06 103 GLY B N 1
ATOM 2774 C CA . GLY B 1 103 ? -10.711 -11.531 -8.695 1 89.06 103 GLY B CA 1
ATOM 2775 C C . GLY B 1 103 ? -9.414 -11.258 -9.438 1 89.06 103 GLY B C 1
ATOM 2776 O O . GLY B 1 103 ? -8.664 -10.344 -9.07 1 89.06 103 GLY B O 1
ATOM 2777 N N . GLY B 1 104 ? -9.156 -12.094 -10.398 1 93.5 104 GLY B N 1
ATOM 2778 C CA . GLY B 1 104 ? -7.91 -12.031 -11.148 1 93.5 104 GLY B CA 1
ATOM 2779 C C . GLY B 1 104 ? -7.715 -10.711 -11.867 1 93.5 104 GLY B C 1
ATOM 2780 O O . GLY B 1 104 ? -6.609 -10.164 -11.898 1 93.5 104 GLY B O 1
ATOM 2781 N N . ARG B 1 105 ? -8.797 -10.203 -12.383 1 92.12 105 ARG B N 1
ATOM 2782 C CA . ARG B 1 105 ? -8.719 -8.922 -13.086 1 92.12 105 ARG B CA 1
ATOM 2783 C C . ARG B 1 105 ? -8.289 -7.809 -12.141 1 92.12 105 ARG B C 1
ATOM 2785 O O . ARG B 1 105 ? -7.512 -6.926 -12.523 1 92.12 105 ARG B O 1
ATOM 2792 N N . ALA B 1 106 ? -8.75 -7.863 -10.961 1 92.38 106 ALA B N 1
ATOM 2793 C CA . ALA B 1 106 ? -8.375 -6.859 -9.961 1 92.38 106 ALA B CA 1
ATOM 2794 C C . ALA B 1 106 ? -6.898 -6.965 -9.602 1 92.38 106 ALA B C 1
ATOM 2796 O O . ALA B 1 106 ? -6.219 -5.953 -9.445 1 92.38 106 ALA B O 1
ATOM 2797 N N . ILE B 1 107 ? -6.387 -8.148 -9.547 1 95.94 107 ILE B N 1
ATOM 2798 C CA . ILE B 1 107 ? -4.98 -8.359 -9.219 1 95.94 107 ILE B CA 1
ATOM 2799 C C . ILE B 1 107 ? -4.102 -7.711 -10.289 1 95.94 107 ILE B C 1
ATOM 2801 O O . ILE B 1 107 ? -3.291 -6.836 -9.984 1 95.94 107 ILE B O 1
ATOM 2805 N N . ILE B 1 108 ? -4.375 -8.109 -11.5 1 96.19 108 ILE B N 1
ATOM 2806 C CA . ILE B 1 108 ? -3.467 -7.715 -12.57 1 96.19 108 ILE B CA 1
ATOM 2807 C C . ILE B 1 108 ? -3.627 -6.227 -12.867 1 96.19 108 ILE B C 1
ATOM 2809 O O . ILE B 1 108 ? -2.646 -5.531 -13.141 1 96.19 108 ILE B O 1
ATOM 2813 N N . SER B 1 109 ? -4.82 -5.723 -12.797 1 92.88 109 SER B N 1
ATOM 2814 C CA . SER B 1 109 ? -5.031 -4.289 -12.977 1 92.88 109 SER B CA 1
ATOM 2815 C C . SER B 1 109 ? -4.324 -3.49 -11.883 1 92.88 109 SER B C 1
ATOM 2817 O O . SER B 1 109 ? -3.695 -2.467 -12.164 1 92.88 109 SER B O 1
ATOM 2819 N N . SER B 1 110 ? -4.414 -3.984 -10.68 1 93.88 110 SER B N 1
ATOM 2820 C CA . SER B 1 110 ? -3.742 -3.332 -9.555 1 93.88 110 SER B CA 1
ATOM 2821 C C . SER B 1 110 ? -2.229 -3.35 -9.734 1 93.88 110 SER B C 1
ATOM 2823 O O . SER B 1 110 ? -1.558 -2.342 -9.5 1 93.88 110 SER B O 1
ATOM 2825 N N . PHE B 1 111 ? -1.729 -4.438 -10.195 1 96.56 111 PHE B N 1
ATOM 2826 C CA . PHE B 1 111 ? -0.291 -4.559 -10.398 1 96.56 111 PHE B CA 1
ATOM 2827 C C . PHE B 1 111 ? 0.179 -3.621 -11.5 1 96.56 111 PHE B C 1
ATOM 2829 O O . PHE B 1 111 ? 1.218 -2.969 -11.367 1 96.56 111 PHE B O 1
ATOM 2836 N N . ILE B 1 112 ? -0.595 -3.531 -12.555 1 93.88 112 ILE B N 1
ATOM 2837 C CA . ILE B 1 112 ? -0.257 -2.627 -13.648 1 93.88 112 ILE B CA 1
ATOM 2838 C C . ILE B 1 112 ? -0.234 -1.188 -13.141 1 93.88 112 ILE B C 1
ATOM 2840 O O . ILE B 1 112 ? 0.729 -0.454 -13.375 1 93.88 112 ILE B O 1
ATOM 2844 N N . CYS B 1 113 ? -1.254 -0.846 -12.43 1 91.5 113 CYS B N 1
ATOM 2845 C CA . CYS B 1 113 ? -1.362 0.517 -11.922 1 91.5 113 CYS B CA 1
ATOM 2846 C C . CYS B 1 113 ? -0.217 0.836 -10.969 1 91.5 113 CYS B C 1
ATOM 2848 O O . CYS B 1 113 ? 0.432 1.876 -11.094 1 91.5 113 CYS B O 1
ATOM 2850 N N . GLN B 1 114 ? 0.088 -0.04 -10.062 1 92.75 114 GLN B N 1
ATOM 2851 C CA . GLN B 1 114 ? 1.158 0.177 -9.094 1 92.75 114 GLN B CA 1
ATOM 2852 C C . GLN B 1 114 ? 2.512 0.295 -9.789 1 92.75 114 GLN B C 1
ATOM 2854 O O . GLN B 1 114 ? 3.324 1.151 -9.43 1 92.75 114 GLN B O 1
ATOM 2859 N N . LEU B 1 115 ? 2.711 -0.542 -10.75 1 94.31 115 LEU B N 1
ATOM 2860 C CA . LEU B 1 115 ? 3.98 -0.529 -11.469 1 94.31 115 LEU B CA 1
ATOM 2861 C C . LEU B 1 115 ? 4.16 0.779 -12.227 1 94.31 115 LEU B C 1
ATOM 2863 O O . LEU B 1 115 ? 5.242 1.376 -12.203 1 94.31 115 LEU B O 1
ATOM 2867 N N . LEU B 1 116 ? 3.141 1.262 -12.836 1 89.5 116 LEU B N 1
ATOM 2868 C CA . LEU B 1 116 ? 3.188 2.521 -13.562 1 89.5 116 LEU B CA 1
ATOM 2869 C C . LEU B 1 116 ? 3.439 3.691 -12.617 1 89.5 116 LEU B C 1
ATOM 2871 O O . LEU B 1 116 ? 4.074 4.676 -13 1 89.5 116 LEU B O 1
ATOM 2875 N N . CYS B 1 117 ? 2.984 3.543 -11.414 1 88.06 117 CYS B N 1
ATOM 2876 C CA . CYS B 1 117 ? 3.189 4.59 -10.414 1 88.06 117 CYS B CA 1
ATOM 2877 C C . CYS B 1 117 ? 4.605 4.535 -9.852 1 88.06 117 CYS B C 1
ATOM 2879 O O . CYS B 1 117 ? 5.16 5.559 -9.453 1 88.06 117 CYS B O 1
ATOM 2881 N N . ALA B 1 118 ? 5.168 3.391 -9.891 1 89.31 118 ALA B N 1
ATOM 2882 C CA . ALA B 1 118 ? 6.438 3.18 -9.195 1 89.31 118 ALA B CA 1
ATOM 2883 C C . ALA B 1 118 ? 7.621 3.41 -10.133 1 89.31 118 ALA B C 1
ATOM 2885 O O . ALA B 1 118 ? 8.742 3.648 -9.68 1 89.31 118 ALA B O 1
ATOM 2886 N N . TYR B 1 119 ? 7.348 3.299 -11.398 1 89.38 119 TYR B N 1
ATOM 2887 C CA . TYR B 1 119 ? 8.445 3.371 -12.352 1 89.38 119 TYR B CA 1
ATOM 2888 C C . TYR B 1 119 ? 8.047 4.16 -13.594 1 89.38 119 TYR B C 1
ATOM 2890 O O . TYR B 1 119 ? 6.949 3.977 -14.125 1 89.38 119 TYR B O 1
ATOM 2898 N N . ASP B 1 120 ? 8.969 4.988 -14.039 1 84.56 120 ASP B N 1
ATOM 2899 C CA . ASP B 1 120 ? 8.734 5.777 -15.242 1 84.56 120 ASP B CA 1
ATOM 2900 C C . ASP B 1 120 ? 9.25 5.055 -16.484 1 84.56 120 ASP B C 1
ATOM 2902 O O . ASP B 1 120 ? 10.461 5.035 -16.734 1 84.56 120 ASP B O 1
ATOM 2906 N N . PHE B 1 121 ? 8.352 4.488 -17.188 1 85.56 121 PHE B N 1
ATOM 2907 C CA . PHE B 1 121 ? 8.727 3.717 -18.359 1 85.56 121 PHE B CA 1
ATOM 2908 C C . PHE B 1 121 ? 8.953 4.633 -19.562 1 85.56 121 PHE B C 1
ATOM 2910 O O . PHE B 1 121 ? 9.383 4.18 -20.625 1 85.56 121 PHE B O 1
ATOM 2917 N N . GLY B 1 122 ? 8.859 5.91 -19.328 1 76.19 122 GLY B N 1
ATOM 2918 C CA . GLY B 1 122 ? 9.039 6.852 -20.422 1 76.19 122 GLY B CA 1
ATOM 2919 C C . GLY B 1 122 ? 7.887 6.852 -21.406 1 76.19 122 GLY B C 1
ATOM 2920 O O . GLY B 1 122 ? 6.879 6.172 -21.188 1 76.19 122 GLY B O 1
ATOM 2921 N N . PRO B 1 123 ? 7.953 7.824 -22.234 1 66.69 123 PRO B N 1
ATOM 2922 C CA . PRO B 1 123 ? 6.855 7.984 -23.188 1 66.69 123 PRO B CA 1
ATOM 2923 C C . PRO B 1 123 ? 6.691 6.773 -24.109 1 66.69 123 PRO B C 1
ATOM 2925 O O . PRO B 1 123 ? 5.645 6.609 -24.734 1 66.69 123 PRO B O 1
ATOM 2928 N N . GLU B 1 124 ? 7.691 5.973 -24.172 1 59.12 124 GLU B N 1
ATOM 2929 C CA . GLU B 1 124 ? 7.656 4.863 -25.125 1 59.12 124 GLU B CA 1
ATOM 2930 C C . GLU B 1 124 ? 6.707 3.764 -24.656 1 59.12 124 GLU B C 1
ATOM 2932 O O . GLU B 1 124 ? 6.441 2.807 -25.391 1 59.12 124 GLU B O 1
ATOM 2937 N N . LEU B 1 125 ? 6.363 3.809 -23.391 1 58.22 125 LEU B N 1
ATOM 2938 C CA . LEU B 1 125 ? 5.523 2.691 -22.984 1 58.22 125 LEU B CA 1
ATOM 2939 C C . LEU B 1 125 ? 4.312 2.553 -23.891 1 58.22 125 LEU B C 1
ATOM 2941 O O . LEU B 1 125 ? 3.467 3.449 -23.953 1 58.22 125 LEU B O 1
ATOM 2945 N N . LEU B 1 126 ? 4.434 2.049 -25.125 1 54.28 126 LEU B N 1
ATOM 2946 C CA . LEU B 1 126 ? 3.568 1.855 -26.281 1 54.28 126 LEU B CA 1
ATOM 2947 C C . LEU B 1 126 ? 2.332 1.044 -25.906 1 54.28 126 LEU B C 1
ATOM 2949 O O . LEU B 1 126 ? 2.42 -0.167 -25.703 1 54.28 126 LEU B O 1
ATOM 2953 N N . ILE B 1 127 ? 1.567 1.52 -25 1 54.62 127 ILE B N 1
ATOM 2954 C CA . ILE B 1 127 ? 0.3 0.804 -25.094 1 54.62 127 ILE B CA 1
ATOM 2955 C C . ILE B 1 127 ? -0.256 0.924 -26.516 1 54.62 127 ILE B C 1
ATOM 2957 O O . ILE B 1 127 ? -0.368 2.029 -27.047 1 54.62 127 ILE B O 1
ATOM 2961 N N . ASP B 1 128 ? -0.188 -0.132 -27.188 1 55.44 128 ASP B N 1
ATOM 2962 C CA . ASP B 1 128 ? -0.829 -0.21 -28.5 1 55.44 128 ASP B CA 1
ATOM 2963 C C . ASP B 1 128 ? -2.227 0.402 -28.453 1 55.44 128 ASP B C 1
ATOM 2965 O O . ASP B 1 128 ? -3.154 -0.187 -27.906 1 55.44 128 ASP B O 1
ATOM 2969 N N . ALA B 1 129 ? -2.301 1.628 -28.766 1 56.5 129 ALA B N 1
ATOM 2970 C CA . ALA B 1 129 ? -3.568 2.354 -28.812 1 56.5 129 ALA B CA 1
ATOM 2971 C C . ALA B 1 129 ? -4.676 1.486 -29.406 1 56.5 129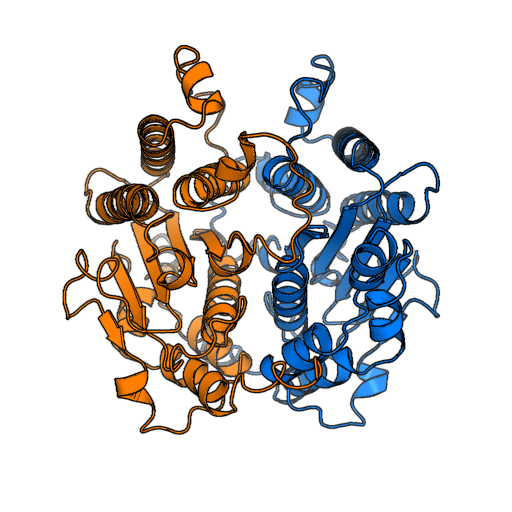 ALA B C 1
ATOM 2973 O O . ALA B 1 129 ? -5.852 1.667 -29.078 1 56.5 129 ALA B O 1
ATOM 2974 N N . THR B 1 130 ? -4.254 0.563 -30.234 1 49.38 130 THR B N 1
ATOM 2975 C CA . THR B 1 130 ? -5.246 -0.289 -30.875 1 49.38 130 THR B CA 1
ATOM 2976 C C . THR B 1 130 ? -5.887 -1.235 -29.859 1 49.38 130 THR B C 1
ATOM 2978 O O . THR B 1 130 ? -6.941 -1.814 -30.125 1 49.38 130 THR B O 1
ATOM 2981 N N . ARG B 1 131 ? -5.273 -1.213 -28.734 1 56.69 131 ARG B N 1
ATOM 2982 C CA . ARG B 1 131 ? -5.82 -2.18 -27.797 1 56.69 131 ARG B CA 1
ATOM 2983 C C . ARG B 1 131 ? -6.398 -1.481 -26.562 1 56.69 131 ARG B C 1
ATOM 2985 O O . ARG B 1 131 ? -6.598 -2.107 -25.516 1 56.69 131 ARG B O 1
ATOM 2992 N N . GLU B 1 132 ? -6.504 -0.182 -26.688 1 61.72 132 GLU B N 1
ATOM 2993 C CA . GLU B 1 132 ? -7.074 0.626 -25.609 1 61.72 132 GLU B CA 1
ATOM 2994 C C . GLU B 1 132 ? -8.445 0.109 -25.203 1 61.72 132 GLU B C 1
ATOM 2996 O O . GLU B 1 132 ? -8.781 0.087 -24.016 1 61.72 132 GLU B O 1
ATOM 3001 N N . GLY B 1 133 ? -9.148 -0.25 -26.188 1 60.5 133 GLY B N 1
ATOM 3002 C CA . GLY B 1 133 ? -10.477 -0.773 -25.922 1 60.5 133 GLY B CA 1
ATOM 3003 C C . GLY B 1 133 ? -10.461 -2.031 -25.078 1 60.5 133 GLY B C 1
ATOM 3004 O O . GLY B 1 133 ? -11.266 -2.174 -24.141 1 60.5 133 GLY B O 1
ATOM 3005 N N . ALA B 1 134 ? -9.547 -2.881 -25.375 1 61.62 134 ALA B N 1
ATOM 3006 C CA . ALA B 1 134 ? -9.461 -4.133 -24.625 1 61.62 134 ALA B CA 1
ATOM 3007 C C . ALA B 1 134 ? -9.086 -3.871 -23.172 1 61.62 134 ALA B C 1
ATOM 3009 O O . ALA B 1 134 ? -9.57 -4.555 -22.266 1 61.62 134 ALA B O 1
ATOM 3010 N N . VAL B 1 135 ? -8.305 -2.932 -23 1 66.88 135 VAL B N 1
ATOM 3011 C CA . VAL B 1 135 ? -7.891 -2.561 -21.656 1 66.88 135 VAL B CA 1
ATOM 3012 C C . VAL B 1 135 ? -9.086 -1.987 -20.891 1 66.88 135 VAL B C 1
ATOM 3014 O O . VAL B 1 135 ? -9.32 -2.346 -19.734 1 66.88 135 VAL B O 1
ATOM 3017 N N . VAL B 1 136 ? -9.781 -1.351 -21.656 1 65.25 136 VAL B N 1
ATOM 3018 C CA . VAL B 1 136 ? -10.945 -0.706 -21.047 1 65.25 136 VAL B CA 1
ATOM 3019 C C . VAL B 1 136 ? -12 -1.758 -20.703 1 65.25 136 VAL B C 1
ATOM 3021 O O . VAL B 1 136 ? -12.664 -1.662 -19.672 1 65.25 136 VAL B O 1
ATOM 3024 N N . 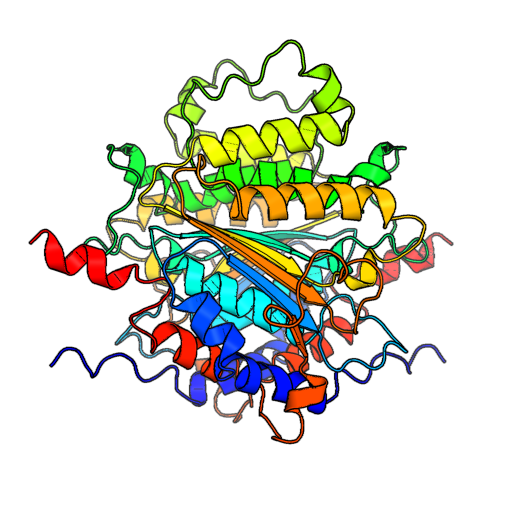ASP B 1 137 ? -11.938 -2.789 -21.562 1 68.62 137 ASP B N 1
ATOM 3025 C CA . ASP B 1 137 ? -12.922 -3.844 -21.328 1 68.62 137 ASP B CA 1
ATOM 3026 C C . ASP B 1 137 ? -12.461 -4.809 -20.25 1 68.62 137 ASP B C 1
ATOM 3028 O O . ASP B 1 137 ? -13.211 -5.695 -19.828 1 68.62 137 ASP B O 1
ATOM 3032 N N . GLY B 1 138 ? -11.344 -4.609 -19.828 1 73.12 138 GLY B N 1
ATOM 3033 C CA . GLY B 1 138 ? -10.836 -5.461 -18.766 1 73.12 138 GLY B CA 1
ATOM 3034 C C . GLY B 1 138 ? -10.523 -6.871 -19.234 1 73.12 138 GLY B C 1
ATOM 3035 O O . GLY B 1 138 ? -10.742 -7.836 -18.5 1 73.12 138 GLY B O 1
ATOM 3036 N N . ASP B 1 139 ? -10.211 -7.023 -20.453 1 85.62 139 ASP B N 1
ATOM 3037 C CA . ASP B 1 139 ? -9.82 -8.336 -20.969 1 85.62 139 ASP B CA 1
ATOM 3038 C C . ASP B 1 139 ? -8.602 -8.875 -20.234 1 85.62 139 ASP B C 1
ATOM 3040 O O . ASP B 1 139 ? -7.539 -8.242 -20.234 1 85.62 139 ASP B O 1
ATOM 3044 N N . LEU B 1 140 ? -8.781 -10.031 -19.734 1 90.94 140 LEU B N 1
ATOM 3045 C CA . LEU B 1 140 ? -7.781 -10.594 -18.828 1 90.94 140 LEU B CA 1
ATOM 3046 C C . LEU B 1 140 ? -6.477 -10.875 -19.562 1 90.94 140 LEU B C 1
ATOM 3048 O O . LEU B 1 140 ? -5.395 -10.562 -19.062 1 90.94 140 LEU B O 1
ATOM 3052 N N . ASP B 1 141 ? -6.562 -11.375 -20.734 1 90.69 141 ASP B N 1
ATOM 3053 C CA . ASP B 1 141 ? -5.379 -11.703 -21.531 1 90.69 141 ASP B CA 1
ATOM 3054 C C . ASP B 1 141 ? -4.609 -10.438 -21.922 1 90.69 141 ASP B C 1
ATOM 3056 O O . ASP B 1 141 ? -3.377 -10.43 -21.875 1 90.69 141 ASP B O 1
ATOM 3060 N N . GLU B 1 142 ? -5.336 -9.469 -22.281 1 90.44 142 GLU B N 1
ATOM 3061 C CA . GLU B 1 142 ? -4.691 -8.211 -22.641 1 90.44 142 GLU B CA 1
ATOM 3062 C C . GLU B 1 142 ? -3.996 -7.574 -21.438 1 90.44 142 GLU B C 1
ATOM 3064 O O . GLU B 1 142 ? -2.891 -7.043 -21.562 1 90.44 142 GLU B O 1
ATOM 3069 N N . LEU B 1 143 ? -4.645 -7.625 -20.328 1 92.94 143 LEU B N 1
ATOM 3070 C CA . LEU B 1 143 ? -4.043 -7.07 -19.109 1 92.94 143 LEU B CA 1
ATOM 3071 C C . LEU B 1 143 ? -2.764 -7.812 -18.75 1 92.94 143 LEU B C 1
ATOM 3073 O O . LEU B 1 143 ? -1.759 -7.195 -18.406 1 92.94 143 LEU B O 1
ATOM 3077 N N . CYS B 1 144 ? -2.795 -9.102 -18.906 1 94.62 144 CYS B N 1
ATOM 3078 C CA . CYS B 1 144 ? -1.597 -9.898 -18.656 1 94.62 144 CYS B CA 1
ATOM 3079 C C . CYS B 1 144 ? -0.492 -9.539 -19.641 1 94.62 144 CYS B C 1
ATOM 3081 O O . CYS B 1 144 ? 0.677 -9.445 -19.266 1 94.62 144 CYS B O 1
ATOM 3083 N N . ARG B 1 145 ? -0.883 -9.328 -20.828 1 93.19 145 ARG B N 1
ATOM 3084 C CA . ARG B 1 145 ? 0.084 -8.938 -21.844 1 93.19 145 ARG B CA 1
ATOM 3085 C C . ARG B 1 145 ? 0.733 -7.602 -21.5 1 93.19 145 ARG B C 1
ATOM 3087 O O . ARG B 1 145 ? 1.954 -7.457 -21.594 1 93.19 145 ARG B O 1
ATOM 3094 N N . ILE B 1 146 ? -0.042 -6.652 -21.125 1 92.31 146 ILE B N 1
ATOM 3095 C CA . ILE B 1 146 ? 0.452 -5.332 -20.75 1 92.31 146 ILE B CA 1
ATOM 3096 C C . ILE B 1 146 ? 1.396 -5.445 -19.562 1 92.31 146 ILE B C 1
ATOM 3098 O O . ILE B 1 146 ? 2.479 -4.855 -19.562 1 92.31 146 ILE B O 1
ATOM 3102 N N . PHE B 1 147 ? 0.972 -6.152 -18.578 1 95.31 147 PHE B N 1
ATOM 3103 C CA . PHE B 1 147 ? 1.812 -6.32 -17.406 1 95.31 147 PHE B CA 1
ATOM 3104 C C . PHE B 1 147 ? 3.15 -6.949 -17.781 1 95.31 147 PHE B C 1
ATOM 3106 O O . PHE B 1 147 ? 4.203 -6.484 -17.328 1 95.31 147 PHE B O 1
ATOM 3113 N N . GLY B 1 148 ? 3.062 -7.984 -18.562 1 95.5 148 GLY B N 1
ATOM 3114 C CA . GLY B 1 148 ? 4.281 -8.625 -19.047 1 95.5 148 GLY B CA 1
ATOM 3115 C C . GLY B 1 148 ? 5.199 -7.668 -19.781 1 95.5 148 GLY B C 1
ATOM 3116 O O . GLY B 1 148 ? 6.418 -7.691 -19.578 1 95.5 148 GLY B O 1
ATOM 3117 N N . ALA B 1 149 ? 4.633 -6.84 -20.562 1 93.12 149 ALA B N 1
ATOM 3118 C CA . ALA B 1 149 ? 5.414 -5.855 -21.312 1 93.12 149 ALA B CA 1
ATOM 3119 C C . ALA B 1 149 ? 6.09 -4.863 -20.375 1 93.12 149 ALA B C 1
ATOM 3121 O O . ALA B 1 149 ? 7.254 -4.508 -20.562 1 93.12 149 ALA B O 1
ATOM 3122 N N . LEU B 1 150 ? 5.359 -4.445 -19.422 1 94.56 150 LEU B N 1
ATOM 3123 C CA . LEU B 1 150 ? 5.926 -3.514 -18.453 1 94.56 150 LEU B CA 1
ATOM 3124 C C . LEU B 1 150 ? 7.086 -4.152 -17.703 1 94.56 150 LEU B C 1
ATOM 3126 O O . LEU B 1 150 ? 8.156 -3.551 -17.578 1 94.56 150 LEU B O 1
ATOM 3130 N N . VAL B 1 151 ? 6.891 -5.355 -17.281 1 96.94 151 VAL B N 1
ATOM 3131 C CA . VAL B 1 151 ? 7.914 -6.055 -16.5 1 96.94 151 VAL B CA 1
ATOM 3132 C C . VAL B 1 151 ? 9.156 -6.273 -17.375 1 96.94 151 VAL B C 1
ATOM 3134 O O . VAL B 1 151 ? 10.281 -6.098 -16.906 1 96.94 151 VAL B O 1
ATOM 3137 N N . SER B 1 152 ? 8.961 -6.566 -18.594 1 94.94 152 SER B N 1
ATOM 3138 C CA . SER B 1 152 ? 10.062 -6.801 -19.516 1 94.94 152 SER B CA 1
ATOM 3139 C C . SER B 1 152 ? 10.836 -5.52 -19.797 1 94.94 152 SER B C 1
ATOM 3141 O O . SER B 1 152 ? 11.969 -5.562 -20.281 1 94.94 152 SER B O 1
ATOM 3143 N N . GLY B 1 153 ? 10.227 -4.422 -19.516 1 93 153 GLY B N 1
ATOM 3144 C CA . GLY B 1 153 ? 10.859 -3.131 -19.75 1 93 153 GLY B CA 1
ATOM 3145 C C . GLY B 1 153 ? 11.68 -2.646 -18.562 1 93 153 GLY B C 1
ATOM 3146 O O . GLY B 1 153 ? 12.367 -1.628 -18.656 1 93 153 GLY B O 1
ATOM 3147 N N . LEU B 1 154 ? 11.664 -3.332 -17.453 1 94.12 154 LEU B N 1
ATOM 3148 C CA . LEU B 1 154 ? 12.445 -2.945 -16.281 1 94.12 154 LEU B CA 1
ATOM 3149 C C . LEU B 1 154 ? 13.93 -3.246 -16.484 1 94.12 154 LEU B C 1
ATOM 3151 O O . LEU B 1 154 ? 14.281 -4.273 -17.078 1 94.12 154 LEU B O 1
ATOM 3155 N N . PRO B 1 155 ? 14.766 -2.406 -16.062 1 93.62 155 PRO B N 1
ATOM 3156 C CA . PRO B 1 155 ? 16.203 -2.645 -16.203 1 93.62 155 PRO B CA 1
ATOM 3157 C C . PRO B 1 155 ? 16.719 -3.766 -15.305 1 93.62 155 PRO B C 1
ATOM 3159 O O . PRO B 1 155 ? 16.062 -4.117 -14.32 1 93.62 155 PRO B O 1
ATOM 3162 N N . PRO B 1 156 ? 17.891 -4.328 -15.609 1 93.5 156 PRO B N 1
ATOM 3163 C CA . PRO B 1 156 ? 18.406 -5.508 -14.906 1 93.5 156 PRO B CA 1
ATOM 3164 C C . PRO B 1 156 ? 18.859 -5.199 -13.484 1 93.5 156 PRO B C 1
ATOM 3166 O O . PRO B 1 156 ? 19.062 -6.117 -12.68 1 93.5 156 PRO B O 1
ATOM 3169 N N . ASP B 1 157 ? 19.016 -3.996 -13.125 1 88.69 157 ASP B N 1
ATOM 3170 C CA . ASP B 1 157 ? 19.5 -3.666 -11.797 1 88.69 157 ASP B CA 1
ATOM 3171 C C . ASP B 1 157 ? 18.359 -3.551 -10.797 1 88.69 157 ASP B C 1
ATOM 3173 O O . ASP B 1 157 ? 18.578 -3.379 -9.594 1 88.69 157 ASP B O 1
ATOM 3177 N N . LEU B 1 158 ? 17.141 -3.758 -11.289 1 92 158 LEU B N 1
ATOM 3178 C CA . LEU B 1 158 ? 15.977 -3.67 -10.398 1 92 158 LEU B CA 1
ATOM 3179 C C . LEU B 1 158 ? 15.484 -5.059 -10.016 1 92 158 LEU B C 1
ATOM 3181 O O . LEU B 1 158 ? 15.695 -6.027 -10.742 1 92 158 LEU B O 1
ATOM 3185 N N . VAL B 1 159 ? 14.93 -5.109 -8.82 1 92 159 VAL B N 1
ATOM 3186 C CA . VAL B 1 159 ? 14.203 -6.285 -8.352 1 92 159 VAL B CA 1
ATOM 3187 C C . VAL B 1 159 ? 12.719 -5.961 -8.219 1 92 159 VAL B C 1
ATOM 3189 O O . VAL B 1 159 ? 12.344 -4.988 -7.559 1 92 159 VAL B O 1
ATOM 3192 N N . LEU B 1 160 ? 11.914 -6.688 -8.891 1 96.56 160 LEU B N 1
ATOM 3193 C CA . LEU B 1 160 ? 10.469 -6.566 -8.773 1 96.56 160 LEU B CA 1
ATOM 3194 C C . LEU B 1 160 ? 9.906 -7.637 -7.848 1 96.56 160 LEU B C 1
ATOM 3196 O O . LEU B 1 160 ? 10.07 -8.828 -8.102 1 96.56 160 LEU B O 1
ATOM 3200 N N . VAL B 1 161 ? 9.305 -7.211 -6.762 1 95.5 161 VAL B N 1
ATOM 3201 C CA . VAL B 1 161 ? 8.672 -8.125 -5.82 1 95.5 161 VAL B CA 1
ATOM 3202 C C . VAL B 1 161 ? 7.152 -8.016 -5.938 1 95.5 161 VAL B C 1
ATOM 3204 O O . VAL B 1 161 ? 6.582 -6.949 -5.707 1 95.5 161 VAL B O 1
ATOM 3207 N N . CYS B 1 162 ? 6.477 -9.047 -6.32 1 98 162 CYS B N 1
ATOM 3208 C CA . CYS B 1 162 ? 5.02 -9.117 -6.371 1 98 162 CYS B CA 1
ATOM 3209 C C . CYS B 1 162 ? 4.477 -9.961 -5.223 1 98 162 CYS B C 1
ATOM 3211 O O . CYS B 1 162 ? 4.836 -11.133 -5.078 1 98 162 CYS B O 1
ATOM 3213 N N . VAL B 1 163 ? 3.619 -9.391 -4.445 1 97.62 163 VAL B N 1
ATOM 3214 C CA . VAL B 1 163 ? 3.029 -10.086 -3.309 1 97.62 163 VAL B CA 1
ATOM 3215 C C . VAL B 1 163 ? 1.518 -10.195 -3.496 1 97.62 163 VAL B C 1
ATOM 3217 O O . VAL B 1 163 ? 0.833 -9.188 -3.682 1 97.62 163 VAL B O 1
ATOM 3220 N N . VAL B 1 164 ? 1.004 -11.375 -3.52 1 98 164 VAL B N 1
ATOM 3221 C CA . VAL B 1 164 ? -0.43 -11.641 -3.514 1 98 164 VAL B CA 1
ATOM 3222 C C . VAL B 1 164 ? -0.819 -12.344 -2.213 1 98 164 VAL B C 1
ATOM 3224 O O . VAL B 1 164 ? -0.492 -13.516 -2.01 1 98 164 VAL B O 1
ATOM 3227 N N . ASP B 1 165 ? -1.464 -11.648 -1.343 1 94.81 165 ASP B N 1
ATOM 3228 C CA . ASP B 1 165 ? -1.852 -12.172 -0.037 1 94.81 165 ASP B CA 1
ATOM 3229 C C . ASP B 1 165 ? -3.332 -12.539 -0.012 1 94.81 165 ASP B C 1
ATOM 3231 O O . ASP B 1 165 ? -4.141 -11.938 -0.72 1 94.81 165 ASP B O 1
ATOM 3235 N N . GLY B 1 166 ? -3.641 -13.469 0.814 1 95 166 GLY B N 1
ATOM 3236 C CA . GLY B 1 166 ? -5.023 -13.898 0.96 1 95 166 GLY B CA 1
ATOM 3237 C C . GLY B 1 166 ? -5.508 -14.75 -0.2 1 95 166 GLY B C 1
ATOM 3238 O O . GLY B 1 166 ? -6.672 -14.656 -0.599 1 95 166 GLY B O 1
ATOM 3239 N N . ALA B 1 167 ? -4.699 -15.562 -0.73 1 95.94 167 ALA B N 1
ATOM 3240 C CA . ALA B 1 167 ? -4.98 -16.297 -1.96 1 95.94 167 ALA B CA 1
ATOM 3241 C C . ALA B 1 167 ? -6.211 -17.188 -1.801 1 95.94 167 ALA B C 1
ATOM 3243 O O . ALA B 1 167 ? -6.941 -17.422 -2.766 1 95.94 167 ALA B O 1
ATOM 3244 N N . ALA B 1 168 ? -6.496 -17.625 -0.593 1 93.88 168 ALA B N 1
ATOM 3245 C CA . ALA B 1 168 ? -7.633 -18.5 -0.338 1 93.88 168 ALA B CA 1
ATOM 3246 C C . ALA B 1 168 ? -8.945 -17.812 -0.676 1 93.88 168 ALA B C 1
ATOM 3248 O O . ALA B 1 168 ? -9.93 -18.469 -1.035 1 93.88 168 ALA B O 1
ATOM 3249 N N . TYR B 1 169 ? -8.977 -16.5 -0.663 1 92.25 169 TYR B N 1
ATOM 3250 C CA . TYR B 1 169 ? -10.18 -15.75 -0.988 1 92.25 169 TYR B CA 1
ATOM 3251 C C . TYR B 1 169 ? -10.555 -15.93 -2.453 1 92.25 169 TYR B C 1
ATOM 3253 O O . TYR B 1 169 ? -11.727 -15.805 -2.818 1 92.25 169 TYR B O 1
ATOM 3261 N N . TYR B 1 170 ? -9.609 -16.234 -3.252 1 93.81 170 TYR B N 1
ATOM 3262 C CA . TYR B 1 170 ? -9.867 -16.312 -4.684 1 93.81 170 TYR B CA 1
ATOM 3263 C C . TYR B 1 170 ? -9.898 -17.766 -5.148 1 93.81 170 TYR B C 1
ATOM 3265 O O . TYR B 1 170 ? -10.016 -18.031 -6.348 1 93.81 170 TYR B O 1
ATOM 3273 N N . GLU B 1 171 ? -9.68 -18.688 -4.184 1 92.12 171 GLU B N 1
ATOM 3274 C CA . GLU B 1 171 ? -9.945 -20.094 -4.508 1 92.12 171 GLU B CA 1
ATOM 3275 C C . GLU B 1 171 ? -11.422 -20.422 -4.344 1 92.12 171 GLU B C 1
ATOM 3277 O O . GLU B 1 171 ? -11.781 -21.312 -3.57 1 92.12 171 GLU B O 1
ATOM 3282 N N . ARG B 1 172 ? -12.234 -19.734 -4.902 1 90.25 172 ARG B N 1
ATOM 3283 C CA . ARG B 1 172 ? -13.68 -19.875 -5.016 1 90.25 172 ARG B CA 1
ATOM 3284 C C . ARG B 1 172 ? -14.109 -19.953 -6.48 1 90.25 172 ARG B C 1
ATOM 3286 O O . ARG B 1 172 ? -13.453 -19.375 -7.355 1 90.25 172 ARG B O 1
ATOM 3293 N N . PRO B 1 173 ? -15.156 -20.625 -6.656 1 89.62 173 PRO B N 1
ATOM 3294 C CA . PRO B 1 173 ? -15.562 -20.891 -8.039 1 89.62 173 PRO B CA 1
ATOM 3295 C C . PRO B 1 173 ? -15.695 -19.609 -8.859 1 89.62 173 PRO B C 1
ATOM 3297 O O . PRO B 1 173 ? -15.352 -19.578 -10.047 1 89.62 173 PRO B O 1
ATOM 3300 N N . GLU B 1 174 ? -16.156 -18.531 -8.227 1 89.25 174 GLU B N 1
ATOM 3301 C CA . GLU B 1 174 ? -16.438 -17.297 -8.953 1 89.25 174 GLU B CA 1
ATOM 3302 C C . GLU B 1 174 ? -15.141 -16.578 -9.344 1 89.25 174 GLU B C 1
ATOM 3304 O O . GLU B 1 174 ? -15.141 -15.734 -10.242 1 89.25 174 GLU B O 1
ATOM 3309 N N . PHE B 1 175 ? -14.016 -16.953 -8.656 1 91.94 175 PHE B N 1
ATOM 3310 C CA . PHE B 1 175 ? -12.812 -16.156 -8.828 1 91.94 175 PHE B CA 1
ATOM 3311 C C . PHE B 1 175 ? -11.664 -17 -9.367 1 91.94 175 PHE B C 1
ATOM 3313 O O . PHE B 1 175 ? -10.719 -16.484 -9.961 1 91.94 175 PHE B O 1
ATOM 3320 N N . LEU B 1 176 ? -11.758 -18.234 -9.227 1 94.31 176 LEU B N 1
ATOM 3321 C CA . LEU B 1 176 ? -10.609 -19.125 -9.359 1 94.31 176 LEU B CA 1
ATOM 3322 C C . LEU B 1 176 ? -10.07 -19.109 -10.789 1 94.31 176 LEU B C 1
ATOM 3324 O O . LEU B 1 176 ? -8.859 -19.047 -10.992 1 94.31 176 LEU B O 1
ATOM 3328 N N . ALA B 1 177 ? -10.922 -19.141 -11.75 1 93.88 177 ALA B N 1
ATOM 3329 C CA . ALA B 1 177 ? -10.477 -19.219 -13.141 1 93.88 177 ALA B CA 1
ATOM 3330 C C . ALA B 1 177 ? -9.602 -18.016 -13.508 1 93.88 177 ALA B C 1
ATOM 3332 O O . ALA B 1 177 ? -8.461 -18.188 -13.945 1 93.88 177 ALA B O 1
ATOM 3333 N N . ASP B 1 178 ? -10.094 -16.797 -13.305 1 93.31 178 ASP B N 1
ATOM 3334 C CA . ASP B 1 178 ? -9.344 -15.586 -13.625 1 93.31 178 ASP B CA 1
ATOM 3335 C C . ASP B 1 178 ? -8.086 -15.469 -12.758 1 93.31 178 ASP B C 1
ATOM 3337 O O . ASP B 1 178 ? -7.023 -15.086 -13.25 1 93.31 178 ASP B O 1
ATOM 3341 N N . ALA B 1 179 ? -8.234 -15.789 -11.516 1 95.69 179 ALA B N 1
ATOM 3342 C CA . ALA B 1 179 ? -7.094 -15.719 -10.609 1 95.69 179 ALA B CA 1
ATOM 3343 C C . ALA B 1 179 ? -5.98 -16.656 -11.039 1 95.69 179 ALA B C 1
ATOM 3345 O O . ALA B 1 179 ? -4.801 -16.312 -10.984 1 95.69 179 ALA B O 1
ATOM 3346 N N . SER B 1 180 ? -6.379 -17.797 -11.477 1 95.38 180 SER B N 1
ATOM 3347 C CA . SER B 1 180 ? -5.406 -18.781 -11.93 1 95.38 180 SER B CA 1
ATOM 3348 C C . SER B 1 180 ? -4.648 -18.297 -13.156 1 95.38 180 SER B C 1
ATOM 3350 O O . SER B 1 180 ? -3.436 -18.484 -13.266 1 95.38 180 SER B O 1
ATOM 3352 N N . VAL B 1 181 ? -5.328 -17.672 -14.031 1 95.62 181 VAL B N 1
ATOM 3353 C CA . VAL B 1 181 ? -4.707 -17.125 -15.234 1 95.62 181 VAL B CA 1
ATOM 3354 C C . VAL B 1 181 ? -3.674 -16.078 -14.852 1 95.62 181 VAL B C 1
ATOM 3356 O O . VAL B 1 181 ? -2.547 -16.094 -15.352 1 95.62 181 VAL B O 1
ATOM 3359 N N . VAL B 1 182 ? -4.059 -15.211 -13.961 1 97.31 182 VAL B N 1
ATOM 3360 C CA . VAL B 1 182 ? -3.184 -14.117 -13.555 1 97.31 182 VAL B CA 1
ATOM 3361 C C . VAL B 1 182 ? -1.981 -14.672 -12.797 1 97.31 182 VAL B C 1
ATOM 3363 O O . VAL B 1 182 ? -0.844 -14.258 -13.031 1 97.31 182 VAL B O 1
ATOM 3366 N N . LEU B 1 183 ? -2.215 -15.609 -11.914 1 97.5 183 LEU B N 1
ATOM 3367 C CA . LEU B 1 183 ? -1.123 -16.219 -11.164 1 97.5 183 LEU B CA 1
ATOM 3368 C C . LEU B 1 183 ? -0.148 -16.922 -12.094 1 97.5 183 LEU B C 1
ATOM 3370 O O . LEU B 1 183 ? 1.069 -16.797 -11.945 1 97.5 183 LEU B O 1
ATOM 3374 N N . ALA B 1 184 ? -0.687 -17.625 -13.008 1 96.69 184 ALA B N 1
ATOM 3375 C CA . ALA B 1 184 ? 0.173 -18.266 -13.992 1 96.69 184 ALA B CA 1
ATOM 3376 C C . ALA B 1 184 ? 1.014 -17.25 -14.75 1 96.69 184 ALA B C 1
ATOM 3378 O O . ALA B 1 184 ? 2.203 -17.469 -14.992 1 96.69 184 ALA B O 1
ATOM 3379 N N . CYS B 1 185 ? 0.41 -16.172 -15.078 1 97.12 185 CYS B N 1
ATOM 3380 C CA . CYS B 1 185 ? 1.084 -15.094 -15.805 1 97.12 185 CYS B CA 1
ATOM 3381 C C . CYS B 1 185 ? 2.262 -14.547 -15.008 1 97.12 185 CYS B C 1
ATOM 3383 O O . CYS B 1 185 ? 3.379 -14.461 -15.523 1 97.12 185 CYS B O 1
ATOM 3385 N N . ILE B 1 186 ? 2.057 -14.25 -13.773 1 98 186 ILE B N 1
ATOM 3386 C CA . ILE B 1 186 ? 3.109 -13.609 -12.992 1 98 186 ILE B CA 1
ATOM 3387 C C . ILE B 1 186 ? 4.184 -14.633 -12.633 1 98 186 ILE B C 1
ATOM 3389 O O . ILE B 1 186 ? 5.371 -14.312 -12.594 1 98 186 ILE B O 1
ATOM 3393 N N . LEU B 1 187 ? 3.766 -15.883 -12.375 1 97.94 187 LEU B N 1
ATOM 3394 C CA . LEU B 1 187 ? 4.738 -16.938 -12.102 1 97.94 187 LEU B CA 1
ATOM 3395 C C . LEU B 1 187 ? 5.641 -17.172 -13.312 1 97.94 187 LEU B C 1
ATOM 3397 O O . LEU B 1 187 ? 6.852 -17.344 -13.156 1 97.94 187 LEU B O 1
ATOM 3401 N N . ARG B 1 188 ? 5.09 -17.125 -14.469 1 97.5 188 ARG B N 1
ATOM 3402 C CA . ARG B 1 188 ? 5.863 -17.312 -15.695 1 97.5 188 ARG B CA 1
ATOM 3403 C C . ARG B 1 188 ? 6.914 -16.219 -15.859 1 97.5 188 ARG B C 1
ATOM 3405 O O . ARG B 1 188 ? 8.023 -16.484 -16.328 1 97.5 188 ARG B O 1
ATOM 3412 N N . LEU B 1 189 ? 6.562 -15.031 -15.461 1 97.81 189 LEU B N 1
ATOM 3413 C CA . LEU B 1 189 ? 7.504 -13.922 -15.57 1 97.81 189 LEU B CA 1
ATOM 3414 C C . LEU B 1 189 ? 8.719 -14.148 -14.688 1 97.81 189 LEU B C 1
ATOM 3416 O O . LEU B 1 189 ? 9.836 -13.75 -15.039 1 97.81 189 LEU B O 1
ATOM 3420 N N . SER B 1 190 ? 8.555 -14.758 -13.547 1 97.19 190 SER B N 1
ATOM 3421 C CA . SER B 1 190 ? 9.656 -15.023 -12.633 1 97.19 190 SER B CA 1
ATOM 3422 C C . SER B 1 190 ? 10.523 -16.172 -13.141 1 97.19 190 SER B C 1
ATOM 3424 O O . SER B 1 190 ? 11.617 -16.406 -12.617 1 97.19 190 SER B O 1
ATOM 3426 N N . MET B 1 191 ? 10.047 -16.891 -14.148 1 96.25 191 MET B N 1
ATOM 3427 C CA . MET B 1 191 ? 10.789 -18.016 -14.703 1 96.25 191 MET B CA 1
ATOM 3428 C C . MET B 1 191 ? 11.328 -17.672 -16.094 1 96.25 191 MET B C 1
ATOM 3430 O O . MET B 1 191 ? 11.992 -18.5 -16.719 1 96.25 191 MET B O 1
ATOM 3434 N N . ASP B 1 192 ? 10.984 -16.531 -16.594 1 96.44 192 ASP B N 1
ATOM 3435 C CA . ASP B 1 192 ? 11.359 -16.109 -17.938 1 96.44 192 ASP B CA 1
ATOM 3436 C C . ASP B 1 192 ? 12.734 -15.445 -17.938 1 96.44 192 ASP B C 1
ATOM 3438 O O . ASP B 1 192 ? 12.875 -14.297 -17.516 1 96.44 192 ASP B O 1
ATOM 3442 N N . ASP B 1 193 ? 13.711 -16.031 -18.484 1 94.94 193 ASP B N 1
ATOM 3443 C CA . ASP B 1 193 ? 15.094 -15.57 -18.484 1 94.94 193 ASP B CA 1
ATOM 3444 C C . ASP B 1 193 ? 15.266 -14.336 -19.359 1 94.94 193 ASP B C 1
ATOM 3446 O O . ASP B 1 193 ? 16.281 -13.641 -19.281 1 94.94 193 ASP B O 1
ATOM 3450 N N . SER B 1 194 ? 14.281 -14.047 -20.156 1 96.19 194 SER B N 1
ATOM 3451 C CA . SER B 1 194 ? 14.391 -12.891 -21.031 1 96.19 194 SER B CA 1
ATOM 3452 C C . SER B 1 194 ? 14.031 -11.602 -20.297 1 96.19 194 SER B C 1
ATOM 3454 O O . SER B 1 194 ? 14.312 -10.5 -20.781 1 96.19 194 SER B O 1
ATOM 3456 N N . VAL B 1 195 ? 13.414 -11.734 -19.141 1 96.75 195 VAL B N 1
ATOM 3457 C CA . VAL B 1 195 ? 13.109 -10.57 -18.328 1 96.75 195 VAL B CA 1
ATOM 3458 C C . VAL B 1 195 ? 14.383 -10.078 -17.641 1 96.75 195 VAL B C 1
ATOM 3460 O O . VAL B 1 195 ? 15.016 -10.82 -16.891 1 96.75 195 VAL B O 1
ATOM 3463 N N . PRO B 1 196 ? 14.781 -8.859 -17.906 1 96.81 196 PRO B N 1
ATOM 3464 C CA . PRO B 1 196 ? 16.062 -8.375 -17.375 1 96.81 196 PRO B CA 1
ATOM 3465 C C . PRO B 1 196 ? 16.047 -8.242 -15.852 1 96.81 196 PRO B C 1
ATOM 3467 O O . PRO B 1 196 ? 17.016 -8.633 -15.188 1 96.81 196 PRO B O 1
ATOM 3470 N N . ALA B 1 197 ? 15.031 -7.758 -15.289 1 95.69 197 ALA B N 1
ATOM 3471 C CA . ALA B 1 197 ? 14.953 -7.543 -13.844 1 95.69 197 ALA B CA 1
ATOM 3472 C C . ALA B 1 197 ? 14.758 -8.867 -13.102 1 95.69 197 ALA B C 1
ATOM 3474 O O . ALA B 1 197 ? 14.203 -9.82 -13.656 1 95.69 197 ALA B O 1
ATOM 3475 N N . VAL B 1 198 ? 15.266 -8.938 -11.906 1 95.19 198 VAL B N 1
ATOM 3476 C CA . VAL B 1 198 ? 14.938 -10.055 -11.031 1 95.19 198 VAL B CA 1
ATOM 3477 C C . VAL B 1 198 ? 13.477 -9.953 -10.578 1 95.19 198 VAL B C 1
ATOM 3479 O O . VAL B 1 198 ? 13.031 -8.891 -10.141 1 95.19 198 VAL B O 1
ATOM 3482 N N . VAL B 1 199 ? 12.742 -11.023 -10.766 1 97.69 199 VAL B N 1
ATOM 3483 C CA . VAL B 1 199 ? 11.328 -11.031 -10.414 1 97.69 199 VAL B CA 1
ATOM 3484 C C . VAL B 1 199 ? 11.078 -12.039 -9.297 1 97.69 199 VAL B C 1
ATOM 3486 O O . VAL B 1 199 ? 11.367 -13.234 -9.453 1 97.69 199 VAL B O 1
ATOM 3489 N N . LYS B 1 200 ? 10.594 -11.555 -8.195 1 96.06 200 LYS B N 1
ATOM 3490 C CA . LYS B 1 200 ? 10.289 -12.391 -7.043 1 96.06 200 LYS B CA 1
ATOM 3491 C C . LYS B 1 200 ? 8.789 -12.383 -6.742 1 96.06 200 LYS B C 1
ATOM 3493 O O . LYS B 1 200 ? 8.18 -11.312 -6.625 1 96.06 200 LYS B O 1
ATOM 3498 N N . ILE B 1 201 ? 8.211 -13.586 -6.609 1 98.19 201 ILE B N 1
ATOM 3499 C CA . ILE B 1 201 ? 6.773 -13.711 -6.379 1 98.19 201 ILE B CA 1
ATOM 3500 C C . ILE B 1 201 ? 6.523 -14.344 -5.016 1 98.19 201 ILE B C 1
ATOM 3502 O O . ILE B 1 201 ? 7.086 -15.391 -4.699 1 98.19 201 ILE B O 1
ATOM 3506 N N . LEU B 1 202 ? 5.766 -13.648 -4.207 1 96.94 202 LEU B N 1
ATOM 3507 C CA . LEU B 1 202 ? 5.293 -14.195 -2.941 1 96.94 202 LEU B CA 1
ATOM 3508 C C . LEU B 1 202 ? 3.773 -14.312 -2.928 1 96.94 202 LEU B C 1
ATOM 3510 O O . LEU B 1 202 ? 3.068 -13.305 -3.053 1 96.94 202 LEU B O 1
ATOM 3514 N N . VAL B 1 203 ? 3.289 -15.523 -2.855 1 98.19 203 VAL B N 1
ATOM 3515 C CA . VAL B 1 203 ? 1.865 -15.758 -2.641 1 98.19 203 VAL B CA 1
ATOM 3516 C C . VAL B 1 203 ? 1.632 -16.25 -1.211 1 98.19 203 VAL B C 1
ATOM 3518 O O . VAL B 1 203 ? 2.35 -17.125 -0.721 1 98.19 203 VAL B O 1
ATOM 3521 N N . ALA B 1 204 ? 0.724 -15.594 -0.509 1 95.75 204 ALA B N 1
ATOM 3522 C CA . ALA B 1 204 ? 0.415 -15.961 0.871 1 95.75 204 ALA B CA 1
ATOM 3523 C C . ALA B 1 204 ? -1.067 -16.281 1.035 1 95.75 204 ALA B C 1
ATOM 3525 O O . ALA B 1 204 ? -1.923 -15.625 0.44 1 95.75 204 ALA B O 1
ATOM 3526 N N . SER B 1 205 ? -1.327 -17.297 1.771 1 94.75 205 SER B N 1
ATOM 3527 C CA . SER B 1 205 ? -2.689 -17.703 2.086 1 94.75 205 SER B CA 1
ATOM 3528 C C . SER B 1 205 ? -2.834 -18.062 3.562 1 94.75 205 SER B C 1
ATOM 3530 O O . SER B 1 205 ? -2.002 -18.781 4.117 1 94.75 205 SER B O 1
ATOM 3532 N N . PRO B 1 206 ? -3.922 -17.516 4.191 1 88.19 206 PRO B N 1
ATOM 3533 C CA . PRO B 1 206 ? -4.086 -17.828 5.613 1 88.19 206 PRO B CA 1
ATOM 3534 C C . PRO B 1 206 ? -4.367 -19.312 5.852 1 88.19 206 PRO B C 1
ATOM 3536 O O . PRO B 1 206 ? -4.102 -19.828 6.941 1 88.19 206 PRO B O 1
ATOM 3539 N N . VAL B 1 207 ? -4.914 -20 4.832 1 90.56 207 VAL B N 1
ATOM 3540 C CA . VAL B 1 207 ? -5.199 -21.438 4.891 1 90.56 207 VAL B CA 1
ATOM 3541 C C . VAL B 1 207 ? -4.562 -22.141 3.695 1 90.56 207 VAL B C 1
ATOM 3543 O O . VAL B 1 207 ? -4.262 -21.5 2.682 1 90.56 207 VAL B O 1
ATOM 3546 N N . PRO B 1 208 ? -4.344 -23.438 3.842 1 92.31 208 PRO B N 1
ATOM 3547 C CA . PRO B 1 208 ? -3.816 -24.156 2.682 1 92.31 208 PRO B CA 1
ATOM 3548 C C . PRO B 1 208 ? -4.734 -24.078 1.466 1 92.31 208 PRO B C 1
ATOM 3550 O O . PRO B 1 208 ? -5.957 -24.094 1.609 1 92.31 208 PRO B O 1
ATOM 3553 N N . THR B 1 209 ? -4.121 -23.984 0.31 1 94.81 209 THR B N 1
ATOM 3554 C CA . THR B 1 209 ? -4.867 -23.922 -0.942 1 94.81 209 THR B CA 1
ATOM 3555 C C . THR B 1 209 ? -4.723 -25.234 -1.71 1 94.81 209 THR B C 1
ATOM 3557 O O . THR B 1 209 ? -3.762 -25.984 -1.503 1 94.81 209 THR B O 1
ATOM 3560 N N . THR B 1 210 ? -5.723 -25.516 -2.508 1 94.69 210 THR B N 1
ATOM 3561 C CA . THR B 1 210 ? -5.707 -26.75 -3.293 1 94.69 210 THR B CA 1
ATOM 3562 C C . THR B 1 210 ? -5.395 -26.453 -4.758 1 94.69 210 THR B C 1
ATOM 3564 O O . THR B 1 210 ? -4.617 -27.156 -5.391 1 94.69 210 THR B O 1
ATOM 3567 N N . HIS B 1 211 ? -5.949 -25.484 -5.309 1 95.5 211 HIS B N 1
ATOM 3568 C CA . HIS B 1 211 ? -5.789 -25.172 -6.723 1 95.5 211 HIS B CA 1
ATOM 3569 C C . HIS B 1 211 ? -4.645 -24.188 -6.945 1 95.5 211 HIS B C 1
ATOM 3571 O O . HIS B 1 211 ? -3.787 -24.406 -7.801 1 95.5 211 HIS B O 1
ATOM 3577 N N . ILE B 1 212 ? -4.59 -23.188 -6.117 1 95.88 212 ILE B N 1
ATOM 3578 C CA . ILE B 1 212 ? -3.609 -22.125 -6.262 1 95.88 212 ILE B CA 1
ATOM 3579 C C . ILE B 1 212 ? -2.205 -22.672 -6.023 1 95.88 212 ILE B C 1
ATOM 3581 O O . ILE B 1 212 ? -1.234 -22.188 -6.609 1 95.88 212 ILE B O 1
ATOM 3585 N N . ARG B 1 213 ? -2.16 -23.734 -5.262 1 96.38 213 ARG B N 1
ATOM 3586 C CA . ARG B 1 213 ? -0.854 -24.297 -4.922 1 96.38 213 ARG B CA 1
ATOM 3587 C C . ARG B 1 213 ? -0.294 -25.125 -6.078 1 96.38 213 ARG B C 1
ATOM 3589 O O . ARG B 1 213 ? 0.893 -25.453 -6.09 1 96.38 213 ARG B O 1
ATOM 3596 N N . ARG B 1 214 ? -1.043 -25.469 -7.039 1 96.19 214 ARG B N 1
ATOM 3597 C CA . ARG B 1 214 ? -0.706 -26.469 -8.047 1 96.19 214 ARG B CA 1
ATOM 3598 C C . ARG B 1 214 ? 0.533 -26.062 -8.836 1 96.19 214 ARG B C 1
ATOM 3600 O O . ARG B 1 214 ? 1.4 -26.891 -9.109 1 96.19 214 ARG B O 1
ATOM 3607 N N . PRO B 1 215 ? 0.67 -24.797 -9.18 1 96.25 215 PRO B N 1
ATOM 3608 C CA . PRO B 1 215 ? 1.846 -24.422 -9.969 1 96.25 215 PRO B CA 1
ATOM 3609 C C . PRO B 1 215 ? 3.127 -24.391 -9.141 1 96.25 215 PRO B C 1
ATOM 3611 O O . PRO B 1 215 ? 4.227 -24.297 -9.695 1 96.25 215 PRO B O 1
ATOM 3614 N N . PHE B 1 216 ? 3.053 -24.531 -7.887 1 96.62 216 PHE B N 1
ATOM 3615 C CA . PHE B 1 216 ? 4.219 -24.469 -7.012 1 96.62 216 PHE B CA 1
ATOM 3616 C C . PHE B 1 216 ? 4.746 -25.859 -6.719 1 96.62 216 PHE B C 1
ATOM 3618 O O . PHE B 1 216 ? 3.967 -26.781 -6.461 1 96.62 216 PHE B O 1
ATOM 3625 N N . SER B 1 217 ? 6.039 -26.031 -6.789 1 94.5 217 SER B N 1
ATOM 3626 C CA . SER B 1 217 ? 6.637 -27.266 -6.324 1 94.5 217 SER B CA 1
ATOM 3627 C C . SER B 1 217 ? 6.723 -27.312 -4.801 1 94.5 217 SER B C 1
ATOM 3629 O O . SER B 1 217 ? 6.664 -26.266 -4.145 1 94.5 217 SER B O 1
ATOM 3631 N N . ASP B 1 218 ? 6.922 -28.438 -4.176 1 91.06 218 ASP B N 1
ATOM 3632 C CA . ASP B 1 218 ? 6.938 -28.625 -2.729 1 91.06 218 ASP B CA 1
ATOM 3633 C C . ASP B 1 218 ? 8.062 -27.812 -2.088 1 91.06 218 ASP B C 1
ATOM 3635 O O . ASP B 1 218 ? 7.91 -27.297 -0.973 1 91.06 218 ASP B O 1
ATOM 3639 N N . ASP B 1 219 ? 9.148 -27.672 -2.795 1 91.12 219 ASP B N 1
ATOM 3640 C CA . ASP B 1 219 ? 10.297 -26.953 -2.246 1 91.12 219 ASP B CA 1
ATOM 3641 C C . ASP B 1 219 ? 10.031 -25.453 -2.207 1 91.12 219 ASP B C 1
ATOM 3643 O O . ASP B 1 219 ? 10.766 -24.703 -1.553 1 91.12 219 ASP B O 1
ATOM 3647 N N . THR B 1 220 ? 8.992 -24.969 -2.879 1 94.5 220 THR B N 1
ATOM 3648 C CA . THR B 1 220 ? 8.68 -23.547 -2.906 1 94.5 220 THR B CA 1
ATOM 3649 C C . THR B 1 220 ? 7.414 -23.25 -2.102 1 94.5 220 THR B C 1
ATOM 3651 O O . THR B 1 220 ? 6.824 -22.172 -2.234 1 94.5 220 THR B O 1
ATOM 3654 N N . ILE B 1 221 ? 7.004 -24.234 -1.322 1 94.94 221 ILE B N 1
ATOM 3655 C CA . ILE B 1 221 ? 5.855 -24.047 -0.442 1 94.94 221 ILE B CA 1
ATOM 3656 C C . ILE B 1 221 ? 6.312 -24.078 1.015 1 94.94 221 ILE B C 1
ATOM 3658 O O . ILE B 1 221 ? 6.973 -25.016 1.445 1 94.94 221 ILE B O 1
ATOM 3662 N N . LEU B 1 222 ? 6.035 -23.016 1.688 1 92.06 222 LEU B N 1
ATOM 3663 C CA . LEU B 1 222 ? 6.27 -22.906 3.125 1 92.06 222 LEU B CA 1
ATOM 3664 C C . LEU B 1 222 ? 4.957 -23.016 3.896 1 92.06 222 LEU B C 1
ATOM 3666 O O . LEU B 1 222 ? 4.09 -22.141 3.764 1 92.06 222 LEU B O 1
ATOM 3670 N N . SER B 1 223 ? 4.77 -24.031 4.672 1 88 223 SER B N 1
ATOM 3671 C CA . SER B 1 223 ? 3.588 -24.203 5.512 1 88 223 SER B CA 1
ATOM 3672 C C . SER B 1 223 ? 3.893 -23.875 6.969 1 88 223 SER B C 1
ATOM 3674 O O . SER B 1 223 ? 4.746 -24.516 7.59 1 88 223 SER B O 1
ATOM 3676 N N . MET B 1 224 ? 3.168 -22.953 7.5 1 80.94 224 MET B N 1
ATOM 3677 C CA . MET B 1 224 ? 3.391 -22.547 8.883 1 80.94 224 MET B CA 1
ATOM 3678 C C . MET B 1 224 ? 2.889 -23.609 9.852 1 80.94 224 MET B C 1
ATOM 3680 O O . MET B 1 224 ? 3.346 -23.672 10.992 1 80.94 224 MET B O 1
ATOM 3684 N N . ALA B 1 225 ? 1.817 -24.266 9.492 1 72.06 225 ALA B N 1
ATOM 3685 C CA . ALA B 1 225 ? 1.366 -25.375 10.32 1 72.06 225 ALA B CA 1
ATOM 3686 C C . ALA B 1 225 ? 2.51 -26.344 10.609 1 72.06 225 ALA B C 1
ATOM 3688 O O . ALA B 1 225 ? 2.541 -26.984 11.672 1 72.06 225 ALA B O 1
ATOM 3689 N N . ALA B 1 226 ? 3.355 -26.312 9.719 1 63.59 226 ALA B N 1
ATOM 3690 C CA . ALA B 1 226 ? 4.5 -27.203 9.891 1 63.59 226 ALA B CA 1
ATOM 3691 C C . ALA B 1 226 ? 5.539 -26.594 10.82 1 63.59 226 ALA B C 1
ATOM 3693 O O . ALA B 1 226 ? 6.43 -27.281 11.32 1 63.59 226 ALA B O 1
ATOM 3694 N N . LEU B 1 227 ? 5.328 -25.156 11.094 1 59.25 227 LEU B N 1
ATOM 3695 C CA . LEU B 1 227 ? 6.285 -24.422 11.922 1 59.25 227 LEU B CA 1
ATOM 3696 C C . LEU B 1 227 ? 5.855 -24.438 13.383 1 59.25 227 LEU B C 1
ATOM 3698 O O . LEU B 1 227 ? 6.691 -24.312 14.281 1 59.25 227 LEU B O 1
ATOM 3702 N N . TYR B 1 228 ? 4.477 -24.031 13.773 1 53.44 228 TYR B N 1
ATOM 3703 C CA . TYR B 1 228 ? 3.934 -23.844 15.109 1 53.44 228 TYR B CA 1
ATOM 3704 C C . TYR B 1 228 ? 4.555 -24.812 16.109 1 53.44 228 TYR B C 1
ATOM 3706 O O . TYR B 1 228 ? 4.457 -24.625 17.312 1 53.44 228 TYR B O 1
ATOM 3714 N N . HIS B 1 229 ? 5.211 -25.781 15.898 1 45.47 229 HIS B N 1
ATOM 3715 C CA . HIS B 1 229 ? 5.754 -26.266 17.156 1 45.47 229 HIS B CA 1
ATOM 3716 C C . HIS B 1 229 ? 6.594 -25.203 17.859 1 45.47 229 HIS B C 1
ATOM 3718 O O . HIS B 1 229 ? 7.051 -25.406 18.984 1 45.47 229 HIS B O 1
ATOM 3724 N N . THR B 1 230 ? 6.828 -24 17.297 1 37.03 230 THR B N 1
ATOM 3725 C CA . THR B 1 230 ? 7.66 -23.031 18.016 1 37.03 230 THR B CA 1
ATOM 3726 C C . THR B 1 230 ? 6.898 -21.734 18.25 1 37.03 230 THR B C 1
ATOM 3728 O O . THR B 1 230 ? 6.164 -21.266 17.375 1 37.03 230 THR B O 1
ATOM 3731 N N . GLN B 1 231 ? 6.395 -21.344 19.469 1 34.25 231 GLN B N 1
ATOM 3732 C CA . GLN B 1 231 ? 5.598 -20.266 20.031 1 34.25 231 GLN B CA 1
ATOM 3733 C C . GLN B 1 231 ? 6.016 -18.906 19.469 1 34.25 231 GLN B C 1
ATOM 3735 O O . GLN B 1 231 ? 7.141 -18.453 19.688 1 34.25 231 GLN B O 1
ATOM 3740 N N . TRP B 1 232 ? 5.93 -18.594 18.297 1 36.28 232 TRP B N 1
ATOM 3741 C CA . TRP B 1 232 ? 6.586 -17.406 17.75 1 36.28 232 TRP B CA 1
ATOM 3742 C C . TRP B 1 232 ? 5.805 -16.141 18.094 1 36.28 232 TRP B C 1
ATOM 3744 O O . TRP B 1 232 ? 4.578 -16.109 17.984 1 36.28 232 TRP B O 1
ATOM 3754 N N . ASP B 1 233 ? 6.207 -15.406 18.984 1 34.12 233 ASP B N 1
ATOM 3755 C CA . ASP B 1 233 ? 5.703 -14.094 19.391 1 34.12 233 ASP B CA 1
ATOM 3756 C C . ASP B 1 233 ? 5.77 -13.102 18.234 1 34.12 233 ASP B C 1
ATOM 3758 O O . ASP B 1 233 ? 6.812 -12.953 17.594 1 34.12 233 ASP B O 1
ATOM 3762 N N . HIS B 1 234 ? 4.781 -12.844 17.484 1 35.31 234 HIS B N 1
ATOM 3763 C CA . HIS B 1 234 ? 4.598 -11.914 16.375 1 35.31 234 HIS B CA 1
ATOM 3764 C C . HIS B 1 234 ? 5.07 -10.516 16.734 1 35.31 234 HIS B C 1
ATOM 3766 O O . HIS B 1 234 ? 4.414 -9.812 17.516 1 35.31 234 HIS B O 1
ATOM 3772 N N . SER B 1 235 ? 6.402 -10.266 16.781 1 37.84 235 SER B N 1
ATOM 3773 C CA . SER B 1 235 ? 6.809 -8.875 16.969 1 37.84 235 SER B CA 1
ATOM 3774 C C . SER B 1 235 ? 7.219 -8.25 15.633 1 37.84 235 SER B C 1
ATOM 3776 O O . SER B 1 235 ? 8.211 -8.664 15.023 1 37.84 235 SER B O 1
ATOM 3778 N N . PRO B 1 236 ? 6.184 -7.703 14.852 1 40.28 236 PRO B N 1
ATOM 3779 C CA . PRO B 1 236 ? 6.602 -6.957 13.664 1 40.28 236 PRO B CA 1
ATOM 3780 C C . PRO B 1 236 ? 8 -6.359 13.805 1 40.28 236 PRO B C 1
ATOM 3782 O O . PRO B 1 236 ? 8.773 -6.348 12.836 1 40.28 236 PRO B O 1
ATOM 3785 N N . ALA B 1 237 ? 8.305 -5.984 14.969 1 41.78 237 ALA B N 1
ATOM 3786 C CA . ALA B 1 237 ? 9.656 -5.496 15.25 1 41.78 237 ALA B CA 1
ATOM 3787 C C . ALA B 1 237 ? 10.695 -6.574 14.961 1 41.78 237 ALA B C 1
ATOM 3789 O O . ALA B 1 237 ? 11.773 -6.281 14.438 1 41.78 237 ALA B O 1
ATOM 3790 N N . ARG B 1 238 ? 10.32 -7.746 15.203 1 42.59 238 ARG B N 1
ATOM 3791 C CA . ARG B 1 238 ? 11.258 -8.836 14.945 1 42.59 238 ARG B CA 1
ATOM 3792 C C . ARG B 1 238 ? 11.406 -9.078 13.445 1 42.59 238 ARG B C 1
ATOM 3794 O O . ARG B 1 238 ? 12.516 -9.32 12.961 1 42.59 238 ARG B O 1
ATOM 3801 N N . ILE B 1 239 ? 10.383 -9.062 12.719 1 41.88 239 ILE B N 1
ATOM 3802 C CA . ILE B 1 239 ? 10.438 -9.258 11.273 1 41.88 239 ILE B CA 1
ATOM 3803 C C . ILE B 1 239 ? 11.328 -8.188 10.641 1 41.88 239 ILE B C 1
ATOM 3805 O O . ILE B 1 239 ? 12.195 -8.508 9.82 1 41.88 239 ILE B O 1
ATOM 3809 N N . GLU B 1 240 ? 11.031 -7 10.992 1 40.19 240 GLU B N 1
ATOM 3810 C CA . GLU B 1 240 ? 11.844 -5.906 10.469 1 40.19 240 GLU B CA 1
ATOM 3811 C C . GLU B 1 240 ? 13.32 -6.098 10.82 1 40.19 240 GLU B C 1
ATOM 3813 O O . GLU B 1 240 ? 14.195 -5.898 9.969 1 40.19 240 GLU B O 1
ATOM 3818 N N . ARG B 1 241 ? 13.523 -6.477 12.023 1 42.44 241 ARG B N 1
ATOM 3819 C CA . ARG B 1 241 ? 14.898 -6.734 12.453 1 42.44 241 ARG B CA 1
ATOM 3820 C C . ARG B 1 241 ? 15.531 -7.828 11.602 1 42.44 241 ARG B C 1
ATOM 3822 O O . ARG B 1 241 ? 16.703 -7.719 11.211 1 42.44 241 ARG B O 1
ATOM 3829 N N . MET B 1 242 ? 14.805 -8.734 11.398 1 40.22 242 MET B N 1
ATOM 3830 C CA . MET B 1 242 ? 15.328 -9.867 10.648 1 40.22 242 MET B CA 1
ATOM 3831 C C . MET B 1 242 ? 15.602 -9.477 9.195 1 40.22 242 MET B C 1
ATOM 3833 O O . MET B 1 242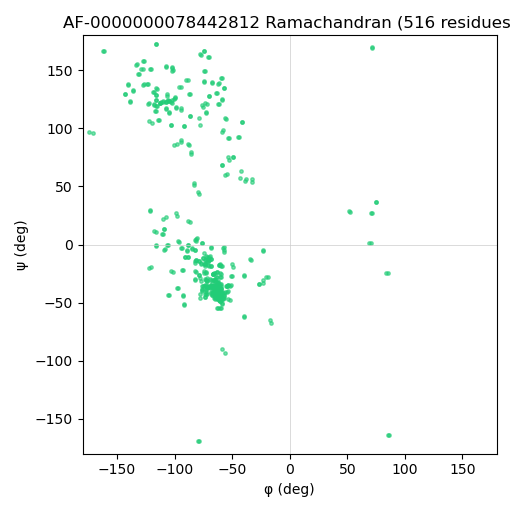 ? 16.578 -9.93 8.602 1 40.22 242 MET B O 1
ATOM 3837 N N . LEU B 1 243 ? 14.719 -8.758 8.703 1 39.72 243 LEU B N 1
ATOM 3838 C CA . LEU B 1 243 ? 14.875 -8.375 7.305 1 39.72 243 LEU B CA 1
ATOM 3839 C C . LEU B 1 243 ? 15.969 -7.32 7.148 1 39.72 243 LEU B C 1
ATOM 3841 O O . LEU B 1 243 ? 16.703 -7.332 6.16 1 39.72 243 LEU B O 1
ATOM 3845 N N . LEU B 1 244 ? 15.922 -6.367 7.992 1 40.38 244 LEU B N 1
ATOM 3846 C CA . LEU B 1 244 ? 16.922 -5.316 7.918 1 40.38 244 LEU B CA 1
ATOM 3847 C C . LEU B 1 244 ? 18.297 -5.836 8.367 1 40.38 244 LEU B C 1
ATOM 3849 O O . LEU B 1 244 ? 19.328 -5.328 7.93 1 40.38 244 LEU B O 1
ATOM 3853 N N . ASP B 1 245 ? 18.266 -6.668 9.289 1 39.38 245 ASP B N 1
ATOM 3854 C CA . ASP B 1 245 ? 19.531 -7.258 9.703 1 39.38 245 ASP B CA 1
ATOM 3855 C C . ASP B 1 245 ? 20.156 -8.078 8.57 1 39.38 245 ASP B C 1
ATOM 3857 O O . ASP B 1 245 ? 21.359 -8.32 8.555 1 39.38 245 ASP B O 1
ATOM 3861 N N . ASP B 1 246 ? 19.359 -8.602 7.715 1 36.44 246 ASP B N 1
ATOM 3862 C CA . ASP B 1 246 ? 20 -9.43 6.691 1 36.44 246 ASP B CA 1
ATOM 3863 C C . ASP B 1 246 ? 20.469 -8.578 5.516 1 36.44 246 ASP B C 1
ATOM 3865 O O . ASP B 1 246 ? 19.656 -8.016 4.781 1 36.44 246 ASP B O 1
ATOM 3869 N N . GLU B 1 247 ? 21.672 -7.863 5.648 1 40.06 247 GLU B N 1
ATOM 3870 C CA . GLU B 1 247 ? 22.5 -7.184 4.648 1 40.06 247 GLU B CA 1
ATOM 3871 C C . GLU B 1 247 ? 22.25 -7.754 3.254 1 40.06 247 GLU B C 1
ATOM 3873 O O . GLU B 1 247 ? 22.609 -7.137 2.25 1 40.06 247 GLU B O 1
ATOM 3878 N N . GLN B 1 248 ? 21.969 -8.961 3.174 1 40.34 248 GLN B N 1
ATOM 3879 C CA . GLN B 1 248 ? 22.016 -9.688 1.908 1 40.34 248 GLN B CA 1
ATOM 3880 C C . GLN B 1 248 ? 20.625 -9.789 1.287 1 40.34 248 GLN B C 1
ATOM 3882 O O . GLN B 1 248 ? 20.266 -10.812 0.7 1 40.34 248 GLN B O 1
ATOM 3887 N N . VAL B 1 249 ? 19.797 -8.82 1.689 1 40.16 249 VAL B N 1
ATOM 3888 C CA . VAL B 1 249 ? 18.5 -9.039 1.062 1 40.16 249 VAL B CA 1
ATOM 3889 C C . VAL B 1 249 ? 18.625 -8.961 -0.456 1 40.16 249 VAL B C 1
ATOM 3891 O O . VAL B 1 249 ? 19.047 -7.938 -0.997 1 40.16 249 VAL B O 1
ATOM 3894 N N . MET B 1 250 ? 18.312 -9.883 -1.026 1 42.81 250 MET B N 1
ATOM 3895 C CA . MET B 1 250 ? 18.281 -10.133 -2.465 1 42.81 250 MET B CA 1
ATOM 3896 C C . MET B 1 250 ? 19.625 -9.781 -3.109 1 42.81 250 MET B C 1
ATOM 3898 O O . MET B 1 250 ? 19.672 -9.367 -4.27 1 42.81 250 MET B O 1
ATOM 3902 N N . GLY B 1 251 ? 20.672 -9.898 -2.324 1 43.66 251 GLY B N 1
ATOM 3903 C CA . GLY B 1 251 ? 22 -9.68 -2.869 1 43.66 251 GLY B CA 1
ATOM 3904 C C . GLY B 1 251 ? 22.266 -8.227 -3.238 1 43.66 251 GLY B C 1
ATOM 3905 O O . GLY B 1 251 ? 23.219 -7.93 -3.959 1 43.66 251 GLY B O 1
ATOM 3906 N N . LEU B 1 252 ? 21.312 -7.438 -2.992 1 45.41 252 LEU B N 1
ATOM 3907 C CA . LEU B 1 252 ? 21.406 -6.074 -3.504 1 45.41 252 LEU B CA 1
ATOM 3908 C C . LEU B 1 252 ? 22.5 -5.297 -2.785 1 45.41 252 LEU B C 1
ATOM 3910 O O . LEU B 1 252 ? 23.016 -4.316 -3.318 1 45.41 252 LEU B O 1
ATOM 3914 N N . ASP B 1 253 ? 22.859 -5.453 -1.639 1 47 253 ASP B N 1
ATOM 3915 C CA . ASP B 1 253 ? 23.938 -4.707 -1 1 47 253 ASP B CA 1
ATOM 3916 C C . ASP B 1 253 ? 25.281 -5.059 -1.62 1 47 253 ASP B C 1
ATOM 3918 O O . ASP B 1 253 ? 26.188 -4.227 -1.66 1 47 253 ASP B O 1
ATOM 3922 N N . GLU B 1 254 ? 25.547 -6.277 -2.023 1 43.62 254 GLU B N 1
ATOM 3923 C CA . GLU B 1 254 ? 26.844 -6.609 -2.605 1 43.62 254 GLU B CA 1
ATOM 3924 C C . GLU B 1 254 ? 27.094 -5.836 -3.898 1 43.62 254 GLU B C 1
ATOM 3926 O O . GLU B 1 254 ? 28.234 -5.551 -4.254 1 43.62 254 GLU B O 1
ATOM 3931 N N . TYR B 1 255 ? 26.141 -5.539 -4.605 1 36.41 255 TYR B N 1
ATOM 3932 C CA . TYR B 1 255 ? 26.438 -4.863 -5.863 1 36.41 255 TYR B CA 1
ATOM 3933 C C . TYR B 1 255 ? 27 -3.469 -5.613 1 36.41 255 TYR B C 1
ATOM 3935 O O . TYR B 1 255 ? 27.797 -2.959 -6.41 1 36.41 255 TYR B O 1
ATOM 3943 N N . ASP B 1 256 ? 26.578 -2.826 -4.598 1 36.78 256 ASP B N 1
ATOM 3944 C CA . ASP B 1 256 ? 27.125 -1.48 -4.449 1 36.78 256 ASP B CA 1
ATOM 3945 C C . ASP B 1 256 ? 28.578 -1.522 -4 1 36.78 256 ASP B C 1
ATOM 3947 O O . ASP B 1 256 ? 29.359 -0.609 -4.297 1 36.78 256 ASP B O 1
ATOM 3951 N N . MET B 1 257 ? 29.094 -2.529 -3.373 1 33.75 257 MET B N 1
ATOM 3952 C CA . MET B 1 257 ? 30.5 -2.512 -2.98 1 33.75 257 MET B CA 1
ATOM 3953 C C . MET B 1 257 ? 31.391 -2.797 -4.176 1 33.75 257 MET B C 1
ATOM 3955 O O . MET B 1 257 ? 32.594 -2.518 -4.133 1 33.75 257 MET B O 1
ATOM 3959 N N . GLY B 1 258 ? 31.016 -3.521 -5.082 1 32.22 258 GLY B N 1
ATOM 3960 C CA . GLY B 1 258 ? 32 -3.873 -6.086 1 32.22 258 GLY B CA 1
ATOM 3961 C C . GLY B 1 258 ? 32.281 -2.742 -7.055 1 32.22 258 GLY B C 1
ATOM 3962 O O . GLY B 1 258 ? 33.188 -2.848 -7.887 1 32.22 258 GLY B O 1
ATOM 3963 N N . HIS B 1 259 ? 31.359 -1.9 -7.473 1 31.69 259 HIS B N 1
ATOM 3964 C CA . HIS B 1 259 ? 31.828 -0.923 -8.453 1 31.69 259 HIS B CA 1
ATOM 3965 C C . HIS B 1 259 ? 32.375 0.325 -7.77 1 31.69 259 HIS B C 1
ATOM 3967 O O . HIS B 1 259 ? 32.469 1.386 -8.391 1 31.69 259 HIS B O 1
ATOM 3973 N N . SER B 1 260 ? 32.719 0.181 -6.52 1 25.92 260 SER B N 1
ATOM 3974 C CA . SER B 1 260 ? 33.781 1.147 -6.191 1 25.92 260 SER B CA 1
ATOM 3975 C C . SER B 1 260 ? 35.156 0.643 -6.617 1 25.92 260 SER B C 1
ATOM 3977 O O . SER B 1 260 ? 35.438 -0.555 -6.535 1 25.92 260 SER B O 1
#

Foldseek 3Di:
DVPPDPDPLPLLQLLLLLLVLVDPLNVCLFQALAQDEFEEEADDPVPDDALDHSVNVSVVLVQVLQVVDLQEQEAEDRQSVQFPPVVPDPPPPPDVCNVCRHALLNQLVSRLVSLVVSDPLDPPLCPPPVCVVVVVVSPLVVSLVSNLSSQLSDAQLHEYEYEYEAVVSQLDPVHVVSNLVNLVSLNVSSVDPSRNYHYYYYYYHHHDDDRSCVVPDPSRYHYSVVVVVPSRRNDSVSSSCSSVVPCRGSPNNVVVPPVD/DVPPDPDPLPLLQLLLLLLVLVDPLNVCLFQALAQDEFEEEADDPVPDDALDHSVNVSVVLVQVLQVVDLQEQEAEDRQSVQFPPVVPDPPPPPDVCNVCRHALLNQLVSRLVSLVVSDPLDPPLCPPPVCVVVVVVSPLVVSLVSSLSSQLSDAQLHEYEYEYEAVVSQLDPVHVVSNLVNLVSLNVSSVDPSRRYHYYYYYYHHHDDDRSCVVPDPSRYHYSVVVVVDSRNNDSVSSSCSSVVPCRGSPNNVVVPPVD

Nearest PDB structures (foldseek):
  4d82-assembly2_B  TM=5.613E-01  e=2.194E-01  Metallosphaera sedula
  5a9j-assembly2_B  TM=4.950E-01  e=1.523E+00  Homo sapiens
  5zqm-assembly1_A  TM=4.892E-01  e=1.235E+00  Homo sapiens
  5a9j-assembly1_A  TM=4.569E-01  e=1.692E+00  Homo sapiens
  4l16-assembly1_A  TM=2.672E-01  e=1.372E+00  Caenorhabditis elegans